Protein 2YRR (pdb70)

CATH classification: 3.90.1150.10 (+1 more: 3.40.640.10)

B-factor: mean 21.33, std 6.87, range [10.0, 51.15]

Radius of gyration: 25.62 Å; Cα contacts (8 Å, |Δi|>4): 1749; chains: 2; bounding box: 66×53×68 Å

Nearest PDB structures (foldseek):
  2yri-assembly1_A  TM=1.002E+00  e=4.736E-72  Thermus thermophilus HB8
  3isl-assembly1_B  TM=9.604E-01  e=6.537E-35  Bacillus subtilis
  3kgw-assembly1_A  TM=9.384E-01  e=1.301E-33  Mus musculus
  3nnk-assembly3_L  TM=9.465E-01  e=1.634E-32  Klebsiella pneumoniae subsp. pneumoniae MGH 78578
  3kgx-assembly1_A  TM=9.150E-01  e=1.029E-31  Mus musculus

Foldseek 3Di:
DQEFAQPQHAADPLLVCLLVPDDDFCLPVVLLVLLVLLQVLLCVLAVQDPPKDKGKAQFFQVLLLLLLQQLFQAWDEEQEDQFDVSVSSVVSNVVNVRNYDYDYDYHLEEGDLVVLLVVLVVDQTQAYEDEQAHLQRQAGYPQLSNLVSCVVSVHAYHYECAQDRLAHRHYCVNSNHQKYKYFLRHQLNADGGIMIMMGHNVSVVRRRRDDDQSSRVVLVCCCSPVVDDRDTHPSSSSSSSSSSSVVSPVCDNVNRNVLLQVQLVVLQVVQVVQQKAFRRPDRGNSFKTKIFHHPPDWQVLLQVQLVVLPYHWDAHDGPRHRGITITGCRHPSSDPVSVVSSVVSSVVSVVD/DQEFAQDQHAADPLLVVLLVPDDDFCLPVVNLVLLVLLQVLLCVLAVQDPPKFKGKAQFFQVLLLLLLQQLFQEWDEEQEDQAPVSVSSVVSNVVSHRNYDYDYDHRLEAGDLVSLLVVLVVDQTQAYEDEQAHLLRQAGYPQQSNLVSCVVSVHAYAYECALPRLAHRHYCVNSVHAKYKYFCRHLLNHDTGIMIMMGHPVSVVRRRRDDDLSSRVVLVCCCSVVVDPSDTHPSSSSSSSSSSSVVSVVCDNVNSNVLLQVLLVVLVVLQVVVQKAFRRPDRGNSQKTKIFHHPPDWQVVLQVQLVVLPYHWDGHDDVRHRGITITGCHHPSSDDVSVVSSSVSSVVSVVD

Solvent-accessible surface area: 23526 Å² total; per-residue (Å²): 86,54,7,0,15,4,14,3,1,32,20,28,154,101,0,19,49,1,0,75,98,103,15,58,6,18,75,10,52,81,0,53,164,30,5,30,22,0,39,121,61,0,35,66,10,0,54,15,16,162,44,18,3,14,0,2,7,8,1,3,9,9,3,0,5,1,0,0,2,1,3,0,39,140,16,45,0,1,4,1,7,1,1,12,23,5,74,25,7,10,83,0,0,60,51,13,62,0,101,37,90,67,44,100,21,74,56,1,77,36,1,59,47,121,21,0,21,152,17,18,175,89,48,91,25,63,4,0,7,3,8,15,1,0,4,0,0,0,0,42,3,44,2,112,47,0,0,53,32,0,73,132,46,64,7,19,1,6,0,6,0,14,0,0,1,1,0,11,84,27,22,2,151,67,15,33,6,23,4,0,2,1,0,0,3,21,0,3,6,1,2,2,6,1,0,0,0,0,0,12,81,96,1,66,127,3,19,85,9,97,61,8,7,8,15,11,8,56,92,7,12,79,7,17,88,189,25,17,68,12,11,7,6,1,0,2,2,0,13,0,1,24,24,1,0,31,50,2,67,114,56,23,29,61,32,8,41,149,34,0,126,101,10,21,56,63,0,26,112,58,0,111,85,63,43,5,126,30,14,13,112,51,44,66,0,9,0,0,0,0,0,83,22,25,174,90,50,72,2,67,173,7,30,63,23,0,56,85,43,29,6,11,9,17,15,9,27,39,38,0,167,28,82,0,0,20,0,1,0,0,0,41,1,1,94,146,72,12,0,99,49,0,15,51,0,0,62,116,6,59,87,153,80,53,7,0,18,8,10,1,1,31,21,22,158,96,0,20,46,3,0,77,94,101,15,57,9,16,70,11,78,88,0,36,42,29,5,140,21,0,32,52,72,0,36,64,7,0,52,17,22,169,46,18,3,12,0,2,8,8,1,2,6,10,3,0,5,1,0,0,0,1,4,0,45,141,16,29,0,1,0,0,4,1,1,16,31,1,85,30,2,13,44,0,0,59,56,13,59,0,94,39,77,65,46,102,19,65,48,0,64,34,1,66,36,128,18,0,28,163,18,22,181,88,96,86,17,61,0,0,0,1,2,16,1,0,10,0,0,0,0,33,3,43,2,112,44,0,0,56,35,0,68,142,46,64,6,14,0,0,0,5,0,10,0,0,0,1,0,6,84,26,22,1,156,71,13,32,6,21,0,0,1,1,0,0,2,24,0,3,3,0,2,2,8,1,0,0,0,0,0,14,91,87,0,71,129,3,19,85,9,106,57,8,8,7,15,9,6,58,76,6,14,91,6,17,91,73,30,15,70,10,11,10,6,2,0,2,3,0,11,0,1,22,26,1,0,30,51,1,70,111,61,24,33,61,30,11,34,154,34,0,105,130,9,19,56,83,0,24,100,52,0,84,89,66,45,7,46,51,13,15,118,50,45,62,0,2,0,0,0,0,0,92,26,17,181,92,48,70,2,68,184,7,30,190,30,0,62,86,33,29,4,10,10,16,16,18,35,41,36,0,58,35,83,0,0,18,0,1,0,0,0,43,1,0,88,62,75,15,0,112,46,0,13,56,1,0,59,119,8,52,84,170

Organism: Thermus thermophilus (strain ATCC 27634 / DSM 579 / HB8) (NCBI:txid300852)

Sequence (704 aa):
MLLLTPGPTPIPERVQKALLRPMRGHLDPEVLRVNRAIQERLAALFDPGEGALVAALAGSGSLGMEAGLANLDRGPVLVLVNGAFSQRVAEMAALHGLDPEVLDFPPGEPVDPEAVARALKRRRYRMVALVHGETSTGVLNPAEAIGALAKEAGALFFLDAVTTLGMLPFSMRAMGVDYAFTGSQKCLSAPPGLAPIAASLEARKAFTGKRGWYLDLARVAEHWERGGYHHTTPVLLHYALLEALDLVLEEGVAARERRAREVYAWVLEELKARGFRPYPKASPLPTVLVVRPPEGVDADRLVRALYAEGVAVAGGIGPTRGQVLRLGLMGEGARREAYQAFLKALDRALALMLLLTPGPTPIPERVQKALLRPMRGHLDPEVLRVNRAIQERLAALFDPGEGALVAALAGSGSLGMEAGLANLDRGPVLVLVNGAFSQRVAEMAALHGLDPEVLDFPPGEPVDPEAVARALKRRRYRMVALVHGETSTGVLNPAEAIGALAKEAGALFFLDAVTTLGMLPFSMRAMGVDYAFTGSQKCLSAPPGLAPIAASLEARKAFTGKRGWYLDLARVAEHWERGGYHHTTPVLLHYALLEALDLVLEEGVAARERRAREVYAWVLEELKARGFRPYPKASPLPTVLVVRPPEGVDADRLVRALYAEGVAVAGGIGPTRGQVLRLGLMGEGARREAYQAFLKALDRALAL

InterPro domains:
  IPR000192 Aminotransferase class V domain [PF00266] (81-316)
  IPR015421 Pyridoxal phosphate-dependent transferase, major domain [G3DSA:3.40.640.10] (12-252)
  IPR015422 Pyridoxal phosphate-dependent transferase, small domain [G3DSA:3.90.1150.10] (3-335)
  IPR015424 Pyridoxal phosphate-dependent transferase [SSF53383] (2-351)
  IPR020578 Aminotransferase class-V, pyridoxal-phosphate binding site [PS00595] (177-197)
  IPR024169 Serine-pyruvate aminotransferase/2-aminoethylphosphonate-pyruvate transaminase [PIRSF000524] (2-350)

Structure (mmCIF, N/CA/C/O backbone):
data_2YRR
#
_entry.id   2YRR
#
_cell.length_a   80.920
_cell.length_b   80.920
_cell.length_c   203.961
_cell.angle_alpha   90.00
_cell.angle_beta   90.00
_cell.angle_gamma   120.00
#
_symmetry.space_group_name_H-M   'P 31 2 1'
#
loop_
_entity.id
_entity.type
_entity.pdbx_description
1 polymer 'Aminotransferase, class V'
2 non-polymer "PYRIDOXAL-5'-PHOSPHATE"
3 water water
#
loop_
_atom_site.group_PDB
_atom_site.id
_atom_site.type_symbol
_atom_site.label_atom_id
_atom_site.label_alt_id
_atom_site.label_comp_id
_atom_site.label_asym_id
_atom_site.label_entity_id
_atom_site.label_seq_id
_atom_site.pdbx_PDB_ins_code
_atom_site.Cartn_x
_atom_site.Cartn_y
_atom_site.Cartn_z
_atom_site.occupancy
_atom_site.B_iso_or_equiv
_atom_site.auth_seq_id
_atom_site.auth_comp_id
_atom_site.auth_asym_id
_atom_site.auth_atom_id
_atom_site.pdbx_PDB_model_num
ATOM 1 N N . MET A 1 1 ? 79.829 64.348 72.001 1.00 23.14 1 MET A N 1
ATOM 2 C CA . MET A 1 1 ? 80.491 63.141 71.432 1.00 21.89 1 MET A CA 1
ATOM 3 C C . MET A 1 1 ? 79.520 62.440 70.483 1.00 22.26 1 MET A C 1
ATOM 4 O O . MET A 1 1 ? 78.547 61.825 70.923 1.00 22.61 1 MET A O 1
ATOM 9 N N . LEU A 1 2 ? 79.775 62.564 69.180 1.00 19.99 2 LEU A N 1
ATOM 10 C CA . LEU A 1 2 ? 78.931 61.939 68.161 1.00 19.09 2 LEU A CA 1
ATOM 11 C C . LEU A 1 2 ? 79.233 60.440 68.169 1.00 17.82 2 LEU A C 1
ATOM 12 O O . LEU A 1 2 ? 80.375 60.038 67.987 1.00 19.23 2 LEU A O 1
ATOM 17 N N . LEU A 1 3 ? 78.207 59.623 68.379 1.00 16.94 3 LEU A N 1
ATOM 18 C CA . LEU A 1 3 ? 78.375 58.173 68.462 1.00 18.41 3 LEU A CA 1
ATOM 19 C C . LEU A 1 3 ? 78.257 57.441 67.131 1.00 17.64 3 LEU A C 1
ATOM 20 O O . LEU A 1 3 ? 77.146 57.147 66.693 1.00 17.20 3 LEU A O 1
ATOM 25 N N . LEU A 1 4 ? 79.392 57.126 66.507 1.00 16.01 4 LEU A N 1
ATOM 26 C CA . LEU A 1 4 ? 79.380 56.408 65.233 1.00 16.66 4 LEU A CA 1
ATOM 27 C C . LEU A 1 4 ? 79.979 55.003 65.321 1.00 16.82 4 LEU A C 1
ATOM 28 O O . LEU A 1 4 ? 80.397 54.417 64.316 1.00 18.29 4 LEU A O 1
ATOM 33 N N . THR A 1 5 ? 80.015 54.458 66.529 1.00 15.59 5 THR A N 1
ATOM 34 C CA . THR A 1 5 ? 80.518 53.110 66.733 1.00 16.16 5 THR A CA 1
ATOM 35 C C . THR A 1 5 ? 79.462 52.152 66.196 1.00 16.86 5 THR A C 1
ATOM 36 O O . THR A 1 5 ? 78.271 52.460 66.223 1.00 16.96 5 THR A O 1
ATOM 40 N N . PRO A 1 6 ? 79.883 50.991 65.673 1.00 17.71 6 PRO A N 1
ATOM 41 C CA . PRO A 1 6 ? 78.906 50.033 65.151 1.00 18.17 6 PRO A CA 1
ATOM 42 C C . PRO A 1 6 ? 78.206 49.320 66.308 1.00 18.42 6 PRO A C 1
ATOM 43 O O . PRO A 1 6 ? 78.166 48.090 66.376 1.00 19.54 6 PRO A O 1
ATOM 47 N N . GLY A 1 7 ? 77.648 50.121 67.208 1.00 18.14 7 GLY A N 1
ATOM 48 C CA . GLY A 1 7 ? 76.984 49.591 68.381 1.00 18.53 7 GLY A CA 1
ATOM 49 C C . GLY A 1 7 ? 77.892 49.870 69.568 1.00 19.17 7 GLY A C 1
ATOM 50 O O . GLY A 1 7 ? 79.050 49.450 69.569 1.00 20.61 7 GLY A O 1
ATOM 51 N N . PRO A 1 8 ? 77.408 50.602 70.583 1.00 19.45 8 PRO A N 1
ATOM 52 C CA . PRO A 1 8 ? 76.052 51.157 70.626 1.00 18.92 8 PRO A CA 1
ATOM 53 C C . PRO A 1 8 ? 75.839 52.248 69.579 1.00 18.69 8 PRO A C 1
ATOM 54 O O . PRO A 1 8 ? 76.780 52.661 68.894 1.00 17.91 8 PRO A O 1
ATOM 58 N N . THR A 1 9 ? 74.598 52.711 69.465 1.00 17.91 9 THR A N 1
ATOM 59 C CA . THR A 1 9 ? 74.242 53.740 68.492 1.00 18.70 9 THR A CA 1
ATOM 60 C C . THR A 1 9 ? 73.524 54.918 69.154 1.00 18.76 9 THR A C 1
ATOM 61 O O . THR A 1 9 ? 73.107 54.827 70.309 1.00 18.22 9 THR A O 1
ATOM 65 N N . PRO A 1 10 ? 73.386 56.046 68.434 1.00 18.90 10 PRO A N 1
ATOM 66 C CA . PRO A 1 10 ? 72.710 57.221 68.996 1.00 18.90 10 PRO A CA 1
ATOM 67 C C . PRO A 1 10 ? 71.268 56.878 69.355 1.00 17.89 10 PRO A C 1
ATOM 68 O O . PRO A 1 10 ? 70.567 56.237 68.578 1.00 16.74 10 PRO A O 1
ATOM 72 N N . ILE A 1 11 ? 70.830 57.305 70.531 1.00 16.43 11 ILE A N 1
ATOM 73 C CA . ILE A 1 11 ? 69.468 57.035 70.969 1.00 16.01 11 ILE A CA 1
ATOM 74 C C . ILE A 1 11 ? 68.586 58.263 70.726 1.00 16.54 11 ILE A C 1
ATOM 75 O O . ILE A 1 11 ? 68.860 59.341 71.253 1.00 15.07 11 ILE A O 1
ATOM 80 N N . PRO A 1 12 ? 67.520 58.122 69.920 1.00 17.23 12 PRO A N 1
ATOM 81 C CA . PRO A 1 12 ? 66.683 59.307 69.703 1.00 18.10 12 PRO A CA 1
ATOM 82 C C . PRO A 1 12 ? 66.041 59.756 71.020 1.00 19.12 12 PRO A C 1
ATOM 83 O O . PRO A 1 12 ? 65.738 58.926 71.880 1.00 17.52 12 PRO A O 1
ATOM 87 N N . GLU A 1 13 ? 65.860 61.067 71.179 1.00 20.23 13 GLU A N 1
ATOM 88 C CA . GLU A 1 13 ? 65.273 61.645 72.398 1.00 22.45 13 GLU A CA 1
ATOM 89 C C . GLU A 1 13 ? 63.996 60.946 72.847 1.00 20.84 13 GLU A C 1
ATOM 90 O O . GLU A 1 13 ? 63.818 60.628 74.029 1.00 21.55 13 GLU A O 1
ATOM 96 N N . ARG A 1 14 ? 63.101 60.725 71.898 1.00 20.53 14 ARG A N 1
ATOM 97 C CA . ARG A 1 14 ? 61.836 60.061 72.175 1.00 19.83 14 ARG A CA 1
ATOM 98 C C . ARG A 1 14 ? 62.050 58.741 72.922 1.00 19.20 14 ARG A C 1
ATOM 99 O O . ARG A 1 14 ? 61.283 58.386 73.826 1.00 18.36 14 ARG A O 1
ATOM 107 N N . VAL A 1 15 ? 63.103 58.026 72.546 1.00 16.85 15 VAL A N 1
ATOM 108 C CA . VAL A 1 15 ? 63.425 56.744 73.162 1.00 16.24 15 VAL A CA 1
ATOM 109 C C . VAL A 1 15 ? 64.079 56.877 74.533 1.00 15.51 15 VAL A C 1
ATOM 110 O O . VAL A 1 15 ? 63.699 56.184 75.485 1.00 15.28 15 VAL A O 1
ATOM 114 N N . GLN A 1 16 ? 65.065 57.760 74.634 1.00 14.76 16 GLN A N 1
ATOM 115 C CA . GLN A 1 16 ? 65.759 57.946 75.897 1.00 15.14 16 GLN A CA 1
ATOM 116 C C . GLN A 1 16 ? 64.823 58.531 76.950 1.00 14.86 16 GLN A C 1
ATOM 117 O O . GLN A 1 16 ? 64.926 58.194 78.127 1.00 14.43 16 GLN A O 1
ATOM 123 N N . LYS A 1 17 ? 63.904 59.391 76.519 1.00 14.32 17 LYS A N 1
ATOM 124 C CA . LYS A 1 17 ? 62.946 60.011 77.427 1.00 15.46 17 LYS A CA 1
ATOM 125 C C . LYS A 1 17 ? 61.997 58.972 78.023 1.00 15.64 17 LYS A C 1
ATOM 126 O O . LYS A 1 17 ? 61.417 59.187 79.088 1.00 17.05 17 LYS A O 1
ATOM 128 N N . ALA A 1 18 ? 61.839 57.844 77.338 1.00 15.30 18 ALA A N 1
ATOM 129 C CA . ALA A 1 18 ? 60.957 56.789 77.821 1.00 15.59 18 ALA A CA 1
ATOM 130 C C . ALA A 1 18 ? 61.486 56.230 79.135 1.00 16.37 18 ALA A C 1
ATOM 131 O O . ALA A 1 18 ? 60.741 55.630 79.907 1.00 15.53 18 ALA A O 1
ATOM 133 N N . LEU A 1 19 ? 62.777 56.431 79.380 1.00 15.53 19 LEU A N 1
ATOM 134 C CA . LEU A 1 19 ? 63.414 55.949 80.600 1.00 16.74 19 LEU A CA 1
ATOM 135 C C . LEU A 1 19 ? 62.999 56.777 81.819 1.00 17.09 19 LEU A C 1
ATOM 136 O O . LEU A 1 19 ? 63.300 56.413 82.960 1.00 17.18 19 LEU A O 1
ATOM 141 N N . LEU A 1 20 ? 62.322 57.895 81.572 1.00 17.49 20 LEU A N 1
ATOM 142 C CA . LEU A 1 20 ? 61.866 58.777 82.643 1.00 20.44 20 LEU A CA 1
ATOM 143 C C . LEU A 1 20 ? 60.458 58.460 83.126 1.00 20.21 20 LEU A C 1
ATOM 144 O O . LEU A 1 20 ? 59.965 59.091 84.060 1.00 20.73 20 LEU A O 1
ATOM 149 N N . ARG A 1 21 ? 59.796 57.502 82.489 1.00 19.62 21 ARG A N 1
ATOM 150 C CA . ARG A 1 21 ? 58.446 57.147 82.905 1.00 19.09 21 ARG A CA 1
ATOM 151 C C . ARG A 1 21 ? 58.442 56.473 84.267 1.00 18.57 21 ARG A C 1
ATOM 152 O O . ARG A 1 21 ? 59.410 55.819 84.651 1.00 16.88 21 ARG A O 1
ATOM 160 N N . PRO A 1 22 ? 57.345 56.633 85.019 1.00 17.98 22 PRO A N 1
ATOM 161 C CA . PRO A 1 22 ? 57.207 56.043 86.350 1.00 18.13 22 PRO A CA 1
ATOM 162 C C . PRO A 1 22 ? 57.665 54.591 86.461 1.00 17.66 22 PRO A C 1
ATOM 163 O O . PRO A 1 22 ? 57.229 53.727 85.705 1.00 16.70 22 PRO A O 1
ATOM 167 N N . MET A 1 23 ? 58.551 54.333 87.415 1.00 17.15 23 MET A N 1
ATOM 168 C CA . MET A 1 23 ? 59.050 52.985 87.645 1.00 17.70 23 MET A CA 1
ATOM 169 C C . MET A 1 23 ? 57.905 52.113 88.176 1.00 18.15 23 MET A C 1
ATOM 170 O O . MET A 1 23 ? 57.077 52.576 88.963 1.00 17.37 23 MET A O 1
ATOM 175 N N . ARG A 1 24 ? 57.862 50.861 87.732 1.00 17.54 24 ARG A N 1
ATOM 176 C CA . ARG A 1 24 ? 56.833 49.912 88.155 1.00 17.32 24 ARG A CA 1
ATOM 177 C C . ARG A 1 24 ? 57.446 48.544 88.445 1.00 17.10 24 ARG A C 1
ATOM 178 O O . ARG A 1 24 ? 58.571 48.264 88.044 1.00 17.05 24 ARG A O 1
ATOM 186 N N . GLY A 1 25 ? 56.699 47.696 89.145 1.00 16.71 25 GLY A N 1
ATOM 187 C CA . GLY A 1 25 ? 57.187 46.365 89.449 1.00 16.03 25 GLY A CA 1
ATOM 188 C C . GLY A 1 25 ? 57.263 45.572 88.158 1.00 17.88 25 GLY A C 1
ATOM 189 O O . GLY A 1 25 ? 56.507 45.845 87.224 1.00 16.82 25 GLY A O 1
ATOM 190 N N . HIS A 1 26 ? 58.166 44.596 88.103 1.00 18.15 26 HIS A N 1
ATOM 191 C CA . HIS A 1 26 ? 58.346 43.777 86.904 1.00 20.01 26 HIS A CA 1
ATOM 192 C C . HIS A 1 26 ? 57.152 42.873 86.602 1.00 19.60 26 HIS A C 1
ATOM 193 O O . HIS A 1 26 ? 57.021 42.355 85.487 1.00 19.70 26 HIS A O 1
ATOM 200 N N . LEU A 1 27 ? 56.280 42.697 87.593 1.00 19.04 27 LEU A N 1
ATOM 201 C CA . LEU A 1 27 ? 55.086 41.872 87.440 1.00 18.97 27 LEU A CA 1
ATOM 202 C C . LEU A 1 27 ? 53.816 42.727 87.379 1.00 19.88 27 LEU A C 1
ATOM 203 O O . LEU A 1 27 ? 52.700 42.204 87.341 1.00 20.18 27 LEU A O 1
ATOM 208 N N . ASP A 1 28 ? 53.995 44.046 87.370 1.00 19.51 28 ASP A N 1
ATOM 209 C CA . ASP A 1 28 ? 52.875 44.984 87.288 1.00 19.86 28 ASP A CA 1
ATOM 210 C C . ASP A 1 28 ? 52.141 44.663 85.989 1.00 20.76 28 ASP A C 1
ATOM 211 O O . ASP A 1 28 ? 52.760 44.589 84.932 1.00 20.76 28 ASP A O 1
ATOM 216 N N . PRO A 1 29 ? 50.815 44.457 86.046 1.00 21.82 29 PRO A N 1
ATOM 217 C CA . PRO A 1 29 ? 50.099 44.148 84.806 1.00 21.70 29 PRO A CA 1
ATOM 218 C C . PRO A 1 29 ? 50.447 45.111 83.668 1.00 21.61 29 PRO A C 1
ATOM 219 O O . PRO A 1 29 ? 50.464 44.715 82.502 1.00 21.48 29 PRO A O 1
ATOM 223 N N . GLU A 1 30 ? 50.740 46.367 84.005 1.00 20.51 30 GLU A N 1
ATOM 224 C CA . GLU A 1 30 ? 51.091 47.353 82.987 1.00 20.31 30 GLU A CA 1
ATOM 225 C C . GLU A 1 30 ? 52.415 47.025 82.298 1.00 19.25 30 GLU A C 1
ATOM 226 O O . GLU A 1 30 ? 52.564 47.249 81.101 1.00 19.84 30 GLU A O 1
ATOM 232 N N . VAL A 1 31 ? 53.379 46.518 83.062 1.00 18.11 31 VAL A N 1
ATOM 233 C CA . VAL A 1 31 ? 54.673 46.157 82.502 1.00 17.83 31 VAL A CA 1
ATOM 234 C C . VAL A 1 31 ? 54.486 44.890 81.679 1.00 19.30 31 VAL A C 1
ATOM 235 O O . VAL A 1 31 ? 55.012 44.775 80.571 1.00 18.87 31 VAL A O 1
ATOM 239 N N . LEU A 1 32 ? 53.719 43.946 82.215 1.00 19.13 32 LEU A N 1
ATOM 240 C CA . LEU A 1 32 ? 53.465 42.703 81.503 1.00 22.87 32 LEU A CA 1
ATOM 241 C C . LEU A 1 32 ? 52.875 43.002 80.126 1.00 22.24 32 LEU A C 1
ATOM 242 O O . LEU A 1 32 ? 53.179 42.310 79.147 1.00 23.19 32 LEU A O 1
ATOM 247 N N . ARG A 1 33 ? 52.052 44.045 80.048 1.00 21.75 33 ARG A N 1
ATOM 248 C CA . ARG A 1 33 ? 51.441 44.435 78.783 1.00 21.99 33 ARG A CA 1
ATOM 249 C C . ARG A 1 33 ? 52.447 45.123 77.860 1.00 21.50 33 ARG A C 1
ATOM 250 O O . ARG A 1 33 ? 52.363 45.002 76.636 1.00 21.97 33 ARG A O 1
ATOM 258 N N . VAL A 1 34 ? 53.409 45.831 78.443 1.00 20.73 34 VAL A N 1
ATOM 259 C CA . VAL A 1 34 ? 54.456 46.479 77.651 1.00 18.79 34 VAL A CA 1
ATOM 260 C C . VAL A 1 34 ? 55.314 45.365 77.033 1.00 17.50 34 VAL A C 1
ATOM 261 O O . VAL A 1 34 ? 55.787 45.478 75.905 1.00 17.31 34 VAL A O 1
ATOM 265 N N . ASN A 1 35 ? 55.489 44.281 77.785 1.00 18.04 35 ASN A N 1
ATOM 266 C CA . ASN A 1 35 ? 56.270 43.138 77.334 1.00 17.39 35 ASN A CA 1
ATOM 267 C C . ASN A 1 35 ? 55.556 42.442 76.190 1.00 18.25 35 ASN A C 1
ATOM 268 O O . ASN A 1 35 ? 56.190 41.955 75.253 1.00 16.21 35 ASN A O 1
ATOM 273 N N . ARG A 1 36 ? 54.231 42.395 76.277 1.00 18.67 36 ARG A N 1
ATOM 274 C CA . ARG A 1 36 ? 53.450 41.781 75.224 1.00 18.68 36 ARG A CA 1
ATOM 275 C C . ARG A 1 36 ? 53.578 42.618 73.969 1.00 19.07 36 ARG A C 1
ATOM 276 O O . ARG A 1 36 ? 53.684 42.085 72.867 1.00 20.98 36 ARG A O 1
ATOM 277 N N . ALA A 1 37 ? 53.568 43.937 74.138 1.00 19.05 37 ALA A N 1
ATOM 278 C CA . ALA A 1 37 ? 53.690 44.857 73.015 1.00 18.78 37 ALA A CA 1
ATOM 279 C C . ALA A 1 37 ? 55.079 44.731 72.383 1.00 19.98 37 ALA A C 1
ATOM 280 O O . ALA A 1 37 ? 55.233 44.872 71.167 1.00 19.05 37 ALA A O 1
ATOM 282 N N . ILE A 1 38 ? 56.084 44.477 73.221 1.00 19.15 38 ILE A N 1
ATOM 283 C CA . ILE A 1 38 ? 57.459 44.316 72.755 1.00 17.78 38 ILE A CA 1
ATOM 284 C C . ILE A 1 38 ? 57.576 43.051 71.906 1.00 18.16 38 ILE A C 1
ATOM 285 O O . ILE A 1 38 ? 58.206 43.057 70.845 1.00 17.76 38 ILE A O 1
ATOM 290 N N . GLN A 1 39 ? 56.973 41.967 72.381 1.00 17.31 39 GLN A N 1
ATOM 291 C CA . GLN A 1 39 ? 57.003 40.696 71.658 1.00 18.25 39 GLN A CA 1
ATOM 292 C C . GLN A 1 39 ? 56.340 40.831 70.296 1.00 19.17 39 GLN A C 1
ATOM 293 O O . GLN A 1 39 ? 56.811 40.272 69.303 1.00 18.95 39 GLN A O 1
ATOM 299 N N . GLU A 1 40 ? 55.237 41.568 70.262 1.00 19.27 40 GLU A N 1
ATOM 300 C CA . GLU A 1 40 ? 54.490 41.780 69.032 1.00 22.24 40 GLU A CA 1
ATOM 301 C C . GLU A 1 40 ? 55.339 42.483 67.970 1.00 22.13 40 GLU A C 1
ATOM 302 O O . GLU A 1 40 ? 55.394 42.050 66.816 1.00 20.86 40 GLU A O 1
ATOM 308 N N . ARG A 1 41 ? 55.997 43.570 68.363 1.00 20.86 41 ARG A N 1
ATOM 309 C CA . ARG A 1 41 ? 56.846 44.319 67.443 1.00 20.20 41 ARG A CA 1
ATOM 310 C C . ARG A 1 41 ? 58.089 43.532 67.057 1.00 19.31 41 ARG A C 1
ATOM 311 O O . ARG A 1 41 ? 58.554 43.627 65.917 1.00 19.31 41 ARG A O 1
ATOM 319 N N . LEU A 1 42 ? 58.644 42.773 68.001 1.00 16.27 42 LEU A N 1
ATOM 320 C CA . LEU A 1 42 ? 59.828 41.976 67.697 1.00 17.97 42 LEU A CA 1
ATOM 321 C C . LEU A 1 42 ? 59.444 40.895 66.692 1.00 18.73 42 LEU A C 1
ATOM 322 O O . LEU A 1 42 ? 60.200 40.593 65.766 1.00 18.03 42 LEU A O 1
ATOM 327 N N . ALA A 1 43 ? 58.258 40.324 66.879 1.00 18.41 43 ALA A N 1
ATOM 328 C CA . ALA A 1 43 ? 57.759 39.282 65.989 1.00 19.88 43 ALA A CA 1
ATOM 329 C C . ALA A 1 43 ? 57.581 39.838 64.580 1.00 19.48 43 ALA A C 1
ATOM 330 O O . ALA A 1 43 ? 57.756 39.120 63.595 1.00 20.30 43 ALA A O 1
ATOM 332 N N . ALA A 1 44 ? 57.232 41.118 64.491 1.00 18.90 44 ALA A N 1
ATOM 333 C CA . ALA A 1 44 ? 57.037 41.769 63.201 1.00 19.02 44 ALA A CA 1
ATOM 334 C C . ALA A 1 44 ? 58.366 41.848 62.453 1.00 19.20 44 ALA A C 1
ATOM 335 O O . ALA A 1 44 ? 58.417 41.681 61.235 1.00 19.43 44 ALA A O 1
ATOM 337 N N . LEU A 1 45 ? 59.444 42.090 63.193 1.00 17.04 45 LEU A N 1
ATOM 338 C CA . LEU A 1 45 ? 60.764 42.188 62.595 1.00 17.38 45 LEU A CA 1
ATOM 339 C C . LEU A 1 45 ? 61.391 40.816 62.371 1.00 16.84 45 LEU A C 1
ATOM 340 O O . LEU A 1 45 ? 61.984 40.569 61.330 1.00 18.32 45 LEU A O 1
ATOM 345 N N . PHE A 1 46 ? 61.257 39.930 63.351 1.00 17.40 46 PHE A N 1
ATOM 346 C CA . PHE A 1 46 ? 61.819 38.583 63.267 1.00 18.87 46 PHE A CA 1
ATOM 347 C C . PHE A 1 46 ? 61.076 37.623 62.331 1.00 19.78 46 PHE A C 1
ATOM 348 O O . PHE A 1 46 ? 61.706 36.853 61.610 1.00 19.37 46 PHE A O 1
ATOM 356 N N . ASP A 1 47 ? 59.744 37.667 62.364 1.00 20.72 47 ASP A N 1
ATOM 357 C CA . ASP A 1 47 ? 58.897 36.759 61.577 1.00 21.62 47 ASP A CA 1
ATOM 358 C C . ASP A 1 47 ? 59.339 35.337 61.932 1.00 21.37 47 ASP A C 1
ATOM 359 O O . ASP A 1 47 ? 59.826 34.591 61.082 1.00 21.66 47 ASP A O 1
ATOM 364 N N . PRO A 1 48 ? 59.162 34.946 63.212 1.00 21.95 48 PRO A N 1
ATOM 365 C CA . PRO A 1 48 ? 59.518 33.646 63.789 1.00 22.17 48 PRO A CA 1
ATOM 366 C C . PRO A 1 48 ? 58.603 32.440 63.553 1.00 24.67 48 PRO A C 1
ATOM 367 O O . PRO A 1 48 ? 59.019 31.298 63.773 1.00 25.40 48 PRO A O 1
ATOM 371 N N . GLY A 1 49 ? 57.371 32.678 63.117 1.00 24.93 49 GLY A N 1
ATOM 372 C CA . GLY A 1 49 ? 56.461 31.566 62.900 1.00 26.54 49 GLY A CA 1
ATOM 373 C C . GLY A 1 49 ? 55.739 31.261 64.196 1.00 27.06 49 GLY A C 1
ATOM 374 O O . GLY A 1 49 ? 56.232 31.609 65.268 1.00 25.58 49 GLY A O 1
ATOM 375 N N . GLU A 1 50 ? 54.582 30.607 64.117 1.00 28.70 50 GLU A N 1
ATOM 376 C CA . GLU A 1 50 ? 53.822 30.313 65.329 1.00 29.19 50 GLU A CA 1
ATOM 377 C C . GLU A 1 50 ? 54.498 29.354 66.297 1.00 27.53 50 GLU A C 1
ATOM 378 O O . GLU A 1 50 ? 55.283 28.489 65.903 1.00 27.22 50 GLU A O 1
ATOM 384 N N . GLY A 1 51 ? 54.198 29.529 67.580 1.00 25.64 51 GLY A N 1
ATOM 385 C CA . GLY A 1 51 ? 54.797 28.684 68.595 1.00 23.66 51 GLY A CA 1
ATOM 386 C C . GLY A 1 51 ? 56.179 29.163 69.006 1.00 22.21 51 GLY A C 1
ATOM 387 O O . GLY A 1 51 ? 56.796 28.595 69.896 1.00 21.45 51 GLY A O 1
ATOM 388 N N . ALA A 1 52 ? 56.672 30.217 68.361 1.00 22.44 52 ALA A N 1
ATOM 389 C CA . ALA A 1 52 ? 57.995 30.734 68.683 1.00 20.49 52 ALA A CA 1
ATOM 390 C C . ALA A 1 52 ? 58.040 31.491 70.008 1.00 20.37 52 ALA A C 1
ATOM 391 O O . ALA A 1 52 ? 57.042 32.056 70.454 1.00 19.10 52 ALA A O 1
ATOM 393 N N . LEU A 1 53 ? 59.211 31.483 70.636 1.00 20.21 53 LEU A N 1
ATOM 394 C CA . LEU A 1 53 ? 59.414 32.213 71.879 1.00 20.12 53 LEU A CA 1
ATOM 395 C C . LEU A 1 53 ? 60.046 33.539 71.476 1.00 19.49 53 LEU A C 1
ATOM 396 O O . LEU A 1 53 ? 61.078 33.568 70.804 1.00 20.69 53 LEU A O 1
ATOM 401 N N . VAL A 1 54 ? 59.405 34.634 71.854 1.00 18.63 54 VAL A N 1
ATOM 402 C CA . VAL A 1 54 ? 59.928 35.956 71.554 1.00 19.69 54 VAL A CA 1
ATOM 403 C C . VAL A 1 54 ? 60.116 36.655 72.894 1.00 19.58 54 VAL A C 1
ATOM 404 O O . VAL A 1 54 ? 59.211 36.663 73.730 1.00 19.83 54 VAL A O 1
ATOM 408 N N . ALA A 1 55 ? 61.301 37.214 73.106 1.00 18.15 55 ALA A N 1
ATOM 409 C CA . ALA A 1 55 ? 61.590 37.891 74.360 1.00 17.80 55 ALA A CA 1
ATOM 410 C C . ALA A 1 55 ? 62.784 38.820 74.234 1.00 16.42 55 ALA A C 1
ATOM 411 O O . ALA A 1 55 ? 63.450 38.863 73.201 1.00 16.82 55 ALA A O 1
ATOM 413 N N . ALA A 1 56 ? 63.038 39.572 75.299 1.00 16.98 56 ALA A N 1
ATOM 414 C CA . ALA A 1 56 ? 64.166 40.493 75.355 1.00 16.72 56 ALA A CA 1
ATOM 415 C C . ALA A 1 56 ? 64.908 40.152 76.646 1.00 16.78 56 ALA A C 1
ATOM 416 O O . ALA A 1 56 ? 64.522 40.600 77.725 1.00 17.69 56 ALA A O 1
ATOM 418 N N . LEU A 1 57 ? 65.960 39.346 76.531 1.00 16.14 57 LEU A N 1
ATOM 419 C CA . LEU A 1 57 ? 66.727 38.923 77.697 1.00 14.70 57 LEU A CA 1
ATOM 420 C C . LEU A 1 57 ? 67.358 40.099 78.434 1.00 15.00 57 LEU A C 1
ATOM 421 O O . LEU A 1 57 ? 67.730 41.102 77.828 1.00 15.43 57 LEU A O 1
ATOM 426 N N . ALA A 1 58 ? 67.463 39.969 79.751 1.00 15.11 58 ALA A N 1
ATOM 427 C CA . ALA A 1 58 ? 68.042 41.015 80.579 1.00 15.41 58 ALA A CA 1
ATOM 428 C C . ALA A 1 58 ? 69.570 40.955 80.540 1.00 15.19 58 ALA A C 1
ATOM 429 O O . ALA A 1 58 ? 70.210 40.499 81.486 1.00 15.33 58 ALA A O 1
ATOM 431 N N . GLY A 1 59 ? 70.143 41.419 79.433 1.00 15.83 59 GLY A N 1
ATOM 432 C CA . GLY A 1 59 ? 71.587 41.421 79.266 1.00 15.96 59 GLY A CA 1
ATOM 433 C C . GLY A 1 59 ? 71.949 41.902 77.868 1.00 16.97 59 GLY A C 1
ATOM 434 O O . GLY A 1 59 ? 71.058 42.212 77.073 1.00 16.53 59 GLY A O 1
ATOM 435 N N . SER A 1 60 ? 73.243 41.961 77.563 1.00 16.70 60 SER A N 1
ATOM 436 C CA . SER A 1 60 ? 73.701 42.408 76.247 1.00 14.33 60 SER A CA 1
ATOM 437 C C . SER A 1 60 ? 73.422 41.357 75.170 1.00 14.70 60 SER A C 1
ATOM 438 O O . SER A 1 60 ? 72.963 40.257 75.466 1.00 13.44 60 SER A O 1
ATOM 441 N N . GLY A 1 61 ? 73.714 41.699 73.918 1.00 13.72 61 GLY A N 1
ATOM 442 C CA . GLY A 1 61 ? 73.478 40.762 72.832 1.00 13.91 61 GLY A CA 1
ATOM 443 C C . GLY A 1 61 ? 74.175 39.426 73.026 1.00 13.54 61 GLY A C 1
ATOM 444 O O . GLY A 1 61 ? 73.669 38.381 72.616 1.00 14.12 61 GLY A O 1
ATOM 445 N N . SER A 1 62 ? 75.342 39.456 73.656 1.00 14.14 62 SER A N 1
ATOM 446 C CA . SER A 1 62 ? 76.101 38.239 73.893 1.00 15.83 62 SER A CA 1
ATOM 447 C C . SER A 1 62 ? 75.314 37.228 74.728 1.00 16.38 62 SER A C 1
ATOM 448 O O . SER A 1 62 ? 75.496 36.014 74.587 1.00 13.77 62 SER A O 1
ATOM 451 N N . LEU A 1 63 ? 74.437 37.734 75.592 1.00 16.30 63 LEU A N 1
ATOM 452 C CA . LEU A 1 63 ? 73.606 36.865 76.414 1.00 15.81 63 LEU A CA 1
ATOM 453 C C . LEU A 1 63 ? 72.638 36.158 75.466 1.00 17.31 63 LEU A C 1
ATOM 454 O O . LEU A 1 63 ? 72.375 34.964 75.597 1.00 16.27 63 LEU A O 1
ATOM 459 N N . GLY A 1 64 ? 72.114 36.911 74.504 1.00 17.58 64 GLY A N 1
ATOM 460 C CA . GLY A 1 64 ? 71.196 36.329 73.545 1.00 17.42 64 GLY A CA 1
ATOM 461 C C . GLY A 1 64 ? 71.909 35.249 72.753 1.00 17.15 64 GLY A C 1
ATOM 462 O O . GLY A 1 64 ? 71.350 34.192 72.456 1.00 17.40 64 GLY A O 1
ATOM 463 N N . MET A 1 65 ? 73.165 35.519 72.424 1.00 17.30 65 MET A N 1
ATOM 464 C CA . MET A 1 65 ? 73.976 34.580 71.660 1.00 16.32 65 MET A CA 1
ATOM 465 C C . MET A 1 65 ? 74.178 33.280 72.426 1.00 17.34 65 MET A C 1
ATOM 466 O O . MET A 1 65 ? 73.972 32.188 71.892 1.00 16.67 65 MET A O 1
ATOM 471 N N . GLU A 1 66 ? 74.588 33.401 73.684 1.00 17.10 66 GLU A N 1
ATOM 472 C CA . GLU A 1 66 ? 74.831 32.223 74.505 1.00 16.55 66 GLU A CA 1
ATOM 473 C C . GLU A 1 66 ? 73.551 31.438 74.814 1.00 16.39 66 GLU A C 1
ATOM 474 O O . GLU A 1 66 ? 73.578 30.208 74.885 1.00 17.18 66 GLU A O 1
ATOM 480 N N . ALA A 1 67 ? 72.430 32.137 74.978 1.00 14.48 67 ALA A N 1
ATOM 481 C CA . ALA A 1 67 ? 71.164 31.469 75.275 1.00 14.84 67 ALA A CA 1
ATOM 482 C C . ALA A 1 67 ? 70.807 30.472 74.178 1.00 16.62 67 ALA A C 1
ATOM 483 O O . ALA A 1 67 ? 70.264 29.397 74.455 1.00 18.33 67 ALA A O 1
ATOM 485 N N . GLY A 1 68 ? 71.115 30.835 72.937 1.00 15.99 68 GLY A N 1
ATOM 486 C CA . GLY A 1 68 ? 70.807 29.971 71.810 1.00 17.16 68 GLY A CA 1
ATOM 487 C C . GLY A 1 68 ? 71.678 28.735 71.724 1.00 17.43 68 GLY A C 1
ATOM 488 O O . GLY A 1 68 ? 71.369 27.801 70.975 1.00 17.95 68 GLY A O 1
ATOM 489 N N . LEU A 1 69 ? 72.766 28.728 72.488 1.00 17.26 69 LEU A N 1
ATOM 490 C CA . LEU A 1 69 ? 73.695 27.606 72.497 1.00 18.50 69 LEU A CA 1
ATOM 491 C C . LEU A 1 69 ? 73.607 26.770 73.771 1.00 19.80 69 LEU A C 1
ATOM 492 O O . LEU A 1 69 ? 73.553 25.544 73.712 1.00 20.91 69 LEU A O 1
ATOM 497 N N . ALA A 1 70 ? 73.594 27.439 74.920 1.00 19.01 70 ALA A N 1
ATOM 498 C CA . ALA A 1 70 ? 73.531 26.761 76.213 1.00 19.54 70 ALA A CA 1
ATOM 499 C C . ALA A 1 70 ? 72.263 25.923 76.446 1.00 19.14 70 ALA A C 1
ATOM 500 O O . ALA A 1 70 ? 72.274 24.995 77.258 1.00 19.86 70 ALA A O 1
ATOM 502 N N . ASN A 1 71 ? 71.175 26.243 75.750 1.00 19.63 71 ASN A N 1
ATOM 503 C CA . ASN A 1 71 ? 69.929 25.496 75.919 1.00 20.92 71 ASN A CA 1
ATOM 504 C C . ASN A 1 71 ? 69.803 24.311 74.952 1.00 21.67 71 ASN A C 1
ATOM 505 O O . ASN A 1 71 ? 68.863 23.529 75.054 1.00 21.50 71 ASN A O 1
ATOM 510 N N . LEU A 1 72 ? 70.746 24.181 74.023 1.00 21.15 72 LEU A N 1
ATOM 511 C CA . LEU A 1 72 ? 70.699 23.100 73.038 1.00 21.80 72 LEU A CA 1
ATOM 512 C C . LEU A 1 72 ? 70.913 21.731 73.677 1.00 21.27 72 LEU A C 1
ATOM 513 O O . LEU A 1 72 ? 71.883 21.529 74.402 1.00 22.48 72 LEU A O 1
ATOM 518 N N . ASP A 1 73 ? 70.020 20.783 73.404 1.00 22.39 73 ASP A N 1
ATOM 519 C CA . ASP A 1 73 ? 70.169 19.462 74.006 1.00 23.33 73 ASP A CA 1
ATOM 520 C C . ASP A 1 73 ? 71.518 18.825 73.721 1.00 23.65 73 ASP A C 1
ATOM 521 O O . ASP A 1 73 ? 72.188 18.357 74.640 1.00 23.56 73 ASP A O 1
ATOM 526 N N . ARG A 1 74 ? 71.933 18.827 72.459 1.00 24.47 74 ARG A N 1
ATOM 527 C CA . ARG A 1 74 ? 73.209 18.227 72.100 1.00 25.69 74 ARG A CA 1
ATOM 528 C C . ARG A 1 74 ? 73.764 18.757 70.787 1.00 25.38 74 ARG A C 1
ATOM 529 O O . ARG A 1 74 ? 73.086 19.482 70.054 1.00 25.24 74 ARG A O 1
ATOM 537 N N . GLY A 1 75 ? 75.009 18.379 70.507 1.00 25.79 75 GLY A N 1
ATOM 538 C CA . GLY A 1 75 ? 75.662 18.775 69.275 1.00 25.21 75 GLY A CA 1
ATOM 539 C C . GLY A 1 75 ? 75.632 17.573 68.346 1.00 25.18 75 GLY A C 1
ATOM 540 O O . GLY A 1 75 ? 74.817 16.672 68.550 1.00 24.93 75 GLY A O 1
ATOM 541 N N . PRO A 1 76 ? 76.504 17.513 67.330 1.00 24.70 76 PRO A N 1
ATOM 542 C CA . PRO A 1 76 ? 77.521 18.514 67.006 1.00 23.88 76 PRO A CA 1
ATOM 543 C C . PRO A 1 76 ? 76.919 19.784 66.422 1.00 22.41 76 PRO A C 1
ATOM 544 O O . PRO A 1 76 ? 75.745 19.826 66.063 1.00 22.18 76 PRO A O 1
ATOM 548 N N . VAL A 1 77 ? 77.741 20.821 66.338 1.00 21.97 77 VAL A N 1
ATOM 549 C CA . VAL A 1 77 ? 77.315 22.104 65.799 1.00 21.19 77 VAL A CA 1
ATOM 550 C C . VAL A 1 77 ? 78.325 22.562 64.754 1.00 20.55 77 VAL A C 1
ATOM 551 O O . VAL A 1 77 ? 79.523 22.589 65.021 1.00 20.86 77 VAL A O 1
ATOM 555 N N . LEU A 1 78 ? 77.840 22.913 63.569 1.00 20.59 78 LEU A N 1
ATOM 556 C CA . LEU A 1 78 ? 78.725 23.407 62.522 1.00 20.00 78 LEU A CA 1
ATOM 557 C C . LEU A 1 78 ? 78.751 24.923 62.674 1.00 19.22 78 LEU A C 1
ATOM 558 O O . LEU A 1 78 ? 77.756 25.595 62.410 1.00 19.56 78 LEU A O 1
ATOM 563 N N . VAL A 1 79 ? 79.883 25.452 63.119 1.00 18.46 79 VAL A N 1
ATOM 564 C CA . VAL A 1 79 ? 80.028 26.888 63.320 1.00 19.02 79 VAL A CA 1
ATOM 565 C C . VAL A 1 79 ? 80.802 27.501 62.169 1.00 18.52 79 VAL A C 1
ATOM 566 O O . VAL A 1 79 ? 81.989 27.232 61.996 1.00 19.52 79 VAL A O 1
ATOM 570 N N . LEU A 1 80 ? 80.111 28.326 61.390 1.00 18.97 80 LEU A N 1
ATOM 571 C CA . LEU A 1 80 ? 80.692 29.001 60.238 1.00 18.79 80 LEU A CA 1
ATOM 572 C C . LEU A 1 80 ? 81.366 30.276 60.730 1.00 20.17 80 LEU A C 1
ATOM 573 O O . LEU A 1 80 ? 80.699 31.245 61.083 1.00 19.96 80 LEU A O 1
ATOM 578 N N . VAL A 1 81 ? 82.695 30.264 60.744 1.00 20.91 81 VAL A N 1
ATOM 579 C CA . VAL A 1 81 ? 83.474 31.392 61.238 1.00 20.26 81 VAL A CA 1
ATOM 580 C C . VAL A 1 81 ? 84.019 32.285 60.132 1.00 20.84 81 VAL A C 1
ATOM 581 O O . VAL A 1 81 ? 84.653 31.812 59.190 1.00 19.37 81 VAL A O 1
ATOM 585 N N . ASN A 1 82 ? 83.782 33.584 60.288 1.00 19.01 82 ASN A N 1
ATOM 586 C CA . ASN A 1 82 ? 84.178 34.586 59.312 1.00 21.04 82 ASN A CA 1
ATOM 587 C C . ASN A 1 82 ? 84.710 35.857 59.989 1.00 19.22 82 ASN A C 1
ATOM 588 O O . ASN A 1 82 ? 85.075 36.828 59.315 1.00 18.13 82 ASN A O 1
ATOM 593 N N . GLY A 1 83 ? 84.730 35.860 61.317 1.00 17.75 83 GLY A N 1
ATOM 594 C CA . GLY A 1 83 ? 85.192 37.034 62.033 1.00 17.22 83 GLY A CA 1
ATOM 595 C C . GLY A 1 83 ? 85.084 36.910 63.542 1.00 16.60 83 GLY A C 1
ATOM 596 O O . GLY A 1 83 ? 84.799 35.838 64.067 1.00 16.66 83 GLY A O 1
ATOM 597 N N . ALA A 1 84 ? 85.301 38.025 64.235 1.00 16.54 84 ALA A N 1
ATOM 598 C CA . ALA A 1 84 ? 85.271 38.069 65.695 1.00 16.09 84 ALA A CA 1
ATOM 599 C C . ALA A 1 84 ? 84.029 37.485 66.356 1.00 15.14 84 ALA A C 1
ATOM 600 O O . ALA A 1 84 ? 84.131 36.637 67.239 1.00 15.11 84 ALA A O 1
ATOM 602 N N . PHE A 1 85 ? 82.856 37.932 65.930 1.00 16.52 85 PHE A N 1
ATOM 603 C CA . PHE A 1 85 ? 81.627 37.458 66.543 1.00 15.82 85 PHE A CA 1
ATOM 604 C C . PHE A 1 85 ? 81.232 36.014 66.247 1.00 16.92 85 PHE A C 1
ATOM 605 O O . PHE A 1 85 ? 80.598 35.368 67.082 1.00 15.74 85 PHE A O 1
ATOM 613 N N . SER A 1 86 ? 81.605 35.494 65.079 1.00 16.20 86 SER A N 1
ATOM 614 C CA . SER A 1 86 ? 81.304 34.097 64.777 1.00 17.41 86 SER A CA 1
ATOM 615 C C . SER A 1 86 ? 82.301 33.238 65.566 1.00 18.71 86 SER A C 1
ATOM 616 O O . SER A 1 86 ? 82.031 32.073 65.880 1.00 17.70 86 SER A O 1
ATOM 619 N N . GLN A 1 87 ? 83.452 33.827 65.891 1.00 18.52 87 GLN A N 1
ATOM 620 C CA . GLN A 1 87 ? 84.467 33.135 66.680 1.00 19.38 87 GLN A CA 1
ATOM 621 C C . GLN A 1 87 ? 83.944 33.045 68.115 1.00 18.92 87 GLN A C 1
ATOM 622 O O . GLN A 1 87 ? 84.197 32.067 68.823 1.00 17.89 87 GLN A O 1
ATOM 628 N N . ARG A 1 88 ? 83.204 34.067 68.536 1.00 16.81 88 ARG A N 1
ATOM 629 C CA . ARG A 1 88 ? 82.636 34.068 69.880 1.00 17.50 88 ARG A CA 1
ATOM 630 C C . ARG A 1 88 ? 81.622 32.932 69.966 1.00 15.88 88 ARG A C 1
ATOM 631 O O . ARG A 1 88 ? 81.510 32.262 70.993 1.00 15.58 88 ARG A O 1
ATOM 639 N N . VAL A 1 89 ? 80.888 32.715 68.878 1.00 14.19 89 VAL A N 1
ATOM 640 C CA . VAL A 1 89 ? 79.914 31.642 68.859 1.00 16.72 89 VAL A CA 1
ATOM 641 C C . VAL A 1 89 ? 80.637 30.323 69.049 1.00 17.29 89 VAL A C 1
ATOM 642 O O . VAL A 1 89 ? 80.219 29.479 69.843 1.00 17.83 89 VAL A O 1
ATOM 643 N N . ALA A 1 90 ? 81.732 30.154 68.314 1.00 17.72 90 ALA A N 1
ATOM 644 C CA . ALA A 1 90 ? 82.522 28.939 68.409 1.00 20.00 90 ALA A CA 1
ATOM 645 C C . ALA A 1 90 ? 83.004 28.731 69.831 1.00 20.64 90 ALA A C 1
ATOM 646 O O . ALA A 1 90 ? 82.970 27.614 70.347 1.00 21.62 90 ALA A O 1
ATOM 647 N N . GLU A 1 91 ? 83.453 29.816 70.462 1.00 21.39 91 GLU A N 1
ATOM 648 C CA . GLU A 1 91 ? 83.936 29.784 71.842 1.00 23.70 91 GLU A CA 1
ATOM 649 C C . GLU A 1 91 ? 82.877 29.223 72.781 1.00 22.88 91 GLU A C 1
ATOM 650 O O . GLU A 1 91 ? 83.116 28.251 73.501 1.00 22.87 91 GLU A O 1
ATOM 656 N N . MET A 1 92 ? 81.714 29.866 72.781 1.00 21.42 92 MET A N 1
ATOM 657 C CA . MET A 1 92 ? 80.603 29.463 73.633 1.00 21.23 92 MET A CA 1
ATOM 658 C C . MET A 1 92 ? 80.159 28.031 73.369 1.00 21.05 92 MET A C 1
ATOM 659 O O . MET A 1 92 ? 79.857 27.291 74.305 1.00 20.40 92 MET A O 1
ATOM 664 N N . ALA A 1 93 ? 80.105 27.648 72.096 1.00 19.62 93 ALA A N 1
ATOM 665 C CA . ALA A 1 93 ? 79.699 26.295 71.732 1.00 20.81 93 ALA A CA 1
ATOM 666 C C . ALA A 1 93 ? 80.655 25.254 72.317 1.00 21.40 93 ALA A C 1
ATOM 667 O O . ALA A 1 93 ? 80.230 24.169 72.715 1.00 23.92 93 ALA A O 1
ATOM 669 N N . ALA A 1 94 ? 81.944 25.581 72.360 1.00 22.27 94 ALA A N 1
ATOM 670 C CA . ALA A 1 94 ? 82.948 24.668 72.904 1.00 21.50 94 ALA A CA 1
ATOM 671 C C . ALA A 1 94 ? 82.814 24.633 74.425 1.00 22.20 94 ALA A C 1
ATOM 672 O O . ALA A 1 94 ? 82.988 23.590 75.057 1.00 20.93 94 ALA A O 1
ATOM 674 N N . LEU A 1 95 ? 82.515 25.793 74.999 1.00 21.79 95 LEU A N 1
ATOM 675 C CA . LEU A 1 95 ? 82.344 25.933 76.443 1.00 22.56 95 LEU A CA 1
ATOM 676 C C . LEU A 1 95 ? 81.234 25.020 76.961 1.00 22.01 95 LEU A C 1
ATOM 677 O O . LEU A 1 95 ? 81.392 24.362 77.988 1.00 22.29 95 LEU A O 1
ATOM 682 N N . HIS A 1 96 ? 80.114 24.981 76.247 1.00 21.33 96 HIS A N 1
ATOM 683 C CA . HIS A 1 96 ? 78.974 24.162 76.650 1.00 22.68 96 HIS A CA 1
ATOM 684 C C . HIS A 1 96 ? 79.007 22.722 76.145 1.00 23.30 96 HIS A C 1
ATOM 685 O O . HIS A 1 96 ? 77.997 22.017 76.187 1.00 23.83 96 HIS A O 1
ATOM 692 N N . GLY A 1 97 ? 80.174 22.296 75.675 1.00 23.75 97 GLY A N 1
ATOM 693 C CA . GLY A 1 97 ? 80.344 20.938 75.188 1.00 24.42 97 GLY A CA 1
ATOM 694 C C . GLY A 1 97 ? 79.415 20.517 74.070 1.00 25.22 97 GLY A C 1
ATOM 695 O O . GLY A 1 97 ? 78.901 19.394 74.078 1.00 25.18 97 GLY A O 1
ATOM 696 N N . LEU A 1 98 ? 79.211 21.404 73.099 1.00 24.18 98 LEU A N 1
ATOM 697 C CA . LEU A 1 98 ? 78.332 21.117 71.970 1.00 25.19 98 LEU A CA 1
ATOM 698 C C . LEU A 1 98 ? 79.093 20.515 70.788 1.00 24.69 98 LEU A C 1
ATOM 699 O O . LEU A 1 98 ? 78.595 20.491 69.664 1.00 24.51 98 LEU A O 1
ATOM 704 N N . ASP A 1 99 ? 80.300 20.032 71.056 1.00 25.57 99 ASP A N 1
ATOM 705 C CA . ASP A 1 99 ? 81.130 19.409 70.031 1.00 27.59 99 ASP A CA 1
ATOM 706 C C . ASP A 1 99 ? 81.130 20.245 68.754 1.00 25.67 99 ASP A C 1
ATOM 707 O O . ASP A 1 99 ? 80.792 19.760 67.675 1.00 24.30 99 ASP A O 1
ATOM 712 N N . PRO A 1 100 ? 81.510 21.524 68.863 1.00 24.13 100 PRO A N 1
ATOM 713 C CA . PRO A 1 100 ? 81.532 22.385 67.684 1.00 22.95 100 PRO A CA 1
ATOM 714 C C . PRO A 1 100 ? 82.564 21.994 66.633 1.00 22.55 100 PRO A C 1
ATOM 715 O O . PRO A 1 100 ? 83.653 21.516 66.952 1.00 20.92 100 PRO A O 1
ATOM 719 N N . GLU A 1 101 ? 82.185 22.197 65.376 1.00 23.02 101 GLU A N 1
ATOM 720 C CA . GLU A 1 101 ? 83.045 21.934 64.234 1.00 24.14 101 GLU A CA 1
ATOM 721 C C . GLU A 1 101 ? 83.123 23.272 63.512 1.00 22.41 101 GLU A C 1
ATOM 722 O O . GLU A 1 101 ? 82.119 23.761 62.997 1.00 23.07 101 GLU A O 1
ATOM 728 N N . VAL A 1 102 ? 84.308 23.869 63.494 1.00 22.41 102 VAL A N 1
ATOM 729 C CA . VAL A 1 102 ? 84.492 25.166 62.861 1.00 22.36 102 VAL A CA 1
ATOM 730 C C . VAL A 1 102 ? 84.859 25.081 61.388 1.00 22.74 102 VAL A C 1
ATOM 731 O O . VAL A 1 102 ? 85.806 24.387 61.008 1.00 23.39 102 VAL A O 1
ATOM 735 N N . LEU A 1 103 ? 84.097 25.794 60.566 1.00 21.78 103 LEU A N 1
ATOM 736 C CA . LEU A 1 103 ? 84.358 25.861 59.136 1.00 21.92 103 LEU A CA 1
ATOM 737 C C . LEU A 1 103 ? 84.774 27.307 58.924 1.00 22.28 103 LEU A C 1
ATOM 738 O O . LEU A 1 103 ? 83.940 28.210 59.005 1.00 21.03 103 LEU A O 1
ATOM 743 N N . ASP A 1 104 ? 86.066 27.518 58.684 1.00 22.53 104 ASP A N 1
ATOM 744 C CA . ASP A 1 104 ? 86.620 28.854 58.491 1.00 25.44 104 ASP A CA 1
ATOM 745 C C . ASP A 1 104 ? 86.576 29.420 57.083 1.00 24.55 104 ASP A C 1
ATOM 746 O O . ASP A 1 104 ? 86.558 28.694 56.082 1.00 23.19 104 ASP A O 1
ATOM 751 N N . PHE A 1 105 ? 86.581 30.746 57.040 1.00 22.68 105 PHE A N 1
ATOM 752 C CA . PHE A 1 105 ? 86.602 31.520 55.811 1.00 21.48 105 PHE A CA 1
ATOM 753 C C . PHE A 1 105 ? 87.414 32.751 56.174 1.00 22.21 105 PHE A C 1
ATOM 754 O O . PHE A 1 105 ? 87.339 33.245 57.300 1.00 21.47 105 PHE A O 1
ATOM 762 N N . PRO A 1 106 ? 88.210 33.258 55.228 1.00 23.53 106 PRO A N 1
ATOM 763 C CA . PRO A 1 106 ? 89.043 34.437 55.472 1.00 23.57 106 PRO A CA 1
ATOM 764 C C . PRO A 1 106 ? 88.276 35.683 55.910 1.00 21.49 106 PRO A C 1
ATOM 765 O O . PRO A 1 106 ? 87.224 36.002 55.359 1.00 20.14 106 PRO A O 1
ATOM 769 N N . PRO A 1 107 ? 88.786 36.391 56.928 1.00 21.32 107 PRO A N 1
ATOM 770 C CA . PRO A 1 107 ? 88.112 37.606 57.391 1.00 21.18 107 PRO A CA 1
ATOM 771 C C . PRO A 1 107 ? 88.155 38.578 56.225 1.00 21.83 107 PRO A C 1
ATOM 772 O O . PRO A 1 107 ? 89.224 38.819 55.666 1.00 22.63 107 PRO A O 1
ATOM 776 N N . GLY A 1 108 ? 87.003 39.123 55.850 1.00 20.01 108 GLY A N 1
ATOM 777 C CA . GLY A 1 108 ? 86.957 40.046 54.732 1.00 21.32 108 GLY A CA 1
ATOM 778 C C . GLY A 1 108 ? 86.247 39.391 53.565 1.00 20.05 108 GLY A C 1
ATOM 779 O O . GLY A 1 108 ? 85.917 40.029 52.564 1.00 20.43 108 GLY A O 1
ATOM 780 N N . GLU A 1 109 ? 86.020 38.092 53.698 1.00 20.42 109 GLU A N 1
ATOM 781 C CA . GLU A 1 109 ? 85.322 37.325 52.676 1.00 21.56 109 GLU A CA 1
ATOM 782 C C . GLU A 1 109 ? 84.079 36.716 53.317 1.00 19.94 109 GLU A C 1
ATOM 783 O O . GLU A 1 109 ? 84.076 36.413 54.509 1.00 21.76 109 GLU A O 1
ATOM 789 N N . PRO A 1 110 ? 82.999 36.545 52.544 1.00 19.69 110 PRO A N 1
ATOM 790 C CA . PRO A 1 110 ? 81.779 35.967 53.108 1.00 19.89 110 PRO A CA 1
ATOM 791 C C . PRO A 1 110 ? 81.840 34.450 53.154 1.00 20.71 110 PRO A C 1
ATOM 792 O O . PRO A 1 110 ? 82.688 33.829 52.512 1.00 20.69 110 PRO A O 1
ATOM 796 N N . VAL A 1 111 ? 80.940 33.857 53.923 1.00 18.94 111 VAL A N 1
ATOM 797 C CA . VAL A 1 111 ? 80.875 32.412 54.015 1.00 19.66 111 VAL A CA 1
ATOM 798 C C . VAL A 1 111 ? 80.411 31.901 52.654 1.00 19.18 111 VAL A C 1
ATOM 799 O O . VAL A 1 111 ? 79.494 32.455 52.061 1.00 20.21 111 VAL A O 1
ATOM 803 N N . ASP A 1 112 ? 81.062 30.846 52.179 1.00 20.24 112 ASP A N 1
ATOM 804 C CA . ASP A 1 112 ? 80.775 30.219 50.885 1.00 21.21 112 ASP A CA 1
ATOM 805 C C . ASP A 1 112 ? 79.699 29.152 51.072 1.00 19.57 112 ASP A C 1
ATOM 806 O O . ASP A 1 112 ? 79.956 28.114 51.676 1.00 20.81 112 ASP A O 1
ATOM 811 N N . PRO A 1 113 ? 78.480 29.389 50.556 1.00 20.48 113 PRO A N 1
ATOM 812 C CA . PRO A 1 113 ? 77.431 28.376 50.725 1.00 21.24 113 PRO A CA 1
ATOM 813 C C . PRO A 1 113 ? 77.747 27.023 50.090 1.00 21.83 113 PRO A C 1
ATOM 814 O O . PRO A 1 113 ? 77.187 26.011 50.489 1.00 21.24 113 PRO A O 1
ATOM 818 N N . GLU A 1 114 ? 78.645 26.997 49.106 1.00 22.28 114 GLU A N 1
ATOM 819 C CA . GLU A 1 114 ? 79.006 25.727 48.477 1.00 22.73 114 GLU A CA 1
ATOM 820 C C . GLU A 1 114 ? 79.839 24.892 49.432 1.00 21.60 114 GLU A C 1
ATOM 821 O O . GLU A 1 114 ? 79.676 23.677 49.500 1.00 21.78 114 GLU A O 1
ATOM 827 N N . ALA A 1 115 ? 80.733 25.543 50.172 1.00 20.43 115 ALA A N 1
ATOM 828 C CA . ALA A 1 115 ? 81.571 24.841 51.139 1.00 20.37 115 ALA A CA 1
ATOM 829 C C . ALA A 1 115 ? 80.697 24.382 52.308 1.00 19.78 115 ALA A C 1
ATOM 830 O O . ALA A 1 115 ? 80.931 23.331 52.903 1.00 18.96 115 ALA A O 1
ATOM 832 N N . VAL A 1 116 ? 79.682 25.177 52.627 1.00 19.82 116 VAL A N 1
ATOM 833 C CA . VAL A 1 116 ? 78.770 24.832 53.712 1.00 20.57 116 VAL A CA 1
ATOM 834 C C . VAL A 1 116 ? 78.027 23.549 53.336 1.00 21.44 116 VAL A C 1
ATOM 835 O O . VAL A 1 116 ? 77.950 22.603 54.124 1.00 21.35 116 VAL A O 1
ATOM 839 N N . ALA A 1 117 ? 77.494 23.516 52.121 1.00 21.96 117 ALA A N 1
ATOM 840 C CA . ALA A 1 117 ? 76.771 22.344 51.636 1.00 23.25 117 ALA A CA 1
ATOM 841 C C . ALA A 1 117 ? 77.633 21.080 51.720 1.00 24.45 117 ALA A C 1
ATOM 842 O O . ALA A 1 117 ? 77.173 20.034 52.191 1.00 24.31 117 ALA A O 1
ATOM 844 N N . ARG A 1 118 ? 78.883 21.167 51.269 1.00 24.46 118 ARG A N 1
ATOM 845 C CA . ARG A 1 118 ? 79.764 20.007 51.312 1.00 25.23 118 ARG A CA 1
ATOM 846 C C . ARG A 1 118 ? 79.993 19.533 52.743 1.00 26.58 118 ARG A C 1
ATOM 847 O O . ARG A 1 118 ? 80.021 18.329 53.010 1.00 26.26 118 ARG A O 1
ATOM 855 N N . ALA A 1 119 ? 80.159 20.481 53.659 1.00 26.09 119 ALA A N 1
ATOM 856 C CA . ALA A 1 119 ? 80.381 20.156 55.066 1.00 27.21 119 ALA A CA 1
ATOM 857 C C . ALA A 1 119 ? 79.179 19.419 55.652 1.00 27.97 119 ALA A C 1
ATOM 858 O O . ALA A 1 119 ? 79.338 18.503 56.463 1.00 27.57 119 ALA A O 1
ATOM 860 N N . LEU A 1 120 ? 77.981 19.821 55.234 1.00 28.57 120 LEU A N 1
ATOM 861 C CA . LEU A 1 120 ? 76.740 19.215 55.716 1.00 31.36 120 LEU A CA 1
ATOM 862 C C . LEU A 1 120 ? 76.515 17.795 55.199 1.00 33.79 120 LEU A C 1
ATOM 863 O O . LEU A 1 120 ? 75.793 17.008 55.825 1.00 34.96 120 LEU A O 1
ATOM 868 N N . LYS A 1 121 ? 77.125 17.474 54.059 1.00 34.69 121 LYS A N 1
ATOM 869 C CA . LYS A 1 121 ? 76.993 16.151 53.453 1.00 36.42 121 LYS A CA 1
ATOM 870 C C . LYS A 1 121 ? 77.931 15.179 54.146 1.00 36.77 121 LYS A C 1
ATOM 871 O O . LYS A 1 121 ? 77.741 13.963 54.079 1.00 37.75 121 LYS A O 1
ATOM 877 N N . ARG A 1 122 ? 78.944 15.725 54.809 1.00 36.74 122 ARG A N 1
ATOM 878 C CA . ARG A 1 122 ? 79.944 14.921 55.494 1.00 36.62 122 ARG A CA 1
ATOM 879 C C . ARG A 1 122 ? 79.492 14.364 56.835 1.00 36.82 122 ARG A C 1
ATOM 880 O O . ARG A 1 122 ? 79.890 13.256 57.209 1.00 37.67 122 ARG A O 1
ATOM 882 N N . ARG A 1 123 ? 78.668 15.118 57.561 1.00 35.96 123 ARG A N 1
ATOM 883 C CA . ARG A 1 123 ? 78.191 14.678 58.867 1.00 34.50 123 ARG A CA 1
ATOM 884 C C . ARG A 1 123 ? 76.862 15.311 59.266 1.00 33.29 123 ARG A C 1
ATOM 885 O O . ARG A 1 123 ? 76.524 16.410 58.830 1.00 33.82 123 ARG A O 1
ATOM 887 N N . ARG A 1 124 ? 76.108 14.608 60.100 1.00 32.10 124 ARG A N 1
ATOM 888 C CA . ARG A 1 124 ? 74.831 15.118 60.566 1.00 29.92 124 ARG A CA 1
ATOM 889 C C . ARG A 1 124 ? 75.118 16.138 61.667 1.00 28.59 124 ARG A C 1
ATOM 890 O O . ARG A 1 124 ? 75.903 15.878 62.584 1.00 28.08 124 ARG A O 1
ATOM 892 N N . TYR A 1 125 ? 74.492 17.302 61.569 1.00 25.37 125 TYR A N 1
ATOM 893 C CA . TYR A 1 125 ? 74.690 18.330 62.571 1.00 23.73 125 TYR A CA 1
ATOM 894 C C . TYR A 1 125 ? 73.371 18.669 63.245 1.00 21.94 125 TYR A C 1
ATOM 895 O O . TYR A 1 125 ? 72.318 18.679 62.615 1.00 22.25 125 TYR A O 1
ATOM 904 N N . ARG A 1 126 ? 73.432 18.927 64.544 1.00 22.70 126 ARG A N 1
ATOM 905 C CA . ARG A 1 126 ? 72.237 19.276 65.291 1.00 21.43 126 ARG A CA 1
ATOM 906 C C . ARG A 1 126 ? 71.862 20.720 64.960 1.00 20.91 126 ARG A C 1
ATOM 907 O O . ARG A 1 126 ? 70.687 21.076 64.897 1.00 20.91 126 ARG A O 1
ATOM 915 N N . MET A 1 127 ? 72.877 21.545 64.736 1.00 20.27 127 MET A N 1
ATOM 916 C CA . MET A 1 127 ? 72.657 22.951 64.454 1.00 19.36 127 MET A CA 1
ATOM 917 C C . MET A 1 127 ? 73.772 23.541 63.602 1.00 19.29 127 MET A C 1
ATOM 918 O O . MET A 1 127 ? 74.915 23.088 63.655 1.00 18.67 127 MET A O 1
ATOM 923 N N . VAL A 1 128 ? 73.416 24.541 62.803 1.00 18.43 128 VAL A N 1
ATOM 924 C CA . VAL A 1 128 ? 74.372 25.251 61.964 1.00 20.03 128 VAL A CA 1
ATOM 925 C C . VAL A 1 128 ? 74.284 26.703 62.427 1.00 18.41 128 VAL A C 1
ATOM 926 O O . VAL A 1 128 ? 73.203 27.283 62.425 1.00 19.95 128 VAL A O 1
ATOM 930 N N . ALA A 1 129 ? 75.411 27.281 62.829 1.00 19.43 129 ALA A N 1
ATOM 931 C CA . ALA A 1 129 ? 75.422 28.660 63.314 1.00 17.41 129 ALA A CA 1
ATOM 932 C C . ALA A 1 129 ? 76.162 29.630 62.402 1.00 18.01 129 ALA A C 1
ATOM 933 O O . ALA A 1 129 ? 77.278 29.363 61.951 1.00 16.62 129 ALA A O 1
ATOM 935 N N . LEU A 1 130 ? 75.534 30.776 62.163 1.00 16.92 130 LEU A N 1
ATOM 936 C CA . LEU A 1 130 ? 76.106 31.809 61.308 1.00 16.92 130 LEU A CA 1
ATOM 937 C C . LEU A 1 130 ? 75.834 33.206 61.861 1.00 16.97 130 LEU A C 1
ATOM 938 O O . LEU A 1 130 ? 74.878 33.412 62.609 1.00 15.57 130 LEU A O 1
ATOM 943 N N . VAL A 1 131 ? 76.689 34.156 61.498 1.00 16.59 131 VAL A N 1
ATOM 944 C CA . VAL A 1 131 ? 76.500 35.544 61.893 1.00 14.65 131 VAL A CA 1
ATOM 945 C C . VAL A 1 131 ? 76.053 36.242 60.609 1.00 15.52 131 VAL A C 1
ATOM 946 O O . VAL A 1 131 ? 76.790 36.255 59.617 1.00 16.57 131 VAL A O 1
ATOM 950 N N . HIS A 1 132 ? 74.849 36.805 60.623 1.00 13.49 132 HIS A N 1
ATOM 951 C CA . HIS A 1 132 ? 74.299 37.480 59.452 1.00 15.51 132 HIS A CA 1
ATOM 952 C C . HIS A 1 132 ? 75.249 38.551 58.922 1.00 17.01 132 HIS A C 1
ATOM 953 O O . HIS A 1 132 ? 75.699 38.492 57.774 1.00 16.21 132 HIS A O 1
ATOM 960 N N . GLY A 1 133 ? 75.534 39.539 59.763 1.00 16.16 133 GLY A N 1
ATOM 961 C CA . GLY A 1 133 ? 76.442 40.604 59.383 1.00 16.70 133 GLY A CA 1
ATOM 962 C C . GLY A 1 133 ? 77.615 40.586 60.340 1.00 15.92 133 GLY A C 1
ATOM 963 O O . GLY A 1 133 ? 77.448 40.853 61.530 1.00 15.75 133 GLY A O 1
ATOM 964 N N . GLU A 1 134 ? 78.799 40.254 59.832 1.00 15.72 134 GLU A N 1
ATOM 965 C CA . GLU A 1 134 ? 79.989 40.186 60.673 1.00 15.73 134 GLU A CA 1
ATOM 966 C C . GLU A 1 134 ? 80.562 41.584 60.878 1.00 15.85 134 GLU A C 1
ATOM 967 O O . GLU A 1 134 ? 81.303 42.107 60.043 1.00 15.55 134 GLU A O 1
ATOM 973 N N . THR A 1 135 ? 80.205 42.170 62.015 1.00 15.53 135 THR A N 1
ATOM 974 C CA . THR A 1 135 ? 80.608 43.519 62.381 1.00 15.65 135 THR A CA 1
ATOM 975 C C . THR A 1 135 ? 82.107 43.789 62.436 1.00 15.32 135 THR A C 1
ATOM 976 O O . THR A 1 135 ? 82.528 44.930 62.266 1.00 15.48 135 THR A O 1
ATOM 980 N N . SER A 1 136 ? 82.911 42.758 62.676 1.00 14.52 136 SER A N 1
ATOM 981 C CA . SER A 1 136 ? 84.356 42.951 62.783 1.00 15.87 136 SER A CA 1
ATOM 982 C C . SER A 1 136 ? 85.039 43.128 61.437 1.00 16.47 136 SER A C 1
ATOM 983 O O . SER A 1 136 ? 86.082 43.775 61.342 1.00 17.24 136 SER A O 1
ATOM 986 N N . THR A 1 137 ? 84.432 42.564 60.400 1.00 17.19 137 THR A N 1
ATOM 987 C CA . THR A 1 137 ? 84.985 42.622 59.055 1.00 16.33 137 THR A CA 1
ATOM 988 C C . THR A 1 137 ? 84.137 43.454 58.098 1.00 16.56 137 THR A C 1
ATOM 989 O O . THR A 1 137 ? 84.593 43.809 57.015 1.00 16.55 137 THR A O 1
ATOM 993 N N . GLY A 1 138 ? 82.905 43.754 58.496 1.00 16.35 138 GLY A N 1
ATOM 994 C CA . GLY A 1 138 ? 82.023 44.535 57.648 1.00 16.71 138 GLY A CA 1
ATOM 995 C C . GLY A 1 138 ? 81.516 43.749 56.449 1.00 16.66 138 GLY A C 1
ATOM 996 O O . GLY A 1 138 ? 81.243 44.318 55.393 1.00 18.48 138 GLY A O 1
ATOM 997 N N . VAL A 1 139 ? 81.377 42.437 56.623 1.00 16.69 139 VAL A N 1
ATOM 998 C CA . VAL A 1 139 ? 80.906 41.554 55.559 1.00 15.90 139 VAL A CA 1
ATOM 999 C C . VAL A 1 139 ? 79.521 40.982 55.857 1.00 15.82 139 VAL A C 1
ATOM 1000 O O . VAL A 1 139 ? 79.208 40.651 56.996 1.00 16.62 139 VAL A O 1
ATOM 1004 N N . LEU A 1 140 ? 78.702 40.866 54.819 1.00 16.24 140 LEU A N 1
ATOM 1005 C CA . LEU A 1 140 ? 77.356 40.319 54.944 1.00 17.51 140 LEU A CA 1
ATOM 1006 C C . LEU A 1 140 ? 77.384 38.871 54.455 1.00 17.98 140 LEU A C 1
ATOM 1007 O O . LEU A 1 140 ? 77.817 38.609 53.335 1.00 18.24 140 LEU A O 1
ATOM 1012 N N . ASN A 1 141 ? 76.939 37.933 55.289 1.00 16.31 141 ASN A N 1
ATOM 1013 C CA . ASN A 1 141 ? 76.918 36.524 54.888 1.00 18.17 141 ASN A CA 1
ATOM 1014 C C . ASN A 1 141 ? 75.574 36.167 54.261 1.00 18.42 141 ASN A C 1
ATOM 1015 O O . ASN A 1 141 ? 74.552 36.772 54.579 1.00 18.79 141 ASN A O 1
ATOM 1020 N N . PRO A 1 142 ? 75.564 35.184 53.345 1.00 19.19 142 PRO A N 1
ATOM 1021 C CA . PRO A 1 142 ? 74.348 34.740 52.654 1.00 19.35 142 PRO A CA 1
ATOM 1022 C C . PRO A 1 142 ? 73.453 33.863 53.528 1.00 20.15 142 PRO A C 1
ATOM 1023 O O . PRO A 1 142 ? 73.306 32.665 53.284 1.00 18.81 142 PRO A O 1
ATOM 1027 N N . ALA A 1 143 ? 72.844 34.481 54.535 1.00 19.83 143 ALA A N 1
ATOM 1028 C CA . ALA A 1 143 ? 71.984 33.775 55.477 1.00 19.63 143 ALA A CA 1
ATOM 1029 C C . ALA A 1 143 ? 70.834 32.990 54.855 1.00 19.50 143 ALA A C 1
ATOM 1030 O O . ALA A 1 143 ? 70.633 31.821 55.184 1.00 18.49 143 ALA A O 1
ATOM 1032 N N . GLU A 1 144 ? 70.074 33.630 53.973 1.00 19.71 144 GLU A N 1
ATOM 1033 C CA . GLU A 1 144 ? 68.943 32.973 53.324 1.00 22.05 144 GLU A CA 1
ATOM 1034 C C . GLU A 1 144 ? 69.360 31.658 52.650 1.00 22.89 144 GLU A C 1
ATOM 1035 O O . GLU A 1 144 ? 68.718 30.610 52.833 1.00 21.09 144 GLU A O 1
ATOM 1041 N N . ALA A 1 145 ? 70.446 31.707 51.887 1.00 21.78 145 ALA A N 1
ATOM 1042 C CA . ALA A 1 145 ? 70.935 30.520 51.193 1.00 21.38 145 ALA A CA 1
ATOM 1043 C C . ALA A 1 145 ? 71.437 29.463 52.173 1.00 20.92 145 ALA A C 1
ATOM 1044 O O . ALA A 1 145 ? 71.221 28.264 51.973 1.00 20.36 145 ALA A O 1
ATOM 1046 N N . ILE A 1 146 ? 72.108 29.904 53.233 1.00 20.38 146 ILE A N 1
ATOM 1047 C CA . ILE A 1 146 ? 72.625 28.972 54.231 1.00 20.53 146 ILE A CA 1
ATOM 1048 C C . ILE A 1 146 ? 71.459 28.310 54.957 1.00 20.79 146 ILE A C 1
ATOM 1049 O O . ILE A 1 146 ? 71.510 27.126 55.283 1.00 20.66 146 ILE A O 1
ATOM 1054 N N . GLY A 1 147 ? 70.410 29.084 55.208 1.00 20.83 147 GLY A N 1
ATOM 1055 C CA . GLY A 1 147 ? 69.246 28.543 55.883 1.00 20.76 147 GLY A CA 1
ATOM 1056 C C . GLY A 1 147 ? 68.615 27.398 55.109 1.00 21.69 147 GLY A C 1
ATOM 1057 O O . GLY A 1 147 ? 68.202 26.394 55.688 1.00 20.52 147 GLY A O 1
ATOM 1058 N N . ALA A 1 148 ? 68.541 27.543 53.792 1.00 21.69 148 ALA A N 1
ATOM 1059 C CA . ALA A 1 148 ? 67.947 26.507 52.958 1.00 23.35 148 ALA A CA 1
ATOM 1060 C C . ALA A 1 148 ? 68.753 25.212 53.053 1.00 23.40 148 ALA A C 1
ATOM 1061 O O . ALA A 1 148 ? 68.184 24.120 53.038 1.00 25.09 148 ALA A O 1
ATOM 1063 N N . LEU A 1 149 ? 70.075 25.339 53.158 1.00 22.97 149 LEU A N 1
ATOM 1064 C CA . LEU A 1 149 ? 70.961 24.181 53.266 1.00 22.40 149 LEU A CA 1
ATOM 1065 C C . LEU A 1 149 ? 70.767 23.494 54.613 1.00 22.95 149 LEU A C 1
ATOM 1066 O O . LEU A 1 149 ? 70.793 22.264 54.708 1.00 22.13 149 LEU A O 1
ATOM 1071 N N . ALA A 1 150 ? 70.580 24.290 55.660 1.00 20.79 150 ALA A N 1
ATOM 1072 C CA . ALA A 1 150 ? 70.379 23.722 56.984 1.00 21.67 150 ALA A CA 1
ATOM 1073 C C . ALA A 1 150 ? 69.073 22.929 57.002 1.00 21.56 150 ALA A C 1
ATOM 1074 O O . ALA A 1 150 ? 69.034 21.802 57.490 1.00 22.74 150 ALA A O 1
ATOM 1076 N N . LYS A 1 151 ? 68.009 23.516 56.460 1.00 23.25 151 LYS A N 1
ATOM 1077 C CA . LYS A 1 151 ? 66.707 22.851 56.419 1.00 25.66 151 LYS A CA 1
ATOM 1078 C C . LYS A 1 151 ? 66.788 21.536 55.652 1.00 28.08 151 LYS A C 1
ATOM 1079 O O . LYS A 1 151 ? 66.113 20.563 55.999 1.00 27.95 151 LYS A O 1
ATOM 1081 N N . GLU A 1 152 ? 67.616 21.509 54.611 1.00 29.28 152 GLU A N 1
ATOM 1082 C CA . GLU A 1 152 ? 67.793 20.306 53.802 1.00 31.26 152 GLU A CA 1
ATOM 1083 C C . GLU A 1 152 ? 68.476 19.228 54.628 1.00 30.40 152 GLU A C 1
ATOM 1084 O O . GLU A 1 152 ? 68.052 18.072 54.634 1.00 30.72 152 GLU A O 1
ATOM 1090 N N . ALA A 1 153 ? 69.535 19.618 55.332 1.00 28.33 153 ALA A N 1
ATOM 1091 C CA . ALA A 1 153 ? 70.293 18.686 56.156 1.00 27.45 153 ALA A CA 1
ATOM 1092 C C . ALA A 1 153 ? 69.599 18.361 57.475 1.00 26.63 153 ALA A C 1
ATOM 1093 O O . ALA A 1 153 ? 70.095 17.545 58.249 1.00 27.51 153 ALA A O 1
ATOM 1095 N N . GLY A 1 154 ? 68.468 19.006 57.736 1.00 26.27 154 GLY A N 1
ATOM 1096 C CA . GLY A 1 154 ? 67.741 18.757 58.972 1.00 25.96 154 GLY A CA 1
ATOM 1097 C C . GLY A 1 154 ? 68.378 19.341 60.225 1.00 26.59 154 GLY A C 1
ATOM 1098 O O . GLY A 1 154 ? 68.100 18.895 61.340 1.00 26.83 154 GLY A O 1
ATOM 1099 N N . ALA A 1 155 ? 69.232 20.344 60.048 1.00 23.64 155 ALA A N 1
ATOM 1100 C CA . ALA A 1 155 ? 69.903 20.979 61.174 1.00 22.98 155 ALA A CA 1
ATOM 1101 C C . ALA A 1 155 ? 69.193 22.269 61.544 1.00 20.67 155 ALA A C 1
ATOM 1102 O O . ALA A 1 155 ? 68.617 22.927 60.688 1.00 20.17 155 ALA A O 1
ATOM 1104 N N . LEU A 1 156 ? 69.209 22.614 62.829 1.00 20.76 156 LEU A N 1
ATOM 1105 C CA . LEU A 1 156 ? 68.587 23.853 63.279 1.00 19.18 156 LEU A CA 1
ATOM 1106 C C . LEU A 1 156 ? 69.497 24.988 62.820 1.00 18.04 156 LEU A C 1
ATOM 1107 O O . LEU A 1 156 ? 70.716 24.834 62.796 1.00 17.94 156 LEU A O 1
ATOM 1112 N N . PHE A 1 157 ? 68.912 26.123 62.455 1.00 17.24 157 PHE A N 1
ATOM 1113 C CA . PHE A 1 157 ? 69.701 27.260 61.990 1.00 16.81 157 PHE A CA 1
ATOM 1114 C C . PHE A 1 157 ? 69.759 28.397 63.017 1.00 16.49 157 PHE A C 1
ATOM 1115 O O . PHE A 1 157 ? 68.745 29.022 63.327 1.00 17.04 157 PHE A O 1
ATOM 1123 N N . PHE A 1 158 ? 70.966 28.642 63.526 1.00 15.37 158 PHE A N 1
ATOM 1124 C CA . PHE A 1 158 ? 71.264 29.675 64.521 1.00 16.25 158 PHE A CA 1
ATOM 1125 C C . PHE A 1 158 ? 71.834 30.882 63.766 1.00 16.18 158 PHE A C 1
ATOM 1126 O O . PHE A 1 158 ? 72.815 30.752 63.036 1.00 16.53 158 PHE A O 1
ATOM 1134 N N . LEU A 1 159 ? 71.233 32.053 63.944 1.00 15.50 159 LEU A N 1
ATOM 1135 C CA . LEU A 1 159 ? 71.701 33.236 63.233 1.00 15.48 159 LEU A CA 1
ATOM 1136 C C . LEU A 1 159 ? 71.793 34.506 64.071 1.00 15.74 159 LEU A C 1
ATOM 1137 O O . LEU A 1 159 ? 70.814 34.946 64.670 1.00 14.50 159 LEU A O 1
ATOM 1142 N N . ASP A 1 160 ? 72.987 35.086 64.086 1.00 15.80 160 ASP A N 1
ATOM 1143 C CA . ASP A 1 160 ? 73.263 36.328 64.799 1.00 16.66 160 ASP A CA 1
ATOM 1144 C C . ASP A 1 160 ? 72.770 37.437 63.873 1.00 17.72 160 ASP A C 1
ATOM 1145 O O . ASP A 1 160 ? 73.371 37.683 62.829 1.00 18.27 160 ASP A O 1
ATOM 1150 N N . ALA A 1 161 ? 71.682 38.102 64.250 1.00 14.95 161 ALA A N 1
ATOM 1151 C CA . ALA A 1 161 ? 71.107 39.158 63.420 1.00 15.86 161 ALA A CA 1
ATOM 1152 C C . ALA A 1 161 ? 71.360 40.572 63.937 1.00 17.25 161 ALA A C 1
ATOM 1153 O O . ALA A 1 161 ? 70.630 41.508 63.593 1.00 16.90 161 ALA A O 1
ATOM 1155 N N . VAL A 1 162 ? 72.404 40.730 64.742 1.00 16.39 162 VAL A N 1
ATOM 1156 C CA . VAL A 1 162 ? 72.734 42.032 65.319 1.00 16.37 162 VAL A CA 1
ATOM 1157 C C . VAL A 1 162 ? 72.863 43.202 64.342 1.00 17.61 162 VAL A C 1
ATOM 1158 O O . VAL A 1 162 ? 72.345 44.288 64.597 1.00 16.66 162 VAL A O 1
ATOM 1162 N N . THR A 1 163 ? 73.557 42.988 63.232 1.00 17.08 163 THR A N 1
ATOM 1163 C CA . THR A 1 163 ? 73.764 44.064 62.268 1.00 19.13 163 THR A CA 1
ATOM 1164 C C . THR A 1 163 ? 72.743 44.129 61.143 1.00 17.92 163 THR A C 1
ATOM 1165 O O . THR A 1 163 ? 72.914 44.898 60.198 1.00 18.75 163 THR A O 1
ATOM 1169 N N . THR A 1 164 ? 71.678 43.344 61.241 1.00 16.43 164 THR A N 1
ATOM 1170 C CA . THR A 1 164 ? 70.679 43.337 60.186 1.00 16.34 164 THR A CA 1
ATOM 1171 C C . THR A 1 164 ? 69.250 43.560 60.666 1.00 16.02 164 THR A C 1
ATOM 1172 O O . THR A 1 164 ? 68.496 44.310 60.051 1.00 15.99 164 THR A O 1
ATOM 1176 N N . LEU A 1 165 ? 68.879 42.913 61.764 1.00 16.59 165 LEU A N 1
ATOM 1177 C CA . LEU A 1 165 ? 67.528 43.054 62.297 1.00 16.80 165 LEU A CA 1
ATOM 1178 C C . LEU A 1 165 ? 67.248 44.509 62.653 1.00 16.44 165 LEU A C 1
ATOM 1179 O O . LEU A 1 165 ? 67.947 45.097 63.475 1.00 16.93 165 LEU A O 1
ATOM 1184 N N . GLY A 1 166 ? 66.225 45.085 62.031 1.00 17.51 166 GLY A N 1
ATOM 1185 C CA . GLY A 1 166 ? 65.879 46.466 62.308 1.00 17.20 166 GLY A CA 1
ATOM 1186 C C . GLY A 1 166 ? 66.450 47.458 61.312 1.00 17.17 166 GLY A C 1
ATOM 1187 O O . GLY A 1 166 ? 66.216 48.660 61.429 1.00 16.68 166 GLY A O 1
ATOM 1188 N N . MET A 1 167 ? 67.191 46.960 60.326 1.00 16.19 167 MET A N 1
ATOM 1189 C CA . MET A 1 167 ? 67.792 47.828 59.320 1.00 15.78 167 MET A CA 1
ATOM 1190 C C . MET A 1 167 ? 67.733 47.227 57.915 1.00 16.28 167 MET A C 1
ATOM 1191 O O . MET A 1 167 ? 67.653 47.962 56.930 1.00 16.69 167 MET A O 1
ATOM 1196 N N . LEU A 1 168 ? 67.785 45.900 57.826 1.00 15.85 168 LEU A N 1
ATOM 1197 C CA . LEU A 1 168 ? 67.741 45.213 56.533 1.00 18.06 168 LEU A CA 1
ATOM 1198 C C . LEU A 1 168 ? 66.647 44.148 56.515 1.00 21.09 168 LEU A C 1
ATOM 1199 O O . LEU A 1 168 ? 66.362 43.521 57.538 1.00 21.03 168 LEU A O 1
ATOM 1204 N N . PRO A 1 169 ? 66.018 43.930 55.342 1.00 24.25 169 PRO A N 1
ATOM 1205 C CA . PRO A 1 169 ? 64.953 42.933 55.194 1.00 24.44 169 PRO A CA 1
ATOM 1206 C C . PRO A 1 169 ? 65.337 41.671 55.952 1.00 23.15 169 PRO A C 1
ATOM 1207 O O . PRO A 1 169 ? 66.447 41.170 55.796 1.00 23.76 169 PRO A O 1
ATOM 1211 N N . PHE A 1 170 ? 64.428 41.166 56.784 1.00 22.45 170 PHE A N 1
ATOM 1212 C CA . PHE A 1 170 ? 64.726 39.988 57.591 1.00 20.76 170 PHE A CA 1
ATOM 1213 C C . PHE A 1 170 ? 63.479 39.170 57.914 1.00 19.99 170 PHE A C 1
ATOM 1214 O O . PHE A 1 170 ? 62.425 39.726 58.216 1.00 21.32 170 PHE A O 1
ATOM 1222 N N . SER A 1 171 ? 63.613 37.850 57.863 1.00 18.85 171 SER A N 1
ATOM 1223 C CA . SER A 1 171 ? 62.510 36.941 58.166 1.00 18.15 171 SER A CA 1
ATOM 1224 C C . SER A 1 171 ? 62.998 35.521 58.453 1.00 18.09 171 SER A C 1
ATOM 1225 O O . SER A 1 171 ? 63.539 34.848 57.578 1.00 18.87 171 SER A O 1
ATOM 1228 N N . MET A 1 172 ? 62.811 35.068 59.687 1.00 17.93 172 MET A N 1
ATOM 1229 C CA . MET A 1 172 ? 63.234 33.729 60.063 1.00 18.18 172 MET A CA 1
ATOM 1230 C C . MET A 1 172 ? 62.536 32.713 59.174 1.00 19.46 172 MET A C 1
ATOM 1231 O O . MET A 1 172 ? 63.126 31.716 58.755 1.00 18.58 172 MET A O 1
ATOM 1236 N N . ARG A 1 173 ? 61.270 32.990 58.890 1.00 22.75 173 ARG A N 1
ATOM 1237 C CA . ARG A 1 173 ? 60.449 32.124 58.061 1.00 24.98 173 ARG A CA 1
ATOM 1238 C C . ARG A 1 173 ? 61.082 31.924 56.686 1.00 24.10 173 ARG A C 1
ATOM 1239 O O . ARG A 1 173 ? 61.290 30.791 56.247 1.00 24.67 173 ARG A O 1
ATOM 1247 N N . ALA A 1 174 ? 61.383 33.032 56.016 1.00 22.96 174 ALA A N 1
ATOM 1248 C CA . ALA A 1 174 ? 61.969 33.002 54.679 1.00 23.25 174 ALA A CA 1
ATOM 1249 C C . ALA A 1 174 ? 63.417 32.541 54.657 1.00 22.96 174 ALA A C 1
ATOM 1250 O O . ALA A 1 174 ? 63.888 32.022 53.647 1.00 23.19 174 ALA A O 1
ATOM 1252 N N . MET A 1 175 ? 64.127 32.724 55.765 1.00 21.65 175 MET A N 1
ATOM 1253 C CA . MET A 1 175 ? 65.532 32.334 55.818 1.00 21.79 175 MET A CA 1
ATOM 1254 C C . MET A 1 175 ? 65.748 30.995 56.520 1.00 21.61 175 MET A C 1
ATOM 1255 O O . MET A 1 175 ? 66.886 30.536 56.674 1.00 21.20 175 MET A O 1
ATOM 1260 N N . GLY A 1 176 ? 64.648 30.366 56.924 1.00 19.73 176 GLY A N 1
ATOM 1261 C CA . GLY A 1 176 ? 64.718 29.086 57.604 1.00 20.26 176 GLY A CA 1
ATOM 1262 C C . GLY A 1 176 ? 65.477 29.147 58.917 1.00 19.65 176 GLY A C 1
ATOM 1263 O O . GLY A 1 176 ? 66.139 28.189 59.300 1.00 19.22 176 GLY A O 1
ATOM 1264 N N . VAL A 1 177 ? 65.375 30.275 59.611 1.00 18.75 177 VAL A N 1
ATOM 1265 C CA . VAL A 1 177 ? 66.076 30.463 60.876 1.00 18.07 177 VAL A CA 1
ATOM 1266 C C . VAL A 1 177 ? 65.293 29.923 62.074 1.00 17.54 177 VAL A C 1
ATOM 1267 O O . VAL A 1 177 ? 64.090 30.156 62.193 1.00 18.08 177 VAL A O 1
ATOM 1271 N N . ASP A 1 178 ? 65.989 29.210 62.957 1.00 16.61 178 ASP A N 1
ATOM 1272 C CA . ASP A 1 178 ? 65.368 28.642 64.148 1.00 18.13 178 ASP A CA 1
ATOM 1273 C C . ASP A 1 178 ? 65.667 29.442 65.403 1.00 18.32 178 ASP A C 1
ATOM 1274 O O . ASP A 1 178 ? 64.910 29.386 66.367 1.00 19.30 178 ASP A O 1
ATOM 1279 N N . TYR A 1 179 ? 66.783 30.160 65.399 1.00 17.53 179 TYR A N 1
ATOM 1280 C CA . TYR A 1 179 ? 67.144 30.999 66.536 1.00 17.92 179 TYR A CA 1
ATOM 1281 C C . TYR A 1 179 ? 67.823 32.254 66.015 1.00 18.24 179 TYR A C 1
ATOM 1282 O O . TYR A 1 179 ? 68.853 32.181 65.341 1.00 17.28 179 TYR A O 1
ATOM 1291 N N . ALA A 1 180 ? 67.227 33.402 66.317 1.00 19.20 180 ALA A N 1
ATOM 1292 C CA . ALA A 1 180 ? 67.773 34.689 65.899 1.00 19.04 180 ALA A CA 1
ATOM 1293 C C . ALA A 1 180 ? 67.823 35.600 67.113 1.00 18.31 180 ALA A C 1
ATOM 1294 O O . ALA A 1 180 ? 66.983 35.496 68.004 1.00 17.57 180 ALA A O 1
ATOM 1296 N N . PHE A 1 181 ? 68.807 36.492 67.146 1.00 17.93 181 PHE A N 1
ATOM 1297 C CA . PHE A 1 181 ? 68.950 37.404 68.269 1.00 17.20 181 PHE A CA 1
ATOM 1298 C C . PHE A 1 181 ? 69.695 38.674 67.883 1.00 18.49 181 PHE A C 1
ATOM 1299 O O . PHE A 1 181 ? 70.330 38.746 66.826 1.00 17.65 181 PHE A O 1
ATOM 1307 N N . THR A 1 182 ? 69.596 39.675 68.750 1.00 17.28 182 THR A N 1
ATOM 1308 C CA . THR A 1 182 ? 70.303 40.931 68.566 1.00 17.57 182 THR A CA 1
ATOM 1309 C C . THR A 1 182 ? 70.445 41.576 69.936 1.00 15.98 182 THR A C 1
ATOM 1310 O O . THR A 1 182 ? 70.187 40.938 70.958 1.00 16.22 182 THR A O 1
ATOM 1314 N N . GLY A 1 183 ? 70.883 42.827 69.943 1.00 16.85 183 GLY A N 1
ATOM 1315 C CA . GLY A 1 183 ? 71.049 43.575 71.173 1.00 16.37 183 GLY A CA 1
ATOM 1316 C C . GLY A 1 183 ? 70.229 44.837 71.014 1.00 17.58 183 GLY A C 1
ATOM 1317 O O . GLY A 1 183 ? 70.016 45.301 69.893 1.00 16.69 183 GLY A O 1
ATOM 1318 N N . SER A 1 184 ? 69.763 45.405 72.121 1.00 16.82 184 SER A N 1
ATOM 1319 C CA . SER A 1 184 ? 68.951 46.607 72.048 1.00 16.28 184 SER A CA 1
ATOM 1320 C C . SER A 1 184 ? 69.685 47.826 71.483 1.00 16.47 184 SER A C 1
ATOM 1321 O O . SER A 1 184 ? 69.066 48.689 70.857 1.00 17.75 184 SER A O 1
ATOM 1324 N N . GLN A 1 185 ? 70.998 47.887 71.687 1.00 16.33 185 GLN A N 1
ATOM 1325 C CA . GLN A 1 185 ? 71.801 49.029 71.245 1.00 16.75 185 GLN A CA 1
ATOM 1326 C C . GLN A 1 185 ? 72.331 49.010 69.813 1.00 17.03 185 GLN A C 1
ATOM 1327 O O . GLN A 1 185 ? 73.081 49.902 69.424 1.00 15.21 185 GLN A O 1
ATOM 1333 N N . LYS A 1 186 ? 71.952 48.011 69.027 1.00 17.05 186 LYS A N 1
ATOM 1334 C CA . LYS A 1 186 ? 72.447 47.938 67.660 1.00 18.43 186 LYS A CA 1
ATOM 1335 C C . LYS A 1 186 ? 71.555 48.709 66.679 1.00 17.41 186 LYS A C 1
ATOM 1336 O O . LYS A 1 186 ? 71.381 49.922 66.825 1.00 15.25 186 LYS A O 1
ATOM 1342 N N . CYS A 1 187 ? 70.984 48.017 65.695 1.00 16.27 187 CYS A N 1
ATOM 1343 C CA . CYS A 1 187 ? 70.126 48.671 64.703 1.00 15.69 187 CYS A CA 1
ATOM 1344 C C . CYS A 1 187 ? 68.851 49.292 65.265 1.00 15.81 187 CYS A C 1
ATOM 1345 O O . CYS A 1 187 ? 68.274 50.187 64.649 1.00 14.66 187 CYS A O 1
ATOM 1348 N N . LEU A 1 188 ? 68.410 48.826 66.431 1.00 14.18 188 LEU A N 1
ATOM 1349 C CA . LEU A 1 188 ? 67.189 49.354 67.038 1.00 15.42 188 LEU A CA 1
ATOM 1350 C C . LEU A 1 188 ? 67.398 50.715 67.691 1.00 16.36 188 LEU A C 1
ATOM 1351 O O . LEU A 1 188 ? 66.435 51.417 68.004 1.00 17.34 188 LEU A O 1
ATOM 1356 N N . SER A 1 189 ? 68.660 51.080 67.893 1.00 16.79 189 SER A N 1
ATOM 1357 C CA . SER A 1 189 ? 69.012 52.363 68.495 1.00 17.30 189 SER A CA 1
ATOM 1358 C C . SER A 1 189 ? 68.365 52.610 69.853 1.00 16.82 189 SER A C 1
ATOM 1359 O O . SER A 1 189 ? 67.907 53.715 70.137 1.00 17.10 189 SER A O 1
ATOM 1362 N N . ALA A 1 190 ? 68.327 51.574 70.681 1.00 15.14 190 ALA A N 1
ATOM 1363 C CA . ALA A 1 190 ? 67.761 51.687 72.017 1.00 15.47 190 ALA A CA 1
ATOM 1364 C C . ALA A 1 190 ? 68.913 51.579 73.017 1.00 15.61 190 ALA A C 1
ATOM 1365 O O . ALA A 1 190 ? 70.030 51.209 72.650 1.00 15.86 190 ALA A O 1
ATOM 1367 N N . PRO A 1 191 ? 68.668 51.925 74.292 1.00 14.91 191 PRO A N 1
ATOM 1368 C CA . PRO A 1 191 ? 69.755 51.827 75.270 1.00 16.64 191 PRO A CA 1
ATOM 1369 C C . PRO A 1 191 ? 70.215 50.377 75.408 1.00 16.19 191 PRO A C 1
ATOM 1370 O O . PRO A 1 191 ? 69.399 49.458 75.346 1.00 16.61 191 PRO A O 1
ATOM 1374 N N . PRO A 1 192 ? 71.528 50.152 75.576 1.00 15.26 192 PRO A N 1
ATOM 1375 C CA . PRO A 1 192 ? 72.026 48.780 75.726 1.00 15.98 192 PRO A CA 1
ATOM 1376 C C . PRO A 1 192 ? 71.537 48.188 77.050 1.00 16.46 192 PRO A C 1
ATOM 1377 O O . PRO A 1 192 ? 71.277 48.927 78.001 1.00 15.59 192 PRO A O 1
ATOM 1381 N N . GLY A 1 193 ? 71.411 46.866 77.110 1.00 14.83 193 GLY A N 1
ATOM 1382 C CA . GLY A 1 193 ? 70.964 46.230 78.335 1.00 14.72 193 GLY A CA 1
ATOM 1383 C C . GLY A 1 193 ? 69.946 45.126 78.112 1.00 15.68 193 GLY A C 1
ATOM 1384 O O . GLY A 1 193 ? 69.624 44.377 79.036 1.00 15.78 193 GLY A O 1
ATOM 1385 N N . LEU A 1 194 ? 69.432 45.031 76.889 1.00 14.16 194 LEU A N 1
ATOM 1386 C CA . LEU A 1 194 ? 68.457 44.000 76.547 1.00 14.53 194 LEU A CA 1
ATOM 1387 C C . LEU A 1 194 ? 68.913 43.258 75.297 1.00 14.55 194 LEU A C 1
ATOM 1388 O O . LEU A 1 194 ? 69.627 43.815 74.462 1.00 14.85 194 LEU A O 1
ATOM 1393 N N . ALA A 1 195 ? 68.502 42.001 75.177 1.00 13.22 195 ALA A N 1
ATOM 1394 C CA . ALA A 1 195 ? 68.871 41.186 74.028 1.00 13.87 195 ALA A CA 1
ATOM 1395 C C . ALA A 1 195 ? 67.635 40.515 73.445 1.00 14.99 195 ALA A C 1
ATOM 1396 O O . ALA A 1 195 ? 67.193 39.481 73.940 1.00 15.14 195 ALA A O 1
ATOM 1398 N N . PRO A 1 196 ? 67.046 41.112 72.394 1.00 16.48 196 PRO A N 1
ATOM 1399 C CA . PRO A 1 196 ? 65.856 40.530 71.769 1.00 16.48 196 PRO A CA 1
ATOM 1400 C C . PRO A 1 196 ? 66.194 39.176 71.165 1.00 17.17 196 PRO A C 1
ATOM 1401 O O . PRO A 1 196 ? 67.193 39.040 70.461 1.00 16.16 196 PRO A O 1
ATOM 1405 N N . ILE A 1 197 ? 65.373 38.171 71.448 1.00 16.79 197 ILE A N 1
ATOM 1406 C CA . ILE A 1 197 ? 65.613 36.851 70.890 1.00 16.67 197 ILE A CA 1
ATOM 1407 C C . ILE A 1 197 ? 64.334 36.250 70.329 1.00 18.77 197 ILE A C 1
ATOM 1408 O O . ILE A 1 197 ? 63.227 36.717 70.614 1.00 18.92 197 ILE A O 1
ATOM 1413 N N . ALA A 1 198 ? 64.499 35.218 69.511 1.00 19.56 198 ALA A N 1
ATOM 1414 C CA . ALA A 1 198 ? 63.370 34.539 68.908 1.00 18.29 198 ALA A CA 1
ATOM 1415 C C . ALA A 1 198 ? 63.805 33.114 68.633 1.00 19.22 198 ALA A C 1
ATOM 1416 O O . ALA A 1 198 ? 64.795 32.886 67.941 1.00 18.42 198 ALA A O 1
ATOM 1418 N N . ALA A 1 199 ? 63.084 32.162 6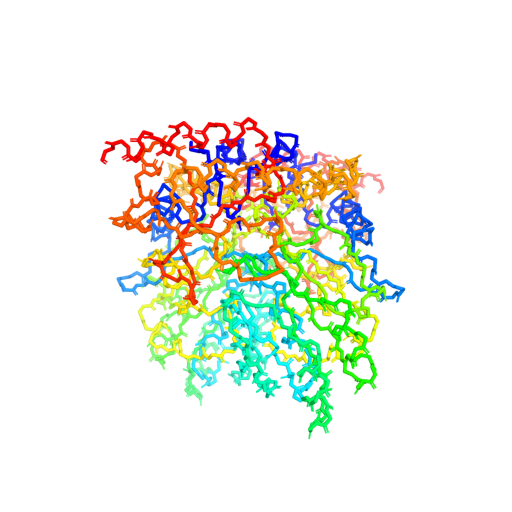9.220 1.00 17.31 199 ALA A N 1
ATOM 1419 C CA . ALA A 1 199 ? 63.376 30.750 69.037 1.00 19.22 199 ALA A CA 1
ATOM 1420 C C . ALA A 1 199 ? 62.138 30.121 68.422 1.00 20.33 199 ALA A C 1
ATOM 1421 O O . ALA A 1 199 ? 61.042 30.210 68.978 1.00 19.84 199 ALA A O 1
ATOM 1423 N N . SER A 1 200 ? 62.314 29.500 67.262 1.00 19.88 200 SER A N 1
ATOM 1424 C CA . SER A 1 200 ? 61.206 28.864 66.573 1.00 18.96 200 SER A CA 1
ATOM 1425 C C . SER A 1 200 ? 60.751 27.657 67.370 1.00 18.20 200 SER A C 1
ATOM 1426 O O . SER A 1 200 ? 61.426 27.225 68.301 1.00 18.48 200 SER A O 1
ATOM 1429 N N . LEU A 1 201 ? 59.611 27.106 66.972 1.00 19.15 201 LEU A N 1
ATOM 1430 C CA . LEU A 1 201 ? 59.049 25.935 67.621 1.00 19.60 201 LEU A CA 1
ATOM 1431 C C . LEU A 1 201 ? 60.055 24.792 67.643 1.00 20.92 201 LEU A C 1
ATOM 1432 O O . LEU A 1 201 ? 60.253 24.155 68.679 1.00 20.50 201 LEU A O 1
ATOM 1437 N N . GLU A 1 202 ? 60.688 24.526 66.499 1.00 20.78 202 GLU A N 1
ATOM 1438 C CA . GLU A 1 202 ? 61.659 23.442 66.423 1.00 22.21 202 GLU A CA 1
ATOM 1439 C C . GLU A 1 202 ? 62.849 23.673 67.349 1.00 21.07 202 GLU A C 1
ATOM 1440 O O . GLU A 1 202 ? 63.380 22.727 67.935 1.00 21.01 202 GLU A O 1
ATOM 1446 N N . ALA A 1 203 ? 63.268 24.929 67.491 1.00 21.28 203 ALA A N 1
ATOM 1447 C CA . ALA A 1 203 ? 64.387 25.238 68.376 1.00 20.98 203 ALA A CA 1
ATOM 1448 C C . ALA A 1 203 ? 63.996 24.905 69.818 1.00 20.59 203 ALA A C 1
ATOM 1449 O O . ALA A 1 203 ? 64.750 24.253 70.536 1.00 19.54 203 ALA A O 1
ATOM 1451 N N . ARG A 1 204 ? 62.809 25.346 70.226 1.00 21.37 204 ARG A N 1
ATOM 1452 C CA . ARG A 1 204 ? 62.320 25.102 71.582 1.00 21.84 204 ARG A CA 1
ATOM 1453 C C . ARG A 1 204 ? 62.261 23.614 71.888 1.00 22.62 204 ARG A C 1
ATOM 1454 O O . ARG A 1 204 ? 62.581 23.190 72.993 1.00 23.53 204 ARG A O 1
ATOM 1462 N N . LYS A 1 205 ? 61.859 22.819 70.904 1.00 24.16 205 LYS A N 1
ATOM 1463 C CA . LYS A 1 205 ? 61.783 21.379 71.093 1.00 23.64 205 LYS A CA 1
ATOM 1464 C C . LYS A 1 205 ? 63.172 20.797 71.374 1.00 23.71 205 LYS A C 1
ATOM 1465 O O . LYS A 1 205 ? 63.316 19.847 72.144 1.00 22.40 205 LYS A O 1
ATOM 1471 N N . ALA A 1 206 ? 64.198 21.379 70.762 1.00 23.67 206 ALA A N 1
ATOM 1472 C CA . ALA A 1 206 ? 65.564 20.901 70.959 1.00 23.32 206 ALA A CA 1
ATOM 1473 C C . ALA A 1 206 ? 66.234 21.584 72.146 1.00 22.78 206 ALA A C 1
ATOM 1474 O O . ALA A 1 206 ? 67.286 21.146 72.610 1.00 23.19 206 ALA A O 1
ATOM 1476 N N . PHE A 1 207 ? 65.618 22.653 72.640 1.00 23.15 207 PHE A N 1
ATOM 1477 C CA . PHE A 1 207 ? 66.177 23.399 73.760 1.00 24.32 207 PHE A CA 1
ATOM 1478 C C . PHE A 1 207 ? 65.822 22.810 75.122 1.00 25.11 207 PHE A C 1
ATOM 1479 O O . PHE A 1 207 ? 65.057 23.402 75.886 1.00 25.40 207 PHE A O 1
ATOM 1487 N N . THR A 1 208 ? 66.391 21.647 75.425 1.00 25.57 208 THR A N 1
ATOM 1488 C CA . THR A 1 208 ? 66.142 20.982 76.697 1.00 25.54 208 THR A CA 1
ATOM 1489 C C . THR A 1 208 ? 67.419 20.859 77.513 1.00 24.83 208 THR A C 1
ATOM 1490 O O . THR A 1 208 ? 67.446 20.188 78.548 1.00 25.46 208 THR A O 1
ATOM 1494 N N . GLY A 1 209 ? 68.478 21.507 77.039 1.00 24.40 209 GLY A N 1
ATOM 1495 C CA . GLY A 1 209 ? 69.742 21.475 77.747 1.00 23.80 209 GLY A CA 1
ATOM 1496 C C . GLY A 1 209 ? 69.624 22.355 78.975 1.00 24.83 209 GLY A C 1
ATOM 1497 O O . GLY A 1 209 ? 68.946 23.385 78.945 1.00 26.36 209 GLY A O 1
ATOM 1498 N N . LYS A 1 210 ? 70.261 21.948 80.064 1.00 23.30 210 LYS A N 1
ATOM 1499 C CA . LYS A 1 210 ? 70.202 22.723 81.295 1.00 24.30 210 LYS A CA 1
ATOM 1500 C C . LYS A 1 210 ? 71.615 22.971 81.788 1.00 23.20 210 LYS A C 1
ATOM 1501 O O . LYS A 1 210 ? 72.166 22.169 82.535 1.00 25.90 210 LYS A O 1
ATOM 1507 N N . ARG A 1 211 ? 72.202 24.083 81.361 1.00 21.09 211 ARG A N 1
ATOM 1508 C CA . ARG A 1 211 ? 73.568 24.414 81.745 1.00 20.27 211 ARG A CA 1
ATOM 1509 C C . ARG A 1 211 ? 73.686 25.760 82.451 1.00 19.83 211 ARG A C 1
ATOM 1510 O O . ARG A 1 211 ? 74.726 26.076 83.020 1.00 19.62 211 ARG A O 1
ATOM 1518 N N . GLY A 1 212 ? 72.620 26.550 82.406 1.00 20.03 212 GLY A N 1
ATOM 1519 C CA . GLY A 1 212 ? 72.635 27.852 83.052 1.00 19.44 212 GLY A CA 1
ATOM 1520 C C . GLY A 1 212 ? 71.267 28.222 83.582 1.00 19.12 212 GLY A C 1
ATOM 1521 O O . GLY A 1 212 ? 70.249 27.863 82.993 1.00 20.02 212 GLY A O 1
ATOM 1522 N N . TRP A 1 213 ? 71.236 28.946 84.695 1.00 17.51 213 TRP A N 1
ATOM 1523 C CA . TRP A 1 213 ? 69.974 29.349 85.300 1.00 17.58 213 TRP A CA 1
ATOM 1524 C C . TRP A 1 213 ? 69.466 30.649 84.677 1.00 16.58 213 TRP A C 1
ATOM 1525 O O . TRP A 1 213 ? 68.346 30.716 84.178 1.00 16.55 213 TRP A O 1
ATOM 1536 N N . TYR A 1 214 ? 70.303 31.677 84.701 1.00 15.47 214 TYR A N 1
ATOM 1537 C CA . TYR A 1 214 ? 69.917 32.971 84.160 1.00 15.72 214 TYR A CA 1
ATOM 1538 C C . TYR A 1 214 ? 69.472 32.897 82.700 1.00 16.85 214 TYR A C 1
ATOM 1539 O O . TYR A 1 214 ? 68.466 33.504 82.325 1.00 16.77 214 TYR A O 1
ATOM 1548 N N . LEU A 1 215 ? 70.205 32.147 81.880 1.00 16.70 215 LEU A N 1
ATOM 1549 C CA . LEU A 1 215 ? 69.864 32.035 80.462 1.00 17.66 215 LEU A CA 1
ATOM 1550 C C . LEU A 1 215 ? 68.970 30.858 80.079 1.00 17.77 215 LEU A C 1
ATOM 1551 O O . LEU A 1 215 ? 68.894 30.488 78.907 1.00 19.05 215 LEU A O 1
ATOM 1556 N N . ASP A 1 216 ? 68.282 30.281 81.061 1.00 18.17 216 ASP A N 1
ATOM 1557 C CA . ASP A 1 216 ? 67.381 29.158 80.814 1.00 18.33 216 ASP A CA 1
ATOM 1558 C C . ASP A 1 216 ? 66.149 29.679 80.075 1.00 18.59 216 ASP A C 1
ATOM 1559 O O . ASP A 1 216 ? 65.295 30.342 80.672 1.00 17.00 216 ASP A O 1
ATOM 1564 N N . LEU A 1 217 ? 66.054 29.384 78.780 1.00 18.11 217 LEU A N 1
ATOM 1565 C CA . LEU A 1 217 ? 64.923 29.861 77.989 1.00 19.03 217 LEU A CA 1
ATOM 1566 C C . LEU A 1 217 ? 63.573 29.331 78.463 1.00 19.31 217 LEU A C 1
ATOM 1567 O O . LEU A 1 217 ? 62.532 29.894 78.128 1.00 19.55 217 LEU A O 1
ATOM 1572 N N . ALA A 1 218 ? 63.590 28.254 79.240 1.00 18.46 218 ALA A N 1
ATOM 1573 C CA . ALA A 1 218 ? 62.355 27.709 79.789 1.00 19.74 218 ALA A CA 1
ATOM 1574 C C . ALA A 1 218 ? 61.904 28.679 80.886 1.00 18.88 218 ALA A C 1
ATOM 1575 O O . ALA A 1 218 ? 60.732 29.058 80.954 1.00 19.13 218 ALA A O 1
ATOM 1577 N N . ARG A 1 219 ? 62.842 29.073 81.745 1.00 19.09 219 ARG A N 1
ATOM 1578 C CA . ARG A 1 219 ? 62.542 30.011 82.830 1.00 19.27 219 ARG A CA 1
ATOM 1579 C C . ARG A 1 219 ? 62.134 31.360 82.245 1.00 19.07 219 ARG A C 1
ATOM 1580 O O . ARG A 1 219 ? 61.245 32.040 82.766 1.00 18.06 219 ARG A O 1
ATOM 1588 N N . VAL A 1 220 ? 62.792 31.738 81.151 1.00 17.88 220 VAL A N 1
ATOM 1589 C CA . VAL A 1 220 ? 62.486 32.990 80.477 1.00 17.91 220 VAL A CA 1
ATOM 1590 C C . VAL A 1 220 ? 61.062 32.918 79.941 1.00 18.68 220 VAL A C 1
ATOM 1591 O O . VAL A 1 220 ? 60.313 33.893 80.006 1.00 16.99 220 VAL A O 1
ATOM 1595 N N . ALA A 1 221 ? 60.692 31.752 79.416 1.00 18.24 221 ALA A N 1
ATOM 1596 C CA . ALA A 1 221 ? 59.359 31.550 78.855 1.00 20.18 221 ALA A CA 1
ATOM 1597 C C . ALA A 1 221 ? 58.262 31.786 79.882 1.00 20.43 221 ALA A C 1
ATOM 1598 O O . ALA A 1 221 ? 57.246 32.408 79.575 1.00 21.57 221 ALA A O 1
ATOM 1600 N N . GLU A 1 222 ? 58.463 31.285 81.097 1.00 20.89 222 GLU A N 1
ATOM 1601 C CA . GLU A 1 222 ? 57.468 31.448 82.154 1.00 22.45 222 GLU A CA 1
ATOM 1602 C C . GLU A 1 222 ? 57.130 32.919 82.355 1.00 22.05 222 GLU A C 1
ATOM 1603 O O . GLU A 1 222 ? 55.974 33.267 82.589 1.00 20.70 222 GLU A O 1
ATOM 1609 N N . HIS A 1 223 ? 58.134 33.786 82.252 1.00 19.95 223 HIS A N 1
ATOM 1610 C CA . HIS A 1 223 ? 57.890 35.212 82.434 1.00 19.30 223 HIS A CA 1
ATOM 1611 C C . HIS A 1 223 ? 57.333 35.904 81.197 1.00 18.75 223 HIS A C 1
ATOM 1612 O O . HIS A 1 223 ? 56.322 36.594 81.282 1.00 17.59 223 HIS A O 1
ATOM 1619 N N . TRP A 1 224 ? 57.987 35.721 80.051 1.00 18.70 224 TRP A N 1
ATOM 1620 C CA . TRP A 1 224 ? 57.537 36.371 78.824 1.00 18.85 224 TRP A CA 1
ATOM 1621 C C . TRP A 1 224 ? 56.256 35.822 78.220 1.00 21.33 224 TRP A C 1
ATOM 1622 O O . TRP A 1 224 ? 55.468 36.579 77.657 1.00 21.36 224 TRP A O 1
ATOM 1633 N N . GLU A 1 225 ? 56.032 34.517 78.345 1.00 23.29 225 GLU A N 1
ATOM 1634 C CA . GLU A 1 225 ? 54.819 33.916 77.793 1.00 25.49 225 GLU A CA 1
ATOM 1635 C C . GLU A 1 225 ? 53.682 33.845 78.792 1.00 24.95 225 GLU A C 1
ATOM 1636 O O . GLU A 1 225 ? 52.537 34.156 78.467 1.00 25.76 225 GLU A O 1
ATOM 1642 N N . ARG A 1 226 ? 54.007 33.431 80.009 1.00 25.07 226 ARG A N 1
ATOM 1643 C CA . ARG A 1 226 ? 53.000 33.246 81.040 1.00 25.98 226 ARG A CA 1
ATOM 1644 C C . ARG A 1 226 ? 52.964 34.267 82.176 1.00 25.48 226 ARG A C 1
ATOM 1645 O O . ARG A 1 226 ? 52.191 34.118 83.126 1.00 25.06 226 ARG A O 1
ATOM 1653 N N . GLY A 1 227 ? 53.798 35.297 82.086 1.00 24.06 227 GLY A N 1
ATOM 1654 C CA . GLY A 1 227 ? 53.814 36.331 83.107 1.00 24.28 227 GLY A CA 1
ATOM 1655 C C . GLY A 1 227 ? 54.222 35.913 84.509 1.00 25.60 227 GLY A C 1
ATOM 1656 O O . GLY A 1 227 ? 53.930 36.629 85.467 1.00 26.35 227 GLY A O 1
ATOM 1657 N N . GLY A 1 228 ? 54.895 34.772 84.639 1.00 23.95 228 GLY A N 1
ATOM 1658 C CA . GLY A 1 228 ? 55.330 34.306 85.947 1.00 25.51 228 GLY A CA 1
ATOM 1659 C C . GLY A 1 228 ? 56.655 34.923 86.366 1.00 25.81 228 GLY A C 1
ATOM 1660 O O . GLY A 1 228 ? 57.238 35.722 85.631 1.00 25.78 228 GLY A O 1
ATOM 1661 N N . TYR A 1 229 ? 57.150 34.556 87.543 1.00 26.63 229 TYR A N 1
ATOM 1662 C CA . TYR A 1 229 ? 58.406 35.122 88.015 1.00 26.20 229 TYR A CA 1
ATOM 1663 C C . TYR A 1 229 ? 59.635 34.300 87.650 1.00 26.04 229 TYR A C 1
ATOM 1664 O O . TYR A 1 229 ? 59.685 33.093 87.871 1.00 28.35 229 TYR A O 1
ATOM 1673 N N . HIS A 1 230 ? 60.617 34.970 87.063 1.00 22.98 230 HIS A N 1
ATOM 1674 C CA . HIS A 1 230 ? 61.885 34.345 86.730 1.00 20.25 230 HIS A CA 1
ATOM 1675 C C . HIS A 1 230 ? 62.845 35.188 87.568 1.00 19.81 230 HIS A C 1
ATOM 1676 O O . HIS A 1 230 ? 63.396 34.727 88.576 1.00 19.10 230 HIS A O 1
ATOM 1683 N N . HIS A 1 231 ? 63.018 36.441 87.158 1.00 18.45 231 HIS A N 1
ATOM 1684 C CA . HIS A 1 231 ? 63.858 37.382 87.891 1.00 17.79 231 HIS A CA 1
ATOM 1685 C C . HIS A 1 231 ? 63.426 38.798 87.519 1.00 17.46 231 HIS A C 1
ATOM 1686 O O . HIS A 1 231 ? 62.731 39.005 86.520 1.00 16.52 231 HIS A O 1
ATOM 1693 N N . THR A 1 232 ? 63.822 39.770 88.333 1.00 15.04 232 THR A N 1
ATOM 1694 C CA . THR A 1 232 ? 63.452 41.148 88.068 1.00 15.68 232 THR A CA 1
ATOM 1695 C C . THR A 1 232 ? 64.040 41.583 86.738 1.00 15.31 232 THR A C 1
ATOM 1696 O O . THR A 1 232 ? 65.199 41.301 86.445 1.00 15.76 232 THR A O 1
ATOM 1700 N N . THR A 1 233 ? 63.230 42.270 85.941 1.00 15.72 233 THR A N 1
ATOM 1701 C CA . THR A 1 233 ? 63.659 42.747 84.632 1.00 14.60 233 THR A CA 1
ATOM 1702 C C . THR A 1 233 ? 63.982 44.242 84.681 1.00 14.75 233 THR A C 1
ATOM 1703 O O . THR A 1 233 ? 63.525 44.956 85.574 1.00 15.24 233 THR A O 1
ATOM 1707 N N . PRO A 1 234 ? 64.801 44.728 83.732 1.00 14.70 234 PRO A N 1
ATOM 1708 C CA . PRO A 1 234 ? 65.151 46.151 83.699 1.00 14.76 234 PRO A CA 1
ATOM 1709 C C . PRO A 1 234 ? 63.981 46.907 83.071 1.00 13.92 234 PRO A C 1
ATOM 1710 O O . PRO A 1 234 ? 64.047 47.367 81.930 1.00 13.75 234 PRO A O 1
ATOM 1714 N N . VAL A 1 235 ? 62.900 47.010 83.841 1.00 16.12 235 VAL A N 1
ATOM 1715 C CA . VAL A 1 235 ? 61.670 47.664 83.413 1.00 13.79 235 VAL A CA 1
ATOM 1716 C C . VAL A 1 235 ? 61.827 48.966 82.630 1.00 13.63 235 VAL A C 1
ATOM 1717 O O . VAL A 1 235 ? 61.133 49.176 81.632 1.00 13.12 235 VAL A O 1
ATOM 1721 N N . LEU A 1 236 ? 62.722 49.845 83.069 1.00 12.67 236 LEU A N 1
ATOM 1722 C CA . LEU A 1 236 ? 62.893 51.108 82.359 1.00 13.84 236 LEU A CA 1
ATOM 1723 C C . LEU A 1 236 ? 63.416 50.877 80.936 1.00 12.62 236 LEU A C 1
ATOM 1724 O O . LEU A 1 236 ? 63.003 51.563 80.002 1.00 11.73 236 LEU A O 1
ATOM 1729 N N . LEU A 1 237 ? 64.315 49.909 80.774 1.00 12.94 237 LEU A N 1
ATOM 1730 C CA . LEU A 1 237 ? 64.850 49.590 79.448 1.00 12.27 237 LEU A CA 1
ATOM 1731 C C . LEU A 1 237 ? 63.729 49.000 78.590 1.00 12.79 237 LEU A C 1
ATOM 1732 O O . LEU A 1 237 ? 63.725 49.156 77.367 1.00 13.19 237 LEU A O 1
ATOM 1737 N N . HIS A 1 238 ? 62.783 48.318 79.234 1.00 14.34 238 HIS A N 1
ATOM 1738 C CA . HIS A 1 238 ? 61.644 47.743 78.524 1.00 15.21 238 HIS A CA 1
ATOM 1739 C C . HIS A 1 238 ? 60.841 48.890 77.902 1.00 15.99 238 HIS A C 1
ATOM 1740 O O . HIS A 1 238 ? 60.448 48.819 76.735 1.00 13.93 238 HIS A O 1
ATOM 1747 N N . TYR A 1 239 ? 60.599 49.944 78.683 1.00 15.23 239 TYR A N 1
ATOM 1748 C CA . TYR A 1 239 ? 59.871 51.107 78.172 1.00 15.26 239 TYR A CA 1
ATOM 1749 C C . TYR A 1 239 ? 60.593 51.660 76.946 1.00 15.40 239 TYR A C 1
ATOM 1750 O O . TYR A 1 239 ? 59.978 51.928 75.913 1.00 14.49 239 TYR A O 1
ATOM 1759 N N . ALA A 1 240 ? 61.904 51.852 77.084 1.00 15.50 240 ALA A N 1
ATOM 1760 C CA . ALA A 1 240 ? 62.715 52.406 76.004 1.00 16.08 240 ALA A CA 1
ATOM 1761 C C . ALA A 1 240 ? 62.757 51.512 74.765 1.00 15.98 240 ALA A C 1
ATOM 1762 O O . ALA A 1 240 ? 62.704 52.013 73.636 1.00 15.61 240 ALA A O 1
ATOM 1764 N N . LEU A 1 241 ? 62.858 50.200 74.961 1.00 14.57 241 LEU A N 1
ATOM 1765 C CA . LEU A 1 241 ? 62.896 49.291 73.818 1.00 14.51 241 LEU A CA 1
ATOM 1766 C C . LEU A 1 241 ? 61.579 49.352 73.042 1.00 14.41 241 LEU A C 1
ATOM 1767 O O . LEU A 1 241 ? 61.578 49.325 71.813 1.00 13.50 241 LEU A O 1
ATOM 1772 N N . LEU A 1 242 ? 60.460 49.428 73.759 1.00 15.07 242 LEU A N 1
ATOM 1773 C CA . LEU A 1 242 ? 59.154 49.503 73.105 1.00 15.84 242 LEU A CA 1
ATOM 1774 C C . LEU A 1 242 ? 59.068 50.760 72.243 1.00 15.45 242 LEU A C 1
ATOM 1775 O O . LEU A 1 242 ? 58.588 50.707 71.111 1.00 15.07 242 LEU A O 1
ATOM 1780 N N . GLU A 1 243 ? 59.523 51.891 72.783 1.00 14.98 243 GLU A N 1
ATOM 1781 C CA . GLU A 1 243 ? 59.511 53.152 72.039 1.00 15.51 243 GLU A CA 1
ATOM 1782 C C . GLU A 1 243 ? 60.367 53.009 70.793 1.00 15.54 243 GLU A C 1
ATOM 1783 O O . GLU A 1 243 ? 59.981 53.439 69.705 1.00 16.55 243 GLU A O 1
ATOM 1789 N N . ALA A 1 244 ? 61.533 52.402 70.969 1.00 15.30 244 ALA A N 1
ATOM 1790 C CA . ALA A 1 244 ? 62.471 52.197 69.871 1.00 15.78 244 ALA A CA 1
ATOM 1791 C C . ALA A 1 244 ? 61.855 51.352 68.760 1.00 16.22 244 ALA A C 1
ATOM 1792 O O . ALA A 1 244 ? 61.988 51.673 67.574 1.00 15.60 244 ALA A O 1
ATOM 1794 N N . LEU A 1 245 ? 61.193 50.267 69.148 1.00 15.27 245 LEU A N 1
ATOM 1795 C CA . LEU A 1 245 ? 60.561 49.377 68.183 1.00 17.06 245 LEU A CA 1
ATOM 1796 C C . LEU A 1 245 ? 59.464 50.106 67.423 1.00 18.10 245 LEU A C 1
ATOM 1797 O O . LEU A 1 245 ? 59.321 49.930 66.213 1.00 18.32 245 LEU A O 1
ATOM 1802 N N . ASP A 1 246 ? 58.690 50.926 68.127 1.00 18.91 246 ASP A N 1
ATOM 1803 C CA . ASP A 1 246 ? 57.633 51.688 67.477 1.00 19.59 246 ASP A CA 1
ATOM 1804 C C . ASP A 1 246 ? 58.225 52.612 66.415 1.00 19.86 246 ASP A C 1
ATOM 1805 O O . ASP A 1 246 ? 57.705 52.715 65.304 1.00 18.05 246 ASP A O 1
ATOM 1810 N N . LEU A 1 247 ? 59.315 53.285 66.769 1.00 19.05 247 LEU A N 1
ATOM 1811 C CA . LEU A 1 247 ? 59.978 54.213 65.859 1.00 20.37 247 LEU A CA 1
ATOM 1812 C C . LEU A 1 247 ? 60.504 53.485 64.624 1.00 20.03 247 LEU A C 1
ATOM 1813 O O . LEU A 1 247 ? 60.399 53.983 63.495 1.00 18.08 247 LEU A O 1
ATOM 1818 N N . VAL A 1 248 ? 61.060 52.298 64.846 1.00 19.58 248 VAL A N 1
ATOM 1819 C CA . VAL A 1 248 ? 61.596 51.480 63.765 1.00 20.09 248 VAL A CA 1
ATOM 1820 C C . VAL A 1 248 ? 60.503 51.103 62.765 1.00 19.88 248 VAL A C 1
ATOM 1821 O O . VAL A 1 248 ? 60.657 51.285 61.561 1.00 20.04 248 VAL A O 1
ATOM 1825 N N . LEU A 1 249 ? 59.397 50.578 63.273 1.00 20.96 249 LEU A N 1
ATOM 1826 C CA . LEU A 1 249 ? 58.301 50.153 62.414 1.00 22.05 249 LEU A CA 1
ATOM 1827 C C . LEU A 1 249 ? 57.553 51.316 61.760 1.00 22.18 249 LEU A C 1
ATOM 1828 O O . LEU A 1 249 ? 56.993 51.158 60.673 1.00 23.90 249 LEU A O 1
ATOM 1833 N N . GLU A 1 250 ? 57.547 52.484 62.399 1.00 20.83 250 GLU A N 1
ATOM 1834 C CA . GLU A 1 250 ? 56.879 53.636 61.803 1.00 20.05 250 GLU A CA 1
ATOM 1835 C C . GLU A 1 250 ? 57.630 53.990 60.529 1.00 20.58 250 GLU A C 1
ATOM 1836 O O . GLU A 1 250 ? 57.031 54.303 59.499 1.00 18.99 250 GLU A O 1
ATOM 1842 N N . GLU A 1 251 ? 58.952 53.933 60.607 1.00 18.56 251 GLU A N 1
ATOM 1843 C CA . GLU A 1 251 ? 59.790 54.241 59.459 1.00 20.04 251 GLU A CA 1
ATOM 1844 C C . GLU A 1 251 ? 59.827 53.094 58.451 1.00 19.71 251 GLU A C 1
ATOM 1845 O O . GLU A 1 251 ? 59.833 53.325 57.238 1.00 20.20 251 GLU A O 1
ATOM 1851 N N . GLY A 1 252 ? 59.846 51.862 58.951 1.00 18.61 252 GLY A N 1
ATOM 1852 C CA . GLY A 1 252 ? 59.897 50.711 58.070 1.00 18.68 252 GLY A CA 1
ATOM 1853 C C . GLY A 1 252 ? 61.322 50.357 57.683 1.00 18.40 252 GLY A C 1
ATOM 1854 O O . GLY A 1 252 ? 62.145 51.235 57.454 1.00 16.68 252 GLY A O 1
ATOM 1855 N N . VAL A 1 253 ? 61.608 49.062 57.604 1.00 19.91 253 VAL A N 1
ATOM 1856 C CA . VAL A 1 253 ? 62.942 48.583 57.264 1.00 21.02 253 VAL A CA 1
ATOM 1857 C C . VAL A 1 253 ? 63.414 48.998 55.864 1.00 20.37 253 VAL A C 1
ATOM 1858 O O . VAL A 1 253 ? 64.602 49.250 55.658 1.00 20.02 253 VAL A O 1
ATOM 1862 N N . ALA A 1 254 ? 62.493 49.080 54.908 1.00 20.36 254 ALA A N 1
ATOM 1863 C CA . ALA A 1 254 ? 62.867 49.472 53.550 1.00 20.38 254 ALA A CA 1
ATOM 1864 C C . ALA A 1 254 ? 63.520 50.860 53.536 1.00 21.04 254 ALA A C 1
ATOM 1865 O O . ALA A 1 254 ? 64.569 51.053 52.918 1.00 21.90 254 ALA A O 1
ATOM 1867 N N . ALA A 1 255 ? 62.904 51.819 54.223 1.00 19.62 255 ALA A N 1
ATOM 1868 C CA . ALA A 1 255 ? 63.439 53.178 54.285 1.00 17.90 255 ALA A CA 1
ATOM 1869 C C . ALA A 1 255 ? 64.766 53.238 55.045 1.00 16.83 255 ALA A C 1
ATOM 1870 O O . ALA A 1 255 ? 65.637 54.045 54.724 1.00 16.54 255 ALA A O 1
ATOM 1872 N N . ARG A 1 256 ? 64.920 52.379 56.048 1.00 16.40 256 ARG A N 1
ATOM 1873 C CA . ARG A 1 256 ? 66.148 52.346 56.840 1.00 17.08 256 ARG A CA 1
ATOM 1874 C C . ARG A 1 256 ? 67.284 51.725 56.026 1.00 17.78 256 ARG A C 1
ATOM 1875 O O . ARG A 1 256 ? 68.421 52.193 56.074 1.00 17.12 256 ARG A O 1
ATOM 1883 N N . GLU A 1 257 ? 66.972 50.675 55.275 1.00 18.61 257 GLU A N 1
ATOM 1884 C CA . GLU A 1 257 ? 67.975 50.032 54.434 1.00 20.13 257 GLU A CA 1
ATOM 1885 C C . GLU A 1 257 ? 68.473 51.041 53.397 1.00 19.88 257 GLU A C 1
ATOM 1886 O O . GLU A 1 257 ? 69.667 51.126 53.112 1.00 19.94 257 GLU A O 1
ATOM 1892 N N . ARG A 1 258 ? 67.540 51.804 52.837 1.00 20.90 258 ARG A N 1
ATOM 1893 C CA . ARG A 1 258 ? 67.867 52.818 51.842 1.00 21.43 258 ARG A CA 1
ATOM 1894 C C . ARG A 1 258 ? 68.824 53.849 52.458 1.00 21.66 258 ARG A C 1
ATOM 1895 O O . ARG A 1 258 ? 69.858 54.172 51.878 1.00 21.93 258 ARG A O 1
ATOM 1903 N N . ARG A 1 259 ? 68.478 54.358 53.636 1.00 21.34 259 ARG A N 1
ATOM 1904 C CA . ARG A 1 259 ? 69.316 55.342 54.326 1.00 22.64 259 ARG A CA 1
ATOM 1905 C C . ARG A 1 259 ? 70.752 54.823 54.466 1.00 22.07 259 ARG A C 1
ATOM 1906 O O . ARG A 1 259 ? 71.708 55.510 54.111 1.00 21.74 259 ARG A O 1
ATOM 1914 N N . ALA A 1 260 ? 70.889 53.605 54.986 1.00 20.24 260 ALA A N 1
ATOM 1915 C CA . ALA A 1 260 ? 72.196 52.980 55.197 1.00 18.27 260 ALA A CA 1
ATOM 1916 C C . ALA A 1 260 ? 73.009 52.821 53.919 1.00 17.69 260 ALA A C 1
ATOM 1917 O O . ALA A 1 260 ? 74.189 53.163 53.877 1.00 17.67 260 ALA A O 1
ATOM 1919 N N . ARG A 1 261 ? 72.378 52.274 52.887 1.00 16.61 261 ARG A N 1
ATOM 1920 C CA . ARG A 1 261 ? 73.053 52.065 51.611 1.00 17.63 261 ARG A CA 1
ATOM 1921 C C . ARG A 1 261 ? 73.558 53.351 50.977 1.00 18.04 261 ARG A C 1
ATOM 1922 O O . ARG A 1 261 ? 74.698 53.416 50.514 1.00 17.29 261 ARG A O 1
ATOM 1930 N N . GLU A 1 262 ? 72.710 54.372 50.941 1.00 18.45 262 GLU A N 1
ATOM 1931 C CA . GLU A 1 262 ? 73.104 55.633 50.339 1.00 18.23 262 GLU A CA 1
ATOM 1932 C C . GLU A 1 262 ? 74.333 56.202 51.035 1.00 18.79 262 GLU A C 1
ATOM 1933 O O . GLU A 1 262 ? 75.327 56.522 50.385 1.00 17.57 262 GLU A O 1
ATOM 1939 N N . VAL A 1 263 ? 74.265 56.318 52.360 1.00 17.31 263 VAL A N 1
ATOM 1940 C CA . VAL A 1 263 ? 75.383 56.860 53.125 1.00 16.24 263 VAL A CA 1
ATOM 1941 C C . VAL A 1 263 ? 76.623 55.982 53.014 1.00 15.54 263 VAL A C 1
ATOM 1942 O O . VAL A 1 263 ? 77.733 56.496 52.902 1.00 15.89 263 VAL A O 1
ATOM 1946 N N . TYR A 1 264 ? 76.447 54.664 53.035 1.00 15.32 264 TYR A N 1
ATOM 1947 C CA . TYR A 1 264 ? 77.593 53.765 52.913 1.00 14.96 264 TYR A CA 1
ATOM 1948 C C . TYR A 1 264 ? 78.376 54.121 51.644 1.00 15.65 264 TYR A C 1
ATOM 1949 O O . TYR A 1 264 ? 79.579 54.367 51.688 1.00 15.46 264 TYR A O 1
ATOM 1958 N N . ALA A 1 265 ? 77.671 54.153 50.517 1.00 17.24 265 ALA A N 1
ATOM 1959 C CA . ALA A 1 265 ? 78.287 54.453 49.227 1.00 17.46 265 ALA A CA 1
ATOM 1960 C C . ALA A 1 265 ? 79.074 55.759 49.217 1.00 17.96 265 ALA A C 1
ATOM 1961 O O . ALA A 1 265 ? 80.280 55.766 48.956 1.00 17.06 265 ALA A O 1
ATOM 1963 N N . TRP A 1 266 ? 78.396 56.866 49.503 1.00 17.33 266 TRP A N 1
ATOM 1964 C CA . TRP A 1 266 ? 79.051 58.167 49.495 1.00 19.63 266 TRP A CA 1
ATOM 1965 C C . TRP A 1 266 ? 80.234 58.256 50.469 1.00 18.13 266 TRP A C 1
ATOM 1966 O O . TRP A 1 266 ? 81.287 58.792 50.119 1.00 15.24 266 TRP A O 1
ATOM 1977 N N . VAL A 1 267 ? 80.074 57.728 51.679 1.00 20.00 267 VAL A N 1
ATOM 1978 C CA . VAL A 1 267 ? 81.144 57.763 52.669 1.00 20.00 267 VAL A CA 1
ATOM 1979 C C . VAL A 1 267 ? 82.381 57.024 52.169 1.00 20.00 267 VAL A C 1
ATOM 1980 O O . VAL A 1 267 ? 83.493 57.518 52.339 1.00 15.28 267 VAL A O 1
ATOM 1984 N N . LEU A 1 268 ? 82.173 55.851 51.610 1.00 16.83 268 LEU A N 1
ATOM 1985 C CA . LEU A 1 268 ? 83.304 55.080 51.117 1.00 15.83 268 LEU A CA 1
ATOM 1986 C C . LEU A 1 268 ? 84.029 55.887 50.048 1.00 16.36 268 LEU A C 1
ATOM 1987 O O . LEU A 1 268 ? 85.255 55.899 50.005 1.00 17.00 268 LEU A O 1
ATOM 1992 N N . GLU A 1 269 ? 83.278 56.574 49.191 1.00 16.20 269 GLU A N 1
ATOM 1993 C CA . GLU A 1 269 ? 83.913 57.382 48.154 1.00 15.72 269 GLU A CA 1
ATOM 1994 C C . GLU A 1 269 ? 84.760 58.473 48.807 1.00 16.02 269 GLU A C 1
ATOM 1995 O O . GLU A 1 269 ? 85.904 58.693 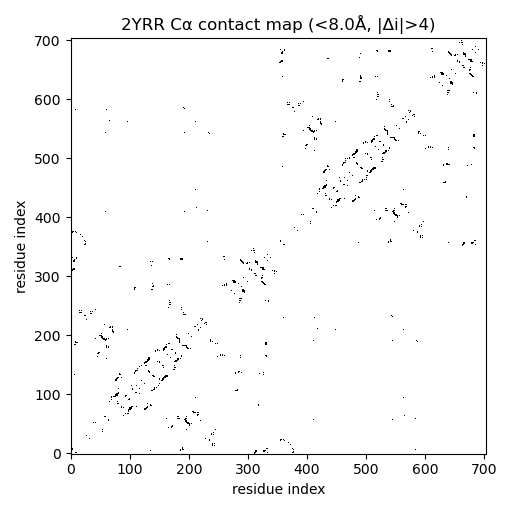48.412 1.00 15.33 269 GLU A O 1
ATOM 2001 N N . GLU A 1 270 ? 84.198 59.148 49.809 1.00 15.23 270 GLU A N 1
ATOM 2002 C CA . GLU A 1 270 ? 84.916 60.209 50.519 1.00 14.94 270 GLU A CA 1
ATOM 2003 C C . GLU A 1 270 ? 86.169 59.672 51.195 1.00 14.22 270 GLU A C 1
ATOM 2004 O O . GLU A 1 270 ? 87.206 60.337 51.231 1.00 14.35 270 GLU A O 1
ATOM 2010 N N . LEU A 1 271 ? 86.067 58.466 51.739 1.00 13.17 271 LEU A N 1
ATOM 2011 C CA . LEU A 1 271 ? 87.197 57.853 52.415 1.00 12.98 271 LEU A CA 1
ATOM 2012 C C . LEU A 1 271 ? 88.292 57.452 51.439 1.00 14.12 271 LEU A C 1
ATOM 2013 O O . LEU A 1 271 ? 89.478 57.634 51.727 1.00 14.41 271 LEU A O 1
ATOM 2018 N N . LYS A 1 272 ? 87.905 56.904 50.290 1.00 14.08 272 LYS A N 1
ATOM 2019 C CA . LYS A 1 272 ? 88.896 56.516 49.293 1.00 14.36 272 LYS A CA 1
ATOM 2020 C C . LYS A 1 272 ? 89.605 57.764 48.774 1.00 16.08 272 LYS A C 1
ATOM 2021 O O . LYS A 1 272 ? 90.772 57.713 48.390 1.00 15.33 272 LYS A O 1
ATOM 2027 N N . ALA A 1 273 ? 88.897 58.890 48.777 1.00 15.71 273 ALA A N 1
ATOM 2028 C CA . ALA A 1 273 ? 89.481 60.143 48.324 1.00 15.23 273 ALA A CA 1
ATOM 2029 C C . ALA A 1 273 ? 90.635 60.505 49.250 1.00 16.41 273 ALA A C 1
ATOM 2030 O O . ALA A 1 273 ? 91.577 61.183 48.842 1.00 15.84 273 ALA A O 1
ATOM 2032 N N . ARG A 1 274 ? 90.548 60.042 50.497 1.00 14.92 274 ARG A N 1
ATOM 2033 C CA . ARG A 1 274 ? 91.573 60.307 51.503 1.00 17.21 274 ARG A CA 1
ATOM 2034 C C . ARG A 1 274 ? 92.556 59.144 51.637 1.00 16.53 274 ARG A C 1
ATOM 2035 O O . ARG A 1 274 ? 93.355 59.097 52.569 1.00 17.01 274 ARG A O 1
ATOM 2043 N N . GLY A 1 275 ? 92.495 58.202 50.701 1.00 15.89 275 GLY A N 1
ATOM 2044 C CA . GLY A 1 275 ? 93.418 57.082 50.740 1.00 15.74 275 GLY A CA 1
ATOM 2045 C C . GLY A 1 275 ? 93.013 55.869 51.551 1.00 15.91 275 GLY A C 1
ATOM 2046 O O . GLY A 1 275 ? 93.797 54.929 51.667 1.00 16.10 275 GLY A O 1
ATOM 2047 N N . PHE A 1 276 ? 91.814 55.872 52.127 1.00 14.61 276 PHE A N 1
ATOM 2048 C CA . PHE A 1 276 ? 91.369 54.714 52.896 1.00 15.66 276 PHE A CA 1
ATOM 2049 C C . PHE A 1 276 ? 90.997 53.625 51.897 1.00 16.54 276 PHE A C 1
ATOM 2050 O O . PHE A 1 276 ? 90.728 53.915 50.734 1.00 16.19 276 PHE A O 1
ATOM 2058 N N . ARG A 1 277 ? 90.982 52.380 52.350 1.00 17.87 277 ARG A N 1
ATOM 2059 C CA . ARG A 1 277 ? 90.632 51.269 51.478 1.00 21.74 277 ARG A CA 1
ATOM 2060 C C . ARG A 1 277 ? 89.640 50.357 52.202 1.00 20.12 277 ARG A C 1
ATOM 2061 O O . ARG A 1 277 ? 89.828 50.036 53.378 1.00 19.54 277 ARG A O 1
ATOM 2069 N N . PRO A 1 278 ? 88.561 49.938 51.520 1.00 20.12 278 PRO A N 1
ATOM 2070 C CA . PRO A 1 278 ? 87.584 49.060 52.177 1.00 19.39 278 PRO A CA 1
ATOM 2071 C C . PRO A 1 278 ? 88.196 47.731 52.618 1.00 18.87 278 PRO A C 1
ATOM 2072 O O . PRO A 1 278 ? 89.022 47.153 51.905 1.00 16.16 278 PRO A O 1
ATOM 2076 N N . TYR A 1 279 ? 87.790 47.248 53.791 1.00 17.21 279 TYR A N 1
ATOM 2077 C CA . TYR A 1 279 ? 88.310 45.988 54.304 1.00 18.65 279 TYR A CA 1
ATOM 2078 C C . TYR A 1 279 ? 87.690 44.787 53.601 1.00 19.40 279 TYR A C 1
ATOM 2079 O O . TYR A 1 279 ? 88.403 43.893 53.151 1.00 17.94 279 TYR A O 1
ATOM 2088 N N . PRO A 1 280 ? 86.351 44.744 53.506 1.00 19.13 280 PRO A N 1
ATOM 2089 C CA . PRO A 1 280 ? 85.730 43.603 52.841 1.00 20.29 280 PRO A CA 1
ATOM 2090 C C . PRO A 1 280 ? 86.144 43.486 51.381 1.00 20.47 280 PRO A C 1
ATOM 2091 O O . PRO A 1 280 ? 86.200 44.477 50.658 1.00 20.09 280 PRO A O 1
ATOM 2095 N N . LYS A 1 281 ? 86.456 42.265 50.966 1.00 20.70 281 LYS A N 1
ATOM 2096 C CA . LYS A 1 281 ? 86.862 42.007 49.591 1.00 21.93 281 LYS A CA 1
ATOM 2097 C C . LYS A 1 281 ? 85.662 41.694 48.707 1.00 21.24 281 LYS A C 1
ATOM 2098 O O . LYS A 1 281 ? 85.750 41.761 47.479 1.00 20.10 281 LYS A O 1
ATOM 2104 N N . ALA A 1 282 ? 84.539 41.365 49.341 1.00 21.07 282 ALA A N 1
ATOM 2105 C CA . ALA A 1 282 ? 83.302 41.052 48.632 1.00 20.71 282 ALA A CA 1
ATOM 2106 C C . ALA A 1 282 ? 82.126 40.969 49.602 1.00 20.84 282 ALA A C 1
ATOM 2107 O O . ALA A 1 282 ? 82.305 40.700 50.789 1.00 21.24 282 ALA A O 1
ATOM 2109 N N . SER A 1 283 ? 80.927 41.204 49.087 1.00 20.42 283 SER A N 1
ATOM 2110 C CA . SER A 1 283 ? 79.717 41.138 49.893 1.00 21.79 283 SER A CA 1
ATOM 2111 C C . SER A 1 283 ? 79.764 42.062 51.118 1.00 20.54 283 SER A C 1
ATOM 2112 O O . SER A 1 283 ? 79.728 41.603 52.261 1.00 21.38 283 SER A O 1
ATOM 2115 N N . PRO A 1 284 ? 79.841 43.381 50.892 1.00 19.69 284 PRO A N 1
ATOM 2116 C CA . PRO A 1 284 ? 79.888 44.334 52.006 1.00 19.50 284 PRO A CA 1
ATOM 2117 C C . PRO A 1 284 ? 78.596 44.424 52.823 1.00 18.66 284 PRO A C 1
ATOM 2118 O O . PRO A 1 284 ? 77.497 44.221 52.304 1.00 17.34 284 PRO A O 1
ATOM 2122 N N . LEU A 1 285 ? 78.755 44.737 54.106 1.00 18.18 285 LEU A N 1
ATOM 2123 C CA . LEU A 1 285 ? 77.643 44.874 55.048 1.00 16.67 285 LEU A CA 1
ATOM 2124 C C . LEU A 1 285 ? 77.176 46.331 55.031 1.00 16.35 285 LEU A C 1
ATOM 2125 O O . LEU A 1 285 ? 77.875 47.217 55.518 1.00 14.91 285 LEU A O 1
ATOM 2130 N N . PRO A 1 286 ? 75.980 46.592 54.478 1.00 15.89 286 PRO A N 1
ATOM 2131 C CA . PRO A 1 286 ? 75.427 47.948 54.389 1.00 16.00 286 PRO A CA 1
ATOM 2132 C C . PRO A 1 286 ? 75.369 48.737 55.694 1.00 16.97 286 PRO A C 1
ATOM 2133 O O . PRO A 1 286 ? 75.419 49.969 55.688 1.00 17.04 286 PRO A O 1
ATOM 2137 N N . THR A 1 287 ? 75.284 48.025 56.810 1.00 17.05 287 THR A N 1
ATOM 2138 C CA . THR A 1 287 ? 75.164 48.664 58.113 1.00 15.71 287 THR A CA 1
ATOM 2139 C C . THR A 1 287 ? 76.468 48.914 58.862 1.00 15.73 287 THR A C 1
ATOM 2140 O O . THR A 1 287 ? 76.461 49.570 59.903 1.00 13.83 287 THR A O 1
ATOM 2144 N N . VAL A 1 288 ? 77.576 48.386 58.347 1.00 15.77 288 VAL A N 1
ATOM 2145 C CA . VAL A 1 288 ? 78.885 48.575 58.979 1.00 16.02 288 VAL A CA 1
ATOM 2146 C C . VAL A 1 288 ? 79.985 48.774 57.935 1.00 15.96 288 VAL A C 1
ATOM 2147 O O . VAL A 1 288 ? 80.370 47.832 57.232 1.00 15.54 288 VAL A O 1
ATOM 2151 N N . LEU A 1 289 ? 80.483 50.003 57.834 1.00 15.65 289 LEU A N 1
ATOM 2152 C CA . LEU A 1 289 ? 81.542 50.321 56.882 1.00 15.28 289 LEU A CA 1
ATOM 2153 C C . LEU A 1 289 ? 82.891 50.132 57.553 1.00 14.14 289 LEU A C 1
ATOM 2154 O O . LEU A 1 289 ? 83.237 50.867 58.473 1.00 17.13 289 LEU A O 1
ATOM 2159 N N . VAL A 1 290 ? 83.648 49.142 57.092 1.00 14.99 290 VAL A N 1
ATOM 2160 C CA . VAL A 1 290 ? 84.963 48.848 57.658 1.00 14.82 290 VAL A CA 1
ATOM 2161 C C . VAL A 1 290 ? 86.057 49.192 56.653 1.00 14.86 290 VAL A C 1
ATOM 2162 O O . VAL A 1 290 ? 86.084 48.663 55.540 1.00 13.06 290 VAL A O 1
ATOM 2166 N N . VAL A 1 291 ? 86.964 50.075 57.054 1.00 14.00 291 VAL A N 1
ATOM 2167 C CA . VAL A 1 291 ? 88.035 50.508 56.164 1.00 14.87 291 VAL A CA 1
ATOM 2168 C C . VAL A 1 291 ? 89.411 50.542 56.805 1.00 15.53 291 VAL A C 1
ATOM 2169 O O . VAL A 1 291 ? 89.550 50.754 58.012 1.00 15.04 291 VAL A O 1
ATOM 2173 N N . ARG A 1 292 ? 90.424 50.338 55.971 1.00 15.65 292 ARG A N 1
ATOM 2174 C CA . ARG A 1 292 ? 91.813 50.388 56.401 1.00 16.13 292 ARG A CA 1
ATOM 2175 C C . ARG A 1 292 ? 92.255 51.816 56.119 1.00 16.13 292 ARG A C 1
ATOM 2176 O O . ARG A 1 292 ? 91.908 52.389 55.084 1.00 16.57 292 ARG A O 1
ATOM 2184 N N . PRO A 1 293 ? 93.007 52.423 57.042 1.00 16.83 293 PRO A N 1
ATOM 2185 C CA . PRO A 1 293 ? 93.465 53.799 56.828 1.00 18.02 293 PRO A CA 1
ATOM 2186 C C . PRO A 1 293 ? 94.547 53.844 55.755 1.00 18.39 293 PRO A C 1
ATOM 2187 O O . PRO A 1 293 ? 94.995 52.804 55.283 1.00 16.78 293 PRO A O 1
ATOM 2191 N N . PRO A 1 294 ? 94.966 55.054 55.350 1.00 20.36 294 PRO A N 1
ATOM 2192 C CA . PRO A 1 294 ? 96.009 55.221 54.333 1.00 22.11 294 PRO A CA 1
ATOM 2193 C C . PRO A 1 294 ? 97.308 54.677 54.919 1.00 23.59 294 PRO A C 1
ATOM 2194 O O . PRO A 1 294 ? 97.509 54.742 56.133 1.00 20.04 294 PRO A O 1
ATOM 2198 N N . GLU A 1 295 ? 98.189 54.140 54.078 1.00 25.77 295 GLU A N 1
ATOM 2199 C CA . GLU A 1 295 ? 99.452 53.610 54.585 1.00 27.13 295 GLU A CA 1
ATOM 2200 C C . GLU A 1 295 ? 100.091 54.688 55.460 1.00 26.22 295 GLU A C 1
ATOM 2201 O O . GLU A 1 295 ? 99.908 55.881 55.211 1.00 26.10 295 GLU A O 1
ATOM 2207 N N . GLY A 1 296 ? 100.817 54.270 56.493 1.00 27.05 296 GLY A N 1
ATOM 2208 C CA . GLY A 1 296 ? 101.469 55.224 57.379 1.00 25.45 296 GLY A CA 1
ATOM 2209 C C . GLY A 1 296 ? 100.587 55.835 58.457 1.00 24.66 296 GLY A C 1
ATOM 2210 O O . GLY A 1 296 ? 101.079 56.554 59.329 1.00 24.61 296 GLY A O 1
ATOM 2211 N N . VAL A 1 297 ? 99.285 55.569 58.396 1.00 20.83 297 VAL A N 1
ATOM 2212 C CA . VAL A 1 297 ? 98.353 56.098 59.384 1.00 19.26 297 VAL A CA 1
ATOM 2213 C C . VAL A 1 297 ? 97.903 54.941 60.264 1.00 18.34 297 VAL A C 1
ATOM 2214 O O . VAL A 1 297 ? 97.310 53.978 59.777 1.00 18.71 297 VAL A O 1
ATOM 2218 N N . ASP A 1 298 ? 98.206 55.035 61.553 1.00 17.65 298 ASP A N 1
ATOM 2219 C CA . ASP A 1 298 ? 97.836 53.998 62.511 1.00 16.91 298 ASP A CA 1
ATOM 2220 C C . ASP A 1 298 ? 96.352 54.127 62.835 1.00 15.63 298 ASP A C 1
ATOM 2221 O O . ASP A 1 298 ? 95.895 55.188 63.259 1.00 17.41 298 ASP A O 1
ATOM 2226 N N . ALA A 1 299 ? 95.608 53.040 62.652 1.00 15.08 299 ALA A N 1
ATOM 2227 C CA . ALA A 1 299 ? 94.167 53.040 62.896 1.00 15.63 299 ALA A CA 1
ATOM 2228 C C . ALA A 1 299 ? 93.755 53.365 64.328 1.00 15.88 299 ALA A C 1
ATOM 2229 O O . ALA A 1 299 ? 92.858 54.177 64.543 1.00 16.09 299 ALA A O 1
ATOM 2231 N N . ASP A 1 300 ? 94.392 52.731 65.305 1.00 16.29 300 ASP A N 1
ATOM 2232 C CA . ASP A 1 300 ? 94.031 52.982 66.696 1.00 17.43 300 ASP A CA 1
ATOM 2233 C C . ASP A 1 300 ? 94.306 54.416 67.105 1.00 18.34 300 ASP A C 1
ATOM 2234 O O . ASP A 1 300 ? 93.506 55.022 67.826 1.00 16.53 300 ASP A O 1
ATOM 2239 N N . ARG A 1 301 ? 95.435 54.955 66.654 1.00 16.96 301 ARG A N 1
ATOM 2240 C CA . ARG A 1 301 ? 95.784 56.333 66.961 1.00 17.61 301 ARG A CA 1
ATOM 2241 C C . ARG A 1 301 ? 94.747 57.249 66.326 1.00 16.95 301 ARG A C 1
ATOM 2242 O O . ARG A 1 301 ? 94.388 58.273 66.891 1.00 16.32 301 ARG A O 1
ATOM 2250 N N . LEU A 1 302 ? 94.266 56.864 65.146 1.00 17.08 302 LEU A N 1
ATOM 2251 C CA . LEU A 1 302 ? 93.268 57.651 64.432 1.00 16.73 302 LEU A CA 1
ATOM 2252 C C . LEU A 1 302 ? 91.947 57.640 65.192 1.00 16.23 302 LEU A C 1
ATOM 2253 O O . LEU A 1 302 ? 91.234 58.646 65.234 1.00 16.40 302 LEU A O 1
ATOM 2258 N N . VAL A 1 303 ? 91.621 56.500 65.791 1.00 15.08 303 VAL A N 1
ATOM 2259 C CA . VAL A 1 303 ? 90.394 56.394 66.572 1.00 14.83 303 VAL A CA 1
ATOM 2260 C C . VAL A 1 303 ? 90.474 57.372 67.746 1.00 13.81 303 VAL A C 1
ATOM 2261 O O . VAL A 1 303 ? 89.528 58.110 68.009 1.00 14.72 303 VAL A O 1
ATOM 2265 N N . ARG A 1 304 ? 91.612 57.386 68.435 1.00 13.98 304 ARG A N 1
ATOM 2266 C CA . ARG A 1 304 ? 91.803 58.286 69.572 1.00 14.85 304 ARG A CA 1
ATOM 2267 C C . ARG A 1 304 ? 91.785 59.749 69.135 1.00 14.97 304 ARG A C 1
ATOM 2268 O O . ARG A 1 304 ? 91.321 60.615 69.872 1.00 15.91 304 ARG A O 1
ATOM 2270 N N . ALA A 1 305 ? 92.291 60.023 67.936 1.00 16.12 305 ALA A N 1
ATOM 2271 C CA . ALA A 1 305 ? 92.311 61.389 67.421 1.00 16.00 305 ALA A CA 1
ATOM 2272 C C . ALA A 1 305 ? 90.891 61.851 67.102 1.00 16.58 305 ALA A C 1
ATOM 2273 O O . ALA A 1 305 ? 90.528 63.002 67.345 1.00 16.17 305 ALA A O 1
ATOM 2275 N N . LEU A 1 306 ? 90.088 60.950 66.549 1.00 16.53 306 LEU A N 1
ATOM 2276 C CA . LEU A 1 306 ? 88.702 61.271 66.227 1.00 16.68 306 LEU A CA 1
ATOM 2277 C C . LEU A 1 306 ? 87.948 61.591 67.520 1.00 16.60 306 LEU A C 1
ATOM 2278 O O . LEU A 1 306 ? 87.161 62.539 67.582 1.00 15.64 306 LEU A O 1
ATOM 2283 N N . TYR A 1 307 ? 88.199 60.791 68.550 1.00 16.10 307 TYR A N 1
ATOM 2284 C CA . TYR A 1 307 ? 87.553 60.986 69.843 1.00 16.64 307 TYR A CA 1
ATOM 2285 C C . TYR A 1 307 ? 87.843 62.402 70.337 1.00 17.55 307 TYR A C 1
ATOM 2286 O O . TYR A 1 307 ? 86.930 63.147 70.698 1.00 18.24 307 TYR A O 1
ATOM 2295 N N . ALA A 1 308 ? 89.120 62.770 70.343 1.00 17.40 308 ALA A N 1
ATOM 2296 C CA . ALA A 1 308 ? 89.519 64.100 70.778 1.00 18.68 308 ALA A CA 1
ATOM 2297 C C . ALA A 1 308 ? 88.787 65.159 69.950 1.00 20.30 308 ALA A C 1
ATOM 2298 O O . ALA A 1 308 ? 88.517 66.257 70.442 1.00 20.75 308 ALA A O 1
ATOM 2300 N N . GLU A 1 309 ? 88.467 64.825 68.697 1.00 19.06 309 GLU A N 1
ATOM 2301 C CA . GLU A 1 309 ? 87.751 65.750 67.815 1.00 19.09 309 GLU A CA 1
ATOM 2302 C C . GLU A 1 309 ? 86.238 65.689 68.026 1.00 20.44 309 GLU A C 1
ATOM 2303 O O . GLU A 1 309 ? 85.473 66.320 67.287 1.00 21.08 309 GLU A O 1
ATOM 2309 N N . GLY A 1 310 ? 85.805 64.927 69.027 1.00 19.17 310 GLY A N 1
ATOM 2310 C CA . GLY A 1 310 ? 84.385 64.822 69.322 1.00 17.89 310 GLY A CA 1
ATOM 2311 C C . GLY A 1 310 ? 83.583 63.785 68.550 1.00 18.66 310 GLY A C 1
ATOM 2312 O O . GLY A 1 310 ? 82.357 63.882 68.467 1.00 17.09 310 GLY A O 1
ATOM 2313 N N . VAL A 1 311 ? 84.257 62.800 67.967 1.00 16.77 311 VAL A N 1
ATOM 2314 C CA . VAL A 1 311 ? 83.553 61.764 67.229 1.00 16.24 311 VAL A CA 1
ATOM 2315 C C . VAL A 1 311 ? 84.031 60.387 67.643 1.00 15.51 311 VAL A C 1
ATOM 2316 O O . VAL A 1 311 ? 85.223 60.085 67.591 1.00 16.04 311 VAL A O 1
ATOM 2320 N N . ALA A 1 312 ? 83.090 59.547 68.049 1.00 15.21 312 ALA A N 1
ATOM 2321 C CA . ALA A 1 312 ? 83.431 58.205 68.483 1.00 15.46 312 ALA A CA 1
ATOM 2322 C C . ALA A 1 312 ? 83.178 57.152 67.410 1.00 15.12 312 ALA A C 1
ATOM 2323 O O . ALA A 1 312 ? 82.069 57.031 66.898 1.00 14.87 312 ALA A O 1
ATOM 2325 N N . VAL A 1 313 ? 84.222 56.409 67.062 1.00 15.02 313 VAL A N 1
ATOM 2326 C CA . VAL A 1 313 ? 84.107 55.324 66.095 1.00 15.27 313 VAL A CA 1
ATOM 2327 C C . VAL A 1 313 ? 84.833 54.145 66.730 1.00 15.63 313 VAL A C 1
ATOM 2328 O O . VAL A 1 313 ? 85.503 54.304 67.750 1.00 16.90 313 VAL A O 1
ATOM 2332 N N . ALA A 1 314 ? 84.707 52.964 66.141 1.00 16.10 314 ALA A N 1
ATOM 2333 C CA . ALA A 1 314 ? 85.372 51.800 66.705 1.00 16.05 314 ALA A CA 1
ATOM 2334 C C . ALA A 1 314 ? 86.615 51.433 65.923 1.00 14.68 314 ALA A C 1
ATOM 2335 O O . ALA A 1 314 ? 86.715 51.704 64.727 1.00 14.56 314 ALA A O 1
ATOM 2337 N N . GLY A 1 315 ? 87.570 50.830 66.618 1.00 15.97 315 GLY A N 1
ATOM 2338 C CA . GLY A 1 315 ? 88.778 50.371 65.969 1.00 15.73 315 GLY A CA 1
ATOM 2339 C C . GLY A 1 315 ? 88.471 48.929 65.611 1.00 16.95 315 GLY A C 1
ATOM 2340 O O . GLY A 1 315 ? 87.332 48.480 65.774 1.00 17.11 315 GLY A O 1
ATOM 2341 N N . GLY A 1 316 ? 89.460 48.187 65.137 1.00 15.07 316 GLY A N 1
ATOM 2342 C CA . GLY A 1 316 ? 89.194 46.805 64.786 1.00 15.72 316 GLY A CA 1
ATOM 2343 C C . GLY A 1 316 ? 88.931 45.925 65.994 1.00 17.12 316 GLY A C 1
ATOM 2344 O O . GLY A 1 316 ? 89.087 46.351 67.138 1.00 17.53 316 GLY A O 1
ATOM 2345 N N . ILE A 1 317 ? 88.509 44.694 65.734 1.00 16.82 317 ILE A N 1
ATOM 2346 C CA . ILE A 1 317 ? 88.253 43.724 66.789 1.00 18.98 317 ILE A CA 1
ATOM 2347 C C . ILE A 1 317 ? 88.484 42.332 66.215 1.00 19.64 317 ILE A C 1
ATOM 2348 O O . ILE A 1 317 ? 88.230 42.085 65.032 1.00 19.77 317 ILE A O 1
ATOM 2353 N N . GLY A 1 318 ? 88.983 41.426 67.046 1.00 20.62 318 GLY A N 1
ATOM 2354 C CA . GLY A 1 318 ? 89.249 40.085 66.567 1.00 22.21 318 GLY A CA 1
ATOM 2355 C C . GLY A 1 318 ? 90.303 40.137 65.476 1.00 21.53 318 GLY A C 1
ATOM 2356 O O . GLY A 1 318 ? 91.377 40.692 65.688 1.00 21.47 318 GLY A O 1
ATOM 2357 N N . PRO A 1 319 ? 90.016 39.591 64.286 1.00 22.13 319 PRO A N 1
ATOM 2358 C CA . PRO A 1 319 ? 90.976 39.593 63.177 1.00 22.49 319 PRO A CA 1
ATOM 2359 C C . PRO A 1 319 ? 91.394 40.970 62.659 1.00 21.41 319 PRO A C 1
ATOM 2360 O O . PRO A 1 319 ? 92.474 41.108 62.089 1.00 20.70 319 PRO A O 1
ATOM 2364 N N . THR A 1 320 ? 90.546 41.980 62.850 1.00 20.48 320 THR A N 1
ATOM 2365 C CA . THR A 1 320 ? 90.843 43.328 62.367 1.00 19.30 320 THR A CA 1
ATOM 2366 C C . THR A 1 320 ? 91.363 44.273 63.446 1.00 19.04 320 THR A C 1
ATOM 2367 O O . THR A 1 320 ? 91.544 45.467 63.206 1.00 17.60 320 THR A O 1
ATOM 2371 N N . ARG A 1 321 ? 91.616 43.737 64.632 1.00 17.52 321 ARG A N 1
ATOM 2372 C CA . ARG A 1 321 ? 92.108 44.552 65.731 1.00 19.17 321 ARG A CA 1
ATOM 2373 C C . ARG A 1 321 ? 93.310 45.397 65.311 1.00 19.05 321 ARG A C 1
ATOM 2374 O O . ARG A 1 321 ? 94.307 44.864 64.827 1.00 17.84 321 ARG A O 1
ATOM 2382 N N . GLY A 1 322 ? 93.191 46.711 65.497 1.00 18.49 322 GLY A N 1
ATOM 2383 C CA . GLY A 1 322 ? 94.256 47.643 65.168 1.00 18.56 322 GLY A CA 1
ATOM 2384 C C . GLY A 1 322 ? 94.529 47.891 63.695 1.00 18.08 322 GLY A C 1
ATOM 2385 O O . GLY A 1 322 ? 95.448 48.632 63.347 1.00 17.34 322 GLY A O 1
ATOM 2386 N N . GLN A 1 323 ? 93.730 47.293 62.821 1.00 17.52 323 GLN A N 1
ATOM 2387 C CA . GLN A 1 323 ? 93.950 47.458 61.389 1.00 15.57 323 GLN A CA 1
ATOM 2388 C C . GLN A 1 323 ? 92.903 48.308 60.698 1.00 15.81 323 GLN A C 1
ATOM 2389 O O . GLN A 1 323 ? 93.105 48.744 59.566 1.00 17.01 323 GLN A O 1
ATOM 2395 N N . VAL A 1 324 ? 91.789 48.563 61.376 1.00 15.96 324 VAL A N 1
ATOM 2396 C CA . VAL A 1 324 ? 90.716 49.305 60.745 1.00 15.25 324 VAL A CA 1
ATOM 2397 C C . VAL A 1 324 ? 89.939 50.293 61.594 1.00 16.15 324 VAL A C 1
ATOM 2398 O O . VAL A 1 324 ? 90.162 50.448 62.791 1.00 15.34 324 VAL A O 1
ATOM 2402 N N . LEU A 1 325 ? 89.008 50.951 60.917 1.00 16.50 325 LEU A N 1
ATOM 2403 C CA . LEU A 1 325 ? 88.077 51.884 61.519 1.00 15.44 325 LEU A CA 1
ATOM 2404 C C . LEU A 1 325 ? 86.753 51.187 61.209 1.00 14.96 325 LEU A C 1
ATOM 2405 O O . LEU A 1 325 ? 86.546 50.738 60.081 1.00 14.41 325 LEU A O 1
ATOM 2410 N N . ARG A 1 326 ? 85.881 51.054 62.201 1.00 13.34 326 ARG A N 1
ATOM 2411 C CA . ARG A 1 326 ? 84.585 50.428 61.976 1.00 13.63 326 ARG A CA 1
ATOM 2412 C C . ARG A 1 326 ? 83.525 51.497 62.219 1.00 13.58 326 ARG A C 1
ATOM 2413 O O . ARG A 1 326 ? 83.327 51.954 63.345 1.00 13.30 326 ARG A O 1
ATOM 2421 N N . LEU A 1 327 ? 82.869 51.904 61.135 1.00 14.08 327 LEU A N 1
ATOM 2422 C CA . LEU A 1 327 ? 81.864 52.960 61.165 1.00 13.95 327 LEU A CA 1
ATOM 2423 C C . LEU A 1 327 ? 80.439 52.430 61.156 1.00 15.26 327 LEU A C 1
ATOM 2424 O O . LEU A 1 327 ? 80.035 51.702 60.250 1.00 14.80 327 LEU A O 1
ATOM 2429 N N . GLY A 1 328 ? 79.673 52.822 62.169 1.00 16.12 328 GLY A N 1
ATOM 2430 C CA . GLY A 1 328 ? 78.305 52.366 62.270 1.00 14.30 328 GLY A CA 1
ATOM 2431 C C . GLY A 1 328 ? 77.313 53.058 61.353 1.00 14.04 328 GLY A C 1
ATOM 2432 O O . GLY A 1 328 ? 77.295 54.279 61.225 1.00 14.06 328 GLY A O 1
ATOM 2433 N N . LEU A 1 329 ? 76.493 52.251 60.694 1.00 15.31 329 LEU A N 1
ATOM 2434 C CA . LEU A 1 329 ? 75.450 52.755 59.816 1.00 17.11 329 LEU A CA 1
ATOM 2435 C C . LEU A 1 329 ? 74.197 51.995 60.229 1.00 18.63 329 LEU A C 1
ATOM 2436 O O . LEU A 1 329 ? 73.359 51.622 59.407 1.00 18.45 329 LEU A O 1
ATOM 2441 N N . MET A 1 330 ? 74.104 51.758 61.536 1.00 21.60 330 MET A N 1
ATOM 2442 C CA . MET A 1 330 ? 72.977 51.060 62.150 1.00 23.42 330 MET A CA 1
ATOM 2443 C C . MET A 1 330 ? 72.146 52.106 62.896 1.00 24.37 330 MET A C 1
ATOM 2444 O O . MET A 1 330 ? 72.699 52.988 63.555 1.00 24.83 330 MET A O 1
ATOM 2449 N N . GLY A 1 331 ? 70.825 52.025 62.773 1.00 24.26 331 GLY A N 1
ATOM 2450 C CA . GLY A 1 331 ? 69.960 52.981 63.446 1.00 23.33 331 GLY A CA 1
ATOM 2451 C C . GLY A 1 331 ? 70.227 54.437 63.104 1.00 24.65 331 GLY A C 1
ATOM 2452 O O . GLY A 1 331 ? 70.252 54.817 61.935 1.00 24.67 331 GLY A O 1
ATOM 2453 N N . GLU A 1 332 ? 70.424 55.260 64.132 1.00 24.00 332 GLU A N 1
ATOM 2454 C CA . GLU A 1 332 ? 70.688 56.682 63.951 1.00 23.80 332 GLU A CA 1
ATOM 2455 C C . GLU A 1 332 ? 72.085 56.995 63.426 1.00 22.59 332 GLU A C 1
ATOM 2456 O O . GLU A 1 332 ? 72.409 58.153 63.160 1.00 22.48 332 GLU A O 1
ATOM 2462 N N . GLY A 1 333 ? 72.917 55.969 63.284 1.00 22.22 333 GLY A N 1
ATOM 2463 C CA . GLY A 1 333 ? 74.256 56.194 62.766 1.00 21.97 333 GLY A CA 1
ATOM 2464 C C . GLY A 1 333 ? 74.174 56.445 61.270 1.00 22.49 333 GLY A C 1
ATOM 2465 O O . GLY A 1 333 ? 74.990 57.168 60.699 1.00 22.25 333 GLY A O 1
ATOM 2466 N N . ALA A 1 334 ? 73.168 55.846 60.638 1.00 21.44 334 ALA A N 1
ATOM 2467 C CA . ALA A 1 334 ? 72.962 55.987 59.199 1.00 21.13 334 ALA A CA 1
ATOM 2468 C C . ALA A 1 334 ? 72.279 57.305 58.870 1.00 20.57 334 ALA A C 1
ATOM 2469 O O . ALA A 1 334 ? 71.130 57.323 58.429 1.00 20.84 334 ALA A O 1
ATOM 2471 N N . ARG A 1 335 ? 72.993 58.406 59.093 1.00 21.54 335 ARG A N 1
ATOM 2472 C CA . ARG A 1 335 ? 72.478 59.745 58.825 1.00 21.03 335 ARG A CA 1
ATOM 2473 C C . ARG A 1 335 ? 73.504 60.586 58.072 1.00 21.16 335 ARG A C 1
ATOM 2474 O O . ARG A 1 335 ? 74.688 60.619 58.426 1.00 20.24 335 ARG A O 1
ATOM 2482 N N . ARG A 1 336 ? 73.042 61.275 57.037 1.00 20.93 336 ARG A N 1
ATOM 2483 C CA . ARG A 1 336 ? 73.912 62.124 56.237 1.00 21.29 336 ARG A CA 1
ATOM 2484 C C . ARG A 1 336 ? 74.661 63.145 57.094 1.00 20.91 336 ARG A C 1
ATOM 2485 O O . ARG A 1 336 ? 75.877 63.269 56.999 1.00 20.41 336 ARG A O 1
ATOM 2493 N N . GLU A 1 337 ? 73.925 63.871 57.929 1.00 21.31 337 GLU A N 1
ATOM 2494 C CA . GLU A 1 337 ? 74.514 64.893 58.794 1.00 19.91 337 GLU A CA 1
ATOM 2495 C C . GLU A 1 337 ? 75.594 64.332 59.713 1.00 19.08 337 GLU A C 1
ATOM 2496 O O . GLU A 1 337 ? 76.643 64.951 59.909 1.00 18.07 337 GLU A O 1
ATOM 2498 N N . ALA A 1 338 ? 75.338 63.154 60.271 1.00 18.56 338 ALA A N 1
ATOM 2499 C CA . ALA A 1 338 ? 76.290 62.520 61.170 1.00 18.42 338 ALA A CA 1
ATOM 2500 C C . ALA A 1 338 ? 77.629 62.294 60.484 1.00 17.46 338 ALA A C 1
ATOM 2501 O O . ALA A 1 338 ? 78.684 62.613 61.033 1.00 17.65 338 ALA A O 1
ATOM 2503 N N . TYR A 1 339 ? 77.595 61.752 59.275 1.00 15.93 339 TYR A N 1
ATOM 2504 C CA . TYR A 1 339 ? 78.843 61.496 58.595 1.00 15.37 339 TYR A CA 1
ATOM 2505 C C . TYR A 1 339 ? 79.527 62.694 57.972 1.00 15.39 339 TYR A C 1
ATOM 2506 O O . TYR A 1 339 ? 80.714 62.637 57.682 1.00 16.75 339 TYR A O 1
ATOM 2515 N N . GLN A 1 340 ? 78.792 63.780 57.771 1.00 17.21 340 GLN A N 1
ATOM 2516 C CA . GLN A 1 340 ? 79.406 64.987 57.242 1.00 17.50 340 GLN A CA 1
ATOM 2517 C C . GLN A 1 340 ? 80.251 65.539 58.387 1.00 17.75 340 GLN A C 1
ATOM 2518 O O . GLN A 1 340 ? 81.346 66.062 58.177 1.00 18.47 340 GLN A O 1
ATOM 2524 N N . ALA A 1 341 ? 79.742 65.403 59.609 1.00 17.04 341 ALA A N 1
ATOM 2525 C CA . ALA A 1 341 ? 80.478 65.869 60.778 1.00 17.54 341 ALA A CA 1
ATOM 2526 C C . ALA A 1 341 ? 81.682 64.948 60.991 1.00 17.16 341 ALA A C 1
ATOM 2527 O O . ALA A 1 341 ? 82.750 65.390 61.410 1.00 16.64 341 ALA A O 1
ATOM 2529 N N . PHE A 1 342 ? 81.496 63.663 60.706 1.00 16.13 342 PHE A N 1
ATOM 2530 C CA . PHE A 1 342 ? 82.567 62.672 60.837 1.00 16.51 342 PHE A CA 1
ATOM 2531 C C . PHE A 1 342 ? 83.776 63.054 59.979 1.00 14.81 342 PHE A C 1
ATOM 2532 O O . PHE A 1 342 ? 84.918 63.032 60.439 1.00 16.14 342 PHE A O 1
ATOM 2540 N N . LEU A 1 343 ? 83.518 63.398 58.724 1.00 16.82 343 LEU A N 1
ATOM 2541 C CA . LEU A 1 343 ? 84.586 63.767 57.804 1.00 17.31 343 LEU A CA 1
ATOM 2542 C C . LEU A 1 343 ? 85.336 65.021 58.238 1.00 17.40 343 LEU A C 1
ATOM 2543 O O . LEU A 1 343 ? 86.568 65.055 58.201 1.00 18.38 343 LEU A O 1
ATOM 2548 N N . LYS A 1 344 ? 84.601 66.049 58.647 1.00 17.47 344 LYS A N 1
ATOM 2549 C CA . LYS A 1 344 ? 85.239 67.281 59.087 1.00 17.45 344 LYS A CA 1
ATOM 2550 C C . LYS A 1 344 ? 86.166 66.947 60.256 1.00 17.41 344 LYS A C 1
ATOM 2551 O O . LYS A 1 344 ? 87.281 67.455 60.342 1.00 16.75 344 LYS A O 1
ATOM 2553 N N . ALA A 1 345 ? 85.706 66.066 61.140 1.00 17.61 345 ALA A N 1
ATOM 2554 C CA . ALA A 1 345 ? 86.506 65.653 62.291 1.00 17.21 345 ALA A CA 1
ATOM 2555 C C . ALA A 1 345 ? 87.699 64.822 61.827 1.00 16.53 345 ALA A C 1
ATOM 2556 O O . ALA A 1 345 ? 88.817 64.990 62.311 1.00 15.72 345 ALA A O 1
ATOM 2558 N N . LEU A 1 346 ? 87.445 63.916 60.888 1.00 17.22 346 LEU A N 1
ATOM 2559 C CA . LEU A 1 346 ? 88.489 63.064 60.351 1.00 15.85 346 LEU A CA 1
ATOM 2560 C C . LEU A 1 346 ? 89.610 63.922 59.766 1.00 16.35 346 LEU A C 1
ATOM 2561 O O . LEU A 1 346 ? 90.784 63.646 59.988 1.00 15.84 346 LEU A O 1
ATOM 2566 N N . ASP A 1 347 ? 89.248 64.974 59.035 1.00 16.57 347 ASP A N 1
ATOM 2567 C CA . ASP A 1 347 ? 90.261 65.837 58.438 1.00 18.26 347 ASP A CA 1
ATOM 2568 C C . ASP A 1 347 ? 91.101 66.520 59.510 1.00 19.22 347 ASP A C 1
ATOM 2569 O O . ASP A 1 347 ? 92.313 66.660 59.347 1.00 19.48 347 ASP A O 1
ATOM 2574 N N . ARG A 1 348 ? 90.469 66.933 60.609 1.00 18.54 348 ARG A N 1
ATOM 2575 C CA . ARG A 1 348 ? 91.216 67.567 61.692 1.00 21.06 348 ARG A CA 1
ATOM 2576 C C . ARG A 1 348 ? 92.178 66.531 62.275 1.00 21.44 348 ARG A C 1
ATOM 2577 O O . ARG A 1 348 ? 93.310 66.850 62.640 1.00 22.39 348 ARG A O 1
ATOM 2585 N N . ALA A 1 349 ? 91.715 65.286 62.357 1.00 19.88 349 ALA A N 1
ATOM 2586 C CA . ALA A 1 349 ? 92.528 64.206 62.899 1.00 20.95 349 ALA A CA 1
ATOM 2587 C C . ALA A 1 349 ? 93.735 63.920 62.018 1.00 21.80 349 ALA A C 1
ATOM 2588 O O . ALA A 1 349 ? 94.850 63.772 62.514 1.00 24.25 349 ALA A O 1
ATOM 2590 N N . LEU A 1 350 ? 93.505 63.848 60.710 1.00 21.30 350 LEU A N 1
ATOM 2591 C CA . LEU A 1 350 ? 94.560 63.569 59.746 1.00 23.92 350 LEU A CA 1
ATOM 2592 C C . LEU A 1 350 ? 95.605 64.671 59.595 1.00 25.58 350 LEU A C 1
ATOM 2593 O O . LEU A 1 350 ? 96.714 64.418 59.115 1.00 27.40 350 LEU A O 1
ATOM 2598 N N . ALA A 1 351 ? 95.256 65.888 59.990 1.00 27.21 351 ALA A N 1
ATOM 2599 C CA . ALA A 1 351 ? 96.178 67.013 59.884 1.00 29.81 351 ALA A CA 1
ATOM 2600 C C . ALA A 1 351 ? 97.233 66.971 60.991 1.00 31.77 351 ALA A C 1
ATOM 2601 O O . ALA A 1 351 ? 98.273 67.623 60.895 1.00 32.22 351 ALA A O 1
ATOM 2603 N N . LEU A 1 352 ? 96.955 66.200 62.038 1.00 33.12 352 LEU A N 1
ATOM 2604 C CA . LEU A 1 352 ? 97.867 66.056 63.171 1.00 34.83 352 LEU A CA 1
ATOM 2605 C C . LEU A 1 352 ? 98.928 64.988 62.909 1.00 36.56 352 LEU A C 1
ATOM 2606 O O . LEU A 1 352 ? 98.624 63.901 62.400 1.00 38.42 352 LEU A O 1
ATOM 2611 N N . MET B 1 1 ? 51.095 54.759 90.520 1.00 21.96 1 MET B N 1
ATOM 2612 C CA . MET B 1 1 ? 51.240 53.512 91.255 1.00 20.92 1 MET B CA 1
ATOM 2613 C C . MET B 1 1 ? 52.433 53.611 92.201 1.00 21.23 1 MET B C 1
ATOM 2614 O O . MET B 1 1 ? 53.584 53.657 91.754 1.00 21.89 1 MET B O 1
ATOM 2619 N N . LEU B 1 2 ? 52.147 53.669 93.500 1.00 19.01 2 LEU B N 1
ATOM 2620 C CA . LEU B 1 2 ? 53.184 53.746 94.528 1.00 18.08 2 LEU B CA 1
ATOM 2621 C C . LEU B 1 2 ? 53.871 52.380 94.600 1.00 18.49 2 LEU B C 1
ATOM 2622 O O . LEU B 1 2 ? 53.222 51.370 94.865 1.00 17.41 2 LEU B O 1
ATOM 2627 N N . LEU B 1 3 ? 55.184 52.360 94.371 1.00 17.78 3 LEU B N 1
ATOM 2628 C CA . LEU B 1 3 ? 55.957 51.116 94.353 1.00 17.40 3 LEU B CA 1
ATOM 2629 C C . LEU B 1 3 ? 56.501 50.664 95.710 1.00 17.04 3 LEU B C 1
ATOM 2630 O O . LEU B 1 3 ? 57.593 51.064 96.104 1.00 15.93 3 LEU B O 1
ATOM 2635 N N . LEU B 1 4 ? 55.759 49.803 96.399 1.00 16.25 4 LEU B N 1
ATOM 2636 C CA . LEU B 1 4 ? 56.195 49.318 97.704 1.00 15.30 4 LEU B CA 1
ATOM 2637 C C . LEU B 1 4 ? 56.510 47.826 97.725 1.00 16.33 4 LEU B C 1
ATOM 2638 O O . LEU B 1 4 ? 56.333 47.144 98.739 1.00 14.44 4 LEU B O 1
ATOM 2643 N N . THR B 1 5 ? 56.977 47.320 96.588 1.00 16.40 5 THR B N 1
ATOM 2644 C CA . THR B 1 5 ? 57.368 45.921 96.490 1.00 16.57 5 THR B CA 1
ATOM 2645 C C . THR B 1 5 ? 58.747 45.850 97.131 1.00 16.29 5 THR B C 1
ATOM 2646 O O . THR B 1 5 ? 59.441 46.857 97.218 1.00 16.54 5 THR B O 1
ATOM 2650 N N . PRO B 1 6 ? 59.150 44.667 97.615 1.00 17.64 6 PRO B N 1
ATOM 2651 C CA . PRO B 1 6 ? 60.470 44.523 98.236 1.00 16.85 6 PRO B CA 1
ATOM 2652 C C . PRO B 1 6 ? 61.483 44.332 97.112 1.00 19.02 6 PRO B C 1
ATOM 2653 O O . PRO B 1 6 ? 62.223 43.345 97.077 1.00 18.64 6 PRO B O 1
ATOM 2657 N N . GLY B 1 7 ? 61.492 45.292 96.190 1.00 17.58 7 GLY B N 1
ATOM 2658 C CA . GLY B 1 7 ? 62.369 45.233 95.037 1.00 18.75 7 GLY B CA 1
ATOM 2659 C C . GLY B 1 7 ? 61.542 44.840 93.824 1.00 17.43 7 GLY B C 1
ATOM 2660 O O . GLY B 1 7 ? 60.885 43.803 93.852 1.00 18.79 7 GLY B O 1
ATOM 2661 N N . PRO B 1 8 ? 61.523 45.653 92.752 1.00 16.52 8 PRO B N 1
ATOM 2662 C CA . PRO B 1 8 ? 62.238 46.927 92.622 1.00 15.80 8 PRO B CA 1
ATOM 2663 C C . PRO B 1 8 ? 61.748 47.948 93.645 1.00 16.95 8 PRO B C 1
ATOM 2664 O O . PRO B 1 8 ? 60.809 47.683 94.391 1.00 15.62 8 PRO B O 1
ATOM 2668 N N . THR B 1 9 ? 62.389 49.113 93.667 1.00 16.95 9 THR B N 1
ATOM 2669 C CA . THR B 1 9 ? 62.042 50.168 94.611 1.00 16.99 9 THR B CA 1
ATOM 2670 C C . THR B 1 9 ? 61.872 51.514 93.903 1.00 17.63 9 THR B C 1
ATOM 2671 O O . THR B 1 9 ? 62.242 51.656 92.738 1.00 16.80 9 THR B O 1
ATOM 2675 N N . PRO B 1 10 ? 61.293 52.517 94.596 1.00 17.99 10 PRO B N 1
ATOM 2676 C CA . PRO B 1 10 ? 61.107 53.837 93.982 1.00 17.13 10 PRO B CA 1
ATOM 2677 C C . PRO B 1 10 ? 62.493 54.397 93.667 1.00 17.93 10 PRO B C 1
ATOM 2678 O O . PRO B 1 10 ? 63.430 54.180 94.431 1.00 15.52 10 PRO B O 1
ATOM 2682 N N . ILE B 1 11 ? 62.621 55.099 92.543 1.00 16.39 11 ILE B N 1
ATOM 2683 C CA . ILE B 1 11 ? 63.905 55.659 92.135 1.00 15.30 11 ILE B CA 1
ATOM 2684 C C . ILE B 1 11 ? 64.006 57.172 92.332 1.00 15.45 11 ILE B C 1
ATOM 2685 O O . ILE B 1 11 ? 63.196 57.933 91.806 1.00 16.76 11 ILE B O 1
ATOM 2690 N N . PRO B 1 12 ? 65.012 57.625 93.092 1.00 14.48 12 PRO B N 1
ATOM 2691 C CA . PRO B 1 12 ? 65.186 59.062 93.325 1.00 15.45 12 PRO B CA 1
ATOM 2692 C C . PRO B 1 12 ? 65.262 59.789 91.981 1.00 16.46 12 PRO B C 1
ATOM 2693 O O . PRO B 1 12 ? 65.841 59.271 91.028 1.00 15.85 12 PRO B O 1
ATOM 2697 N N . GLU B 1 13 ? 64.673 60.979 91.916 1.00 16.53 13 GLU B N 1
ATOM 2698 C CA . GLU B 1 13 ? 64.660 61.782 90.697 1.00 17.56 13 GLU B CA 1
ATOM 2699 C C . GLU B 1 13 ? 66.080 61.993 90.181 1.00 16.17 13 GLU B C 1
ATOM 2700 O O . GLU B 1 13 ? 66.352 61.883 88.980 1.00 15.50 13 GLU B O 1
ATOM 2706 N N . ARG B 1 14 ? 66.981 62.294 91.108 1.00 15.45 14 ARG B N 1
ATOM 2707 C CA . ARG B 1 14 ? 68.381 62.525 90.787 1.00 16.27 14 ARG B CA 1
ATOM 2708 C C . ARG B 1 14 ? 68.984 61.323 90.072 1.00 15.27 14 ARG B C 1
ATOM 2709 O O . ARG B 1 14 ? 69.813 61.474 89.183 1.00 12.98 14 ARG B O 1
ATOM 2717 N N . VAL B 1 15 ? 68.553 60.129 90.469 1.00 15.08 15 VAL B N 1
ATOM 2718 C CA . VAL B 1 15 ? 69.060 58.894 89.889 1.00 14.62 15 VAL B CA 1
ATOM 2719 C C . VAL B 1 15 ? 68.448 58.608 88.520 1.00 15.23 15 VAL B C 1
ATOM 2720 O O . VAL B 1 15 ? 69.163 58.361 87.549 1.00 14.46 15 VAL B O 1
ATOM 2724 N N . GLN B 1 16 ? 67.125 58.649 88.433 1.00 16.05 16 GLN B N 1
ATOM 2725 C CA . GLN B 1 16 ? 66.481 58.374 87.158 1.00 16.72 16 GLN B CA 1
ATOM 2726 C C . GLN B 1 16 ? 66.898 59.388 86.087 1.00 17.15 16 GLN B C 1
ATOM 2727 O O . GLN B 1 16 ? 67.040 59.033 84.916 1.00 16.23 16 GLN B O 1
ATOM 2733 N N . LYS B 1 17 ? 67.118 60.638 86.495 1.00 17.04 17 LYS B N 1
ATOM 2734 C CA . LYS B 1 17 ? 67.521 61.699 85.569 1.00 16.13 17 LYS B CA 1
ATOM 2735 C C . LYS B 1 17 ? 68.895 61.447 84.951 1.00 16.93 17 LYS B C 1
ATOM 2736 O O . LYS B 1 17 ? 69.179 61.910 83.844 1.00 17.11 17 LYS B O 1
ATOM 2738 N N . ALA B 1 18 ? 69.750 60.722 85.665 1.00 13.49 18 ALA B N 1
ATOM 2739 C CA . ALA B 1 18 ? 71.083 60.419 85.164 1.00 13.10 18 ALA B CA 1
ATOM 2740 C C . ALA B 1 18 ? 70.981 59.566 83.902 1.00 14.32 18 ALA B C 1
ATOM 2741 O O . ALA B 1 18 ? 71.948 59.429 83.154 1.00 15.27 18 ALA B O 1
ATOM 2743 N N . LEU B 1 19 ? 69.802 58.995 83.673 1.00 14.07 19 LEU B N 1
ATOM 2744 C CA . LEU B 1 19 ? 69.576 58.156 82.500 1.00 14.43 19 LEU B CA 1
ATOM 2745 C C . LEU B 1 19 ? 69.481 58.995 81.227 1.00 15.14 19 LEU B C 1
ATOM 2746 O O . LEU B 1 19 ? 69.563 58.461 80.121 1.00 15.86 19 LEU B O 1
ATOM 2751 N N . LEU B 1 20 ? 69.317 60.305 81.396 1.00 15.75 20 LEU B N 1
ATOM 2752 C CA . LEU B 1 20 ? 69.203 61.232 80.272 1.00 18.26 20 LEU B CA 1
ATOM 2753 C C . LEU B 1 20 ? 70.550 61.731 79.771 1.00 18.41 20 LEU B C 1
ATOM 2754 O O . LEU B 1 20 ? 70.622 62.361 78.720 1.00 18.26 20 LEU B O 1
ATOM 2759 N N . ARG B 1 21 ? 71.613 61.468 80.523 1.00 17.91 21 ARG B N 1
ATOM 2760 C CA . ARG B 1 21 ? 72.936 61.910 80.103 1.00 19.59 21 ARG B CA 1
ATOM 2761 C C . ARG B 1 21 ? 73.288 61.302 78.752 1.00 18.86 21 ARG B C 1
ATOM 2762 O O . ARG B 1 21 ? 72.866 60.195 78.432 1.00 16.65 21 ARG B O 1
ATOM 2770 N N . PRO B 1 22 ? 74.070 62.030 77.938 1.00 19.49 22 PRO B N 1
ATOM 2771 C CA . PRO B 1 22 ? 74.469 61.555 76.611 1.00 18.73 22 PRO B CA 1
ATOM 2772 C C . PRO B 1 22 ? 75.059 60.145 76.584 1.00 17.70 22 PRO B C 1
ATOM 2773 O O . PRO B 1 22 ? 75.968 59.817 77.348 1.00 15.64 22 PRO B O 1
ATOM 2777 N N . MET B 1 23 ? 74.522 59.323 75.689 1.00 17.05 23 MET B N 1
ATOM 2778 C CA . MET B 1 23 ? 74.977 57.951 75.496 1.00 16.85 23 MET B CA 1
ATOM 2779 C C . MET B 1 23 ? 76.421 57.959 74.990 1.00 16.98 23 MET B C 1
ATOM 2780 O O . MET B 1 23 ? 76.819 58.852 74.241 1.00 16.13 23 MET B O 1
ATOM 2785 N N . ARG B 1 24 ? 77.197 56.962 75.400 1.00 15.71 24 ARG B N 1
ATOM 2786 C CA . ARG B 1 24 ? 78.595 56.849 74.991 1.00 15.74 24 ARG B CA 1
ATOM 2787 C C . ARG B 1 24 ? 78.952 55.388 74.772 1.00 16.84 24 ARG B C 1
ATOM 2788 O O . ARG B 1 24 ? 78.249 54.496 75.247 1.00 16.40 24 ARG B O 1
ATOM 2796 N N . GLY B 1 25 ? 80.046 55.144 74.048 1.00 17.47 25 GLY B N 1
ATOM 2797 C CA . GLY B 1 25 ? 80.478 53.779 73.818 1.00 15.23 25 GLY B CA 1
ATOM 2798 C C . GLY B 1 25 ? 80.884 53.212 75.165 1.00 17.21 25 GLY B C 1
ATOM 2799 O O . GLY B 1 25 ? 81.317 53.966 76.040 1.00 16.60 25 GLY B O 1
ATOM 2800 N N . HIS B 1 26 ? 80.769 51.901 75.351 1.00 15.61 26 HIS B N 1
ATOM 2801 C CA . HIS B 1 26 ? 81.108 51.322 76.645 1.00 17.14 26 HIS B CA 1
ATOM 2802 C C . HIS B 1 26 ? 82.597 51.327 76.974 1.00 17.53 26 HIS B C 1
ATOM 2803 O O . HIS B 1 26 ? 82.990 50.969 78.087 1.00 15.97 26 HIS B O 1
ATOM 2810 N N . LEU B 1 27 ? 83.422 51.732 76.012 1.00 16.79 27 LEU B N 1
ATOM 2811 C CA . LEU B 1 27 ? 84.860 51.800 76.232 1.00 17.17 27 LEU B CA 1
ATOM 2812 C C . LEU B 1 27 ? 85.321 53.256 76.208 1.00 16.82 27 LEU B C 1
ATOM 2813 O O . LEU B 1 27 ? 86.512 53.542 76.271 1.00 16.09 27 LEU B O 1
ATOM 2818 N N . ASP B 1 28 ? 84.357 54.167 76.113 1.00 17.05 28 ASP B N 1
ATOM 2819 C CA . ASP B 1 28 ? 84.632 55.598 76.120 1.00 16.69 28 ASP B CA 1
ATOM 2820 C C . ASP B 1 28 ? 85.350 55.849 77.454 1.00 17.58 28 ASP B C 1
ATOM 2821 O O . ASP B 1 28 ? 84.901 55.373 78.500 1.00 15.88 28 ASP B O 1
ATOM 2826 N N . PRO B 1 29 ? 86.481 56.577 77.432 1.00 17.35 29 PRO B N 1
ATOM 2827 C CA . PRO B 1 29 ? 87.242 56.869 78.656 1.00 17.10 29 PRO B CA 1
ATOM 2828 C C . PRO B 1 29 ? 86.391 57.421 79.804 1.00 16.57 29 PRO B C 1
ATOM 2829 O O . PRO B 1 29 ? 86.694 57.197 80.981 1.00 17.22 29 PRO B O 1
ATOM 2833 N N . GLU B 1 30 ? 85.328 58.139 79.458 1.00 17.50 30 GLU B N 1
ATOM 2834 C CA . GLU B 1 30 ? 84.427 58.710 80.451 1.00 16.68 30 GLU B CA 1
ATOM 2835 C C . GLU B 1 30 ? 83.618 57.603 81.112 1.00 17.85 30 GLU B C 1
ATOM 2836 O O . GLU B 1 30 ? 83.373 57.636 82.317 1.00 15.89 30 GLU B O 1
ATOM 2842 N N . VAL B 1 31 ? 83.202 56.623 80.316 1.00 15.75 31 VAL B N 1
ATOM 2843 C CA . VAL B 1 31 ? 82.432 55.505 80.841 1.00 15.86 31 VAL B CA 1
ATOM 2844 C C . VAL B 1 31 ? 83.349 54.671 81.724 1.00 15.21 31 VAL B C 1
ATOM 2845 O O . VAL B 1 31 ? 82.932 54.165 82.761 1.00 15.68 31 VAL B O 1
ATOM 2849 N N . LEU B 1 32 ? 84.603 54.530 81.304 1.00 16.94 32 LEU B N 1
ATOM 2850 C CA . LEU B 1 32 ? 85.580 53.776 82.080 1.00 17.16 32 LEU B CA 1
ATOM 2851 C C . LEU B 1 32 ? 85.822 54.481 83.410 1.00 17.16 32 LEU B C 1
ATOM 2852 O O . LEU B 1 32 ? 85.991 53.836 84.441 1.00 15.97 32 LEU B O 1
ATOM 2857 N N . ARG B 1 33 ? 85.838 55.810 83.376 1.00 16.02 33 ARG B N 1
ATOM 2858 C CA . ARG B 1 33 ? 86.046 56.603 84.585 1.00 16.39 33 ARG B CA 1
ATOM 2859 C C . ARG B 1 33 ? 84.878 56.353 85.534 1.00 15.42 33 ARG B C 1
ATOM 2860 O O . ARG B 1 33 ? 85.070 56.155 86.738 1.00 16.40 33 ARG B O 1
ATOM 2862 N N . VAL B 1 34 ? 83.670 56.377 84.977 1.00 15.53 34 VAL B N 1
ATOM 2863 C CA . VAL B 1 34 ? 82.447 56.122 85.733 1.00 14.50 34 VAL B CA 1
ATOM 2864 C C . VAL B 1 34 ? 82.533 54.730 86.358 1.00 14.81 34 VAL B C 1
ATOM 2865 O O . VAL B 1 34 ? 82.168 54.530 87.517 1.00 14.86 34 VAL B O 1
ATOM 2869 N N . ASN B 1 35 ? 83.023 53.768 85.586 1.00 14.08 35 ASN B N 1
ATOM 2870 C CA . ASN B 1 35 ? 83.150 52.407 86.081 1.00 14.67 35 ASN B CA 1
ATOM 2871 C C . ASN B 1 35 ? 84.099 52.305 87.278 1.00 15.49 35 ASN B C 1
ATOM 2872 O O . ASN B 1 35 ? 83.800 51.606 88.248 1.00 14.75 35 ASN B O 1
ATOM 2877 N N . ARG B 1 36 ? 85.235 52.996 87.221 1.00 15.06 36 ARG B N 1
ATOM 2878 C CA . ARG B 1 36 ? 86.174 52.948 88.336 1.00 15.58 36 ARG B CA 1
ATOM 2879 C C . ARG B 1 36 ? 85.545 53.600 89.563 1.00 14.73 36 ARG B C 1
ATOM 2880 O O . ARG B 1 36 ? 85.818 53.206 90.696 1.00 13.90 36 ARG B O 1
ATOM 2888 N N . ALA B 1 37 ? 84.689 54.589 89.333 1.00 14.19 37 ALA B N 1
ATOM 2889 C CA . ALA B 1 37 ? 84.015 55.261 90.436 1.00 14.42 37 ALA B CA 1
ATOM 2890 C C . ALA B 1 37 ? 83.044 54.278 91.070 1.00 14.25 37 ALA B C 1
ATOM 2891 O O . ALA B 1 37 ? 82.969 54.171 92.293 1.00 13.80 37 ALA B O 1
ATOM 2893 N N . ILE B 1 38 ? 82.298 53.560 90.237 1.00 13.62 38 ILE B N 1
ATOM 2894 C CA . ILE B 1 38 ? 81.355 52.576 90.751 1.00 14.18 38 ILE B CA 1
ATOM 2895 C C . ILE B 1 38 ? 82.096 51.566 91.624 1.00 14.75 38 ILE B C 1
ATOM 2896 O O . ILE B 1 38 ? 81.595 51.161 92.672 1.00 16.00 38 ILE B O 1
ATOM 2901 N N . GLN B 1 39 ? 83.287 51.160 91.192 1.00 15.57 39 GLN B N 1
ATOM 2902 C CA . GLN B 1 39 ? 84.077 50.207 91.964 1.00 15.38 39 GLN B CA 1
ATOM 2903 C C . GLN B 1 39 ? 84.448 50.802 93.315 1.00 16.19 39 GLN B C 1
ATOM 2904 O O . GLN B 1 39 ? 84.415 50.111 94.334 1.00 16.68 39 GLN B O 1
ATOM 2910 N N . GLU B 1 40 ? 84.785 52.088 93.319 1.00 14.16 40 GLU B N 1
ATOM 2911 C CA . GLU B 1 40 ? 85.160 52.776 94.551 1.00 15.69 40 GLU B CA 1
ATOM 2912 C C . GLU B 1 40 ? 83.979 52.822 95.520 1.00 15.15 40 GLU B C 1
ATOM 2913 O O . GLU B 1 40 ? 84.125 52.515 96.702 1.00 14.20 40 GLU B O 1
ATOM 2915 N N . ARG B 1 41 ? 82.812 53.206 95.015 1.00 15.06 41 ARG B N 1
ATOM 2916 C CA . ARG B 1 41 ? 81.614 53.278 95.843 1.00 16.00 41 ARG B CA 1
ATOM 2917 C C . ARG B 1 41 ? 81.255 51.887 96.360 1.00 14.75 41 ARG B C 1
ATOM 2918 O O . ARG B 1 41 ? 80.981 51.704 97.548 1.00 15.18 41 ARG B O 1
ATOM 2926 N N . LEU B 1 42 ? 81.263 50.906 95.466 1.00 14.56 42 LEU B N 1
ATOM 2927 C CA . LEU B 1 42 ? 80.942 49.540 95.849 1.00 15.91 42 LEU B CA 1
ATOM 2928 C C . LEU B 1 42 ? 81.932 48.982 96.865 1.00 17.02 42 LEU B C 1
ATOM 2929 O O . LEU B 1 42 ? 81.544 48.234 97.758 1.00 18.86 42 LEU B O 1
ATOM 2934 N N . ALA B 1 43 ? 83.204 49.346 96.732 1.00 16.24 43 ALA B N 1
ATOM 2935 C CA . ALA B 1 43 ? 84.224 48.863 97.658 1.00 16.55 43 ALA B CA 1
ATOM 2936 C C . ALA B 1 43 ? 83.940 49.403 99.053 1.00 17.64 43 ALA B C 1
ATOM 2937 O O . ALA B 1 43 ? 84.153 48.714 100.051 1.00 18.06 43 ALA B O 1
ATOM 2939 N N . ALA B 1 44 ? 83.452 50.637 99.114 1.00 17.65 44 ALA B N 1
ATOM 2940 C CA . ALA B 1 44 ? 83.142 51.269 100.390 1.00 18.47 44 ALA B CA 1
ATOM 2941 C C . ALA B 1 44 ? 81.978 50.570 101.092 1.00 18.05 44 ALA B C 1
ATOM 2942 O O . ALA B 1 44 ? 81.933 50.498 102.322 1.00 19.00 44 ALA B O 1
ATOM 2944 N N . LEU B 1 45 ? 81.037 50.052 100.311 1.00 15.80 45 LEU B N 1
ATOM 2945 C CA . LEU B 1 45 ? 79.880 49.364 100.869 1.00 16.32 45 LEU B CA 1
ATOM 2946 C C . LEU B 1 45 ? 80.194 47.901 101.183 1.00 15.62 45 LEU B C 1
ATOM 2947 O O . LEU B 1 45 ? 79.827 47.387 102.240 1.00 17.97 45 LEU B O 1
ATOM 2952 N N . PHE B 1 46 ? 80.874 47.239 100.255 1.00 15.98 46 PHE B N 1
ATOM 2953 C CA . PHE B 1 46 ? 81.246 45.836 100.411 1.00 16.12 46 PHE B CA 1
ATOM 2954 C C . PHE B 1 46 ? 82.382 45.590 101.415 1.00 18.12 46 PHE B C 1
ATOM 2955 O O . PHE B 1 46 ? 82.325 44.639 102.200 1.00 18.55 46 PHE B O 1
ATOM 2963 N N . ASP B 1 47 ? 83.405 46.443 101.377 1.00 17.72 47 ASP B N 1
ATOM 2964 C CA . ASP B 1 47 ? 84.599 46.301 102.221 1.00 18.06 47 ASP B CA 1
ATOM 2965 C C . ASP B 1 47 ? 85.136 44.893 101.955 1.00 19.35 47 ASP B C 1
ATOM 2966 O O . ASP B 1 47 ? 85.252 44.074 102.868 1.00 18.37 47 ASP B O 1
ATOM 2971 N N . PRO B 1 48 ? 85.488 44.607 100.685 1.00 20.59 48 PRO B N 1
ATOM 2972 C CA . PRO B 1 48 ? 86.008 43.333 100.176 1.00 22.29 48 PRO B CA 1
ATOM 2973 C C . PRO B 1 48 ? 87.430 42.882 100.479 1.00 24.62 48 PRO B C 1
ATOM 2974 O O . PRO B 1 48 ? 87.780 41.736 100.184 1.00 26.74 48 PRO B O 1
ATOM 2978 N N . GLY B 1 49 ? 88.255 43.751 101.042 1.00 24.82 49 GLY B N 1
ATOM 2979 C CA . GLY B 1 49 ? 89.621 43.345 101.316 1.00 26.07 49 GLY B CA 1
ATOM 2980 C C . GLY B 1 49 ? 90.470 43.500 100.070 1.00 25.99 49 GLY B C 1
ATOM 2981 O O . GLY B 1 49 ? 89.942 43.562 98.957 1.00 23.99 49 GLY B O 1
ATOM 2982 N N . GLU B 1 50 ? 91.787 43.553 100.247 1.00 27.62 50 GLU B N 1
ATOM 2983 C CA . GLU B 1 50 ? 92.710 43.730 99.125 1.00 28.13 50 GLU B CA 1
ATOM 2984 C C . GLU B 1 50 ? 92.751 42.632 98.068 1.00 26.42 50 GLU B C 1
ATOM 2985 O O . GLU B 1 50 ? 92.709 41.444 98.379 1.00 26.50 50 GLU B O 1
ATOM 2991 N N . GLY B 1 51 ? 92.840 43.049 96.807 1.00 25.34 51 GLY B N 1
ATOM 2992 C CA . GLY B 1 51 ? 92.920 42.106 95.701 1.00 23.25 51 GLY B CA 1
ATOM 2993 C C . GLY B 1 51 ? 91.583 41.613 95.192 1.00 22.08 51 GLY B C 1
ATOM 2994 O O . GLY B 1 51 ? 91.513 40.803 94.261 1.00 21.63 51 GLY B O 1
ATOM 2995 N N . ALA B 1 52 ? 90.514 42.106 95.803 1.00 21.44 52 ALA B N 1
ATOM 2996 C CA . ALA B 1 52 ? 89.172 41.692 95.431 1.00 19.36 52 ALA B CA 1
ATOM 2997 C C . ALA B 1 52 ? 88.738 42.215 94.064 1.00 18.16 52 ALA B C 1
ATOM 2998 O O . ALA B 1 52 ? 89.269 43.206 93.564 1.00 17.57 52 ALA B O 1
ATOM 3000 N N . LEU B 1 53 ? 87.783 41.517 93.459 1.00 17.20 53 LEU B N 1
ATOM 3001 C CA . LEU B 1 53 ? 87.217 41.927 92.177 1.00 17.33 53 LEU B CA 1
ATOM 3002 C C . LEU B 1 53 ? 85.877 42.570 92.514 1.00 16.78 53 LEU B C 1
ATOM 3003 O O . LEU B 1 53 ? 85.023 41.950 93.150 1.00 17.51 53 LEU B O 1
ATOM 3008 N N . VAL B 1 54 ? 85.716 43.820 92.106 1.00 17.17 54 VAL B N 1
ATOM 3009 C CA . VAL B 1 54 ? 84.487 44.563 92.335 1.00 16.93 54 VAL B CA 1
ATOM 3010 C C . VAL B 1 54 ? 83.976 44.966 90.960 1.00 17.97 54 VAL B C 1
ATOM 3011 O O . VAL B 1 54 ? 84.731 45.484 90.139 1.00 17.60 54 VAL B O 1
ATOM 3015 N N . ALA B 1 55 ? 82.698 44.711 90.709 1.00 16.07 55 ALA B N 1
ATOM 3016 C CA . ALA B 1 55 ? 82.102 45.034 89.425 1.00 15.70 55 ALA B CA 1
ATOM 3017 C C . ALA B 1 55 ? 80.590 45.062 89.530 1.00 15.68 55 ALA B C 1
ATOM 3018 O O . ALA B 1 55 ? 80.022 44.761 90.580 1.00 14.63 55 ALA B O 1
ATOM 3020 N N . ALA B 1 56 ? 79.947 45.441 88.432 1.00 15.27 56 ALA B N 1
ATOM 3021 C CA . ALA B 1 56 ? 78.495 45.494 88.359 1.00 15.58 56 ALA B CA 1
ATOM 3022 C C . ALA B 1 56 ? 78.125 44.756 87.083 1.00 14.98 56 ALA B C 1
ATOM 3023 O O . ALA B 1 56 ? 78.200 45.313 85.983 1.00 15.00 56 ALA B O 1
ATOM 3025 N N . LEU B 1 57 ? 77.751 43.491 87.238 1.00 13.82 57 LEU B N 1
ATOM 3026 C CA . LEU B 1 57 ? 77.382 42.651 86.109 1.00 14.97 57 LEU B CA 1
ATOM 3027 C C . LEU B 1 57 ? 76.178 43.206 85.358 1.00 15.50 57 LEU B C 1
ATOM 3028 O O . LEU B 1 57 ? 75.313 43.854 85.946 1.00 15.09 57 LEU B O 1
ATOM 3033 N N . ALA B 1 58 ? 76.133 42.938 84.056 1.00 15.16 58 ALA B N 1
ATOM 3034 C CA . ALA B 1 58 ? 75.045 43.389 83.199 1.00 16.28 58 ALA B CA 1
ATOM 3035 C C . ALA B 1 58 ? 73.876 42.409 83.259 1.00 14.94 58 ALA B C 1
ATOM 3036 O O . ALA B 1 58 ? 73.668 41.614 82.343 1.00 15.34 58 ALA B O 1
ATOM 3038 N N . GLY B 1 59 ? 73.117 42.477 84.348 1.00 14.30 59 GLY B N 1
ATOM 3039 C CA . GLY B 1 59 ? 71.977 41.602 84.539 1.00 13.94 59 GLY B CA 1
ATOM 3040 C C . GLY B 1 59 ? 71.383 41.854 85.911 1.00 14.71 59 GLY B C 1
ATOM 3041 O O . GLY B 1 59 ? 71.837 42.747 86.622 1.00 16.43 59 GLY B O 1
ATOM 3042 N N . SER B 1 60 ? 70.377 41.075 86.295 1.00 16.01 60 SER B N 1
ATOM 3043 C CA . SER B 1 60 ? 69.734 41.271 87.595 1.00 14.96 60 SER B CA 1
ATOM 3044 C C . SER B 1 60 ? 70.520 40.628 88.733 1.00 14.55 60 SER B C 1
ATOM 3045 O O . SER B 1 60 ? 71.565 40.025 88.515 1.00 13.73 60 SER B O 1
ATOM 3048 N N . GLY B 1 61 ? 69.999 40.760 89.950 1.00 14.57 61 GLY B N 1
ATOM 3049 C CA . GLY B 1 61 ? 70.671 40.187 91.100 1.00 14.93 61 GLY B CA 1
ATOM 3050 C C . GLY B 1 61 ? 70.940 38.700 90.938 1.00 15.38 61 GLY B C 1
ATOM 3051 O O . GLY B 1 61 ? 71.960 38.191 91.405 1.00 15.71 61 GLY B O 1
ATOM 3052 N N . SER B 1 62 ? 70.026 38.003 90.271 1.00 14.67 62 SER B N 1
ATOM 3053 C CA . SER B 1 62 ? 70.172 36.571 90.056 1.00 15.98 62 SER B CA 1
ATOM 3054 C C . SER B 1 62 ? 71.434 36.232 89.274 1.00 16.28 62 SER B C 1
ATOM 3055 O O . SER B 1 62 ? 72.032 35.179 89.490 1.00 14.19 62 SER B O 1
ATOM 3058 N N . LEU B 1 63 ? 71.836 37.122 88.367 1.00 13.81 63 LEU B N 1
ATOM 3059 C CA . LEU B 1 63 ? 73.051 36.908 87.589 1.00 15.01 63 LEU B CA 1
ATOM 3060 C C . LEU B 1 63 ? 74.224 36.973 88.559 1.00 14.92 63 LEU B C 1
ATOM 3061 O O . LEU B 1 63 ? 75.173 36.193 88.465 1.00 14.37 63 LEU B O 1
ATOM 3066 N N . GLY B 1 64 ? 74.151 37.926 89.485 1.00 15.04 64 GLY B N 1
ATOM 3067 C CA . GLY B 1 64 ? 75.200 38.068 90.474 1.00 15.32 64 GLY B CA 1
ATOM 3068 C C . GLY B 1 64 ? 75.287 36.792 91.288 1.00 15.74 64 GLY B C 1
ATOM 3069 O O . GLY B 1 64 ? 76.372 36.284 91.558 1.00 15.94 64 GLY B O 1
ATOM 3070 N N . MET B 1 65 ? 74.127 36.276 91.678 1.00 14.36 65 MET B N 1
ATOM 3071 C CA . MET B 1 65 ? 74.047 35.046 92.454 1.00 15.60 65 MET B CA 1
ATOM 3072 C C . MET B 1 65 ? 74.714 33.886 91.715 1.00 16.48 65 MET B C 1
ATOM 3073 O O . MET B 1 65 ? 75.613 33.229 92.241 1.00 14.89 65 MET B O 1
ATOM 3078 N N . GLU B 1 66 ? 74.272 33.643 90.484 1.00 15.77 66 GLU B N 1
ATOM 3079 C CA . GLU B 1 66 ? 74.813 32.538 89.699 1.00 16.85 66 GLU B CA 1
ATOM 3080 C C . GLU B 1 66 ? 76.312 32.632 89.410 1.00 17.36 66 GLU B C 1
ATOM 3081 O O . GLU B 1 66 ? 77.001 31.614 89.382 1.00 15.68 66 GLU B O 1
ATOM 3087 N N . ALA B 1 67 ? 76.821 33.845 89.213 1.00 15.80 67 ALA B N 1
ATOM 3088 C CA . ALA B 1 67 ? 78.238 34.032 88.920 1.00 16.29 67 ALA B CA 1
ATOM 3089 C C . ALA B 1 67 ? 79.149 33.535 90.038 1.00 16.98 67 ALA B C 1
ATOM 3090 O O . ALA B 1 67 ? 80.253 33.059 89.777 1.00 18.22 67 ALA B O 1
ATOM 3092 N N . GLY B 1 68 ? 78.689 33.646 91.282 1.00 16.35 68 GLY B N 1
ATOM 3093 C CA . GLY B 1 68 ? 79.499 33.209 92.406 1.00 16.48 68 GLY B CA 1
ATOM 3094 C C . GLY B 1 68 ? 79.495 31.709 92.619 1.00 17.49 68 GLY B C 1
ATOM 3095 O O . GLY B 1 68 ? 80.176 31.198 93.511 1.00 17.70 68 GLY B O 1
ATOM 3096 N N . LEU B 1 69 ? 78.723 31.001 91.802 1.00 18.27 69 LEU B N 1
ATOM 3097 C CA . LEU B 1 69 ? 78.629 29.550 91.900 1.00 18.49 69 LEU B CA 1
ATOM 3098 C C . LEU B 1 69 ? 79.209 28.891 90.653 1.00 19.72 69 LEU B C 1
ATOM 3099 O O . LEU B 1 69 ? 80.036 27.985 90.746 1.00 20.49 69 LEU B O 1
ATOM 3104 N N . ALA B 1 70 ? 78.780 29.366 89.487 1.00 20.21 70 ALA B N 1
ATOM 3105 C CA . ALA B 1 70 ? 79.234 28.825 88.215 1.00 19.29 70 ALA B CA 1
ATOM 3106 C C . ALA B 1 70 ? 80.740 28.972 87.972 1.00 20.47 70 ALA B C 1
ATOM 3107 O O . ALA B 1 70 ? 81.312 28.226 87.175 1.00 21.40 70 ALA B O 1
ATOM 3109 N N . ASN B 1 71 ? 81.384 29.926 88.642 1.00 20.11 71 ASN B N 1
ATOM 3110 C CA . ASN B 1 71 ? 82.824 30.115 88.467 1.00 20.69 71 ASN B CA 1
ATOM 3111 C C . ASN B 1 71 ? 83.633 29.312 89.485 1.00 21.76 71 ASN B C 1
ATOM 3112 O O . ASN B 1 71 ? 84.863 29.304 89.427 1.00 23.19 71 ASN B O 1
ATOM 3117 N N . LEU B 1 72 ? 82.953 28.650 90.418 1.00 21.08 72 LEU B N 1
ATOM 3118 C CA . LEU B 1 72 ? 83.643 27.870 91.449 1.00 21.60 72 LEU B CA 1
ATOM 3119 C C . LEU B 1 72 ? 84.227 26.587 90.859 1.00 21.78 72 LEU B C 1
ATOM 3120 O O . LEU B 1 72 ? 83.564 25.902 90.081 1.00 20.56 72 LEU B O 1
ATOM 3125 N N . ASP B 1 73 ? 85.457 26.252 91.236 1.00 21.30 73 ASP B N 1
ATOM 3126 C CA . ASP B 1 73 ? 86.094 25.058 90.691 1.00 22.81 73 ASP B CA 1
ATOM 3127 C C . ASP B 1 73 ? 85.386 23.748 91.009 1.00 23.13 73 ASP B C 1
ATOM 3128 O O . ASP B 1 73 ? 85.115 22.945 90.110 1.00 24.56 73 ASP B O 1
ATOM 3133 N N . ARG B 1 74 ? 85.069 23.526 92.277 1.00 23.09 74 ARG B N 1
ATOM 3134 C CA . ARG B 1 74 ? 84.425 22.283 92.666 1.00 23.41 74 ARG B CA 1
ATOM 3135 C C . ARG B 1 74 ? 83.581 22.471 93.916 1.00 22.89 74 ARG B C 1
ATOM 3136 O O . ARG B 1 74 ? 83.621 23.520 94.552 1.00 20.57 74 ARG B O 1
ATOM 3144 N N . GLY B 1 75 ? 82.818 21.438 94.250 1.00 23.07 75 GLY B N 1
ATOM 3145 C CA . GLY B 1 75 ? 82.004 21.466 95.448 1.00 22.84 75 GLY B CA 1
ATOM 3146 C C . GLY B 1 75 ? 82.717 20.610 96.481 1.00 22.60 75 GLY B C 1
ATOM 3147 O O . GLY B 1 75 ? 83.917 20.375 96.350 1.00 22.94 75 GLY B O 1
ATOM 3148 N N . PRO B 1 76 ? 82.016 20.122 97.513 1.00 23.05 76 PRO B N 1
ATOM 3149 C CA . PRO B 1 76 ? 80.589 20.351 97.734 1.00 22.06 76 PRO B CA 1
ATOM 3150 C C . PRO B 1 76 ? 80.323 21.752 98.273 1.00 21.32 76 PRO B C 1
ATOM 3151 O O . PRO B 1 76 ? 81.248 22.490 98.606 1.00 21.45 76 PRO B O 1
ATOM 3155 N N . VAL B 1 77 ? 79.049 22.104 98.362 1.00 21.10 77 VAL B N 1
ATOM 3156 C CA . VAL B 1 77 ? 78.650 23.410 98.854 1.00 20.18 77 VAL B CA 1
ATOM 3157 C C . VAL B 1 77 ? 77.524 23.228 99.859 1.00 19.37 77 VAL B C 1
ATOM 3158 O O . VAL B 1 77 ? 76.522 22.581 99.560 1.00 20.15 77 VAL B O 1
ATOM 3162 N N . LEU B 1 78 ? 77.700 23.783 101.053 1.00 18.69 78 LEU B N 1
ATOM 3163 C CA . LEU B 1 78 ? 76.669 23.699 102.080 1.00 17.75 78 LEU B CA 1
ATOM 3164 C C . LEU B 1 78 ? 75.780 24.918 101.888 1.00 17.92 78 LEU B C 1
ATOM 3165 O O . LEU B 1 78 ? 76.216 26.051 102.098 1.00 17.53 78 LEU B O 1
ATOM 3170 N N . VAL B 1 79 ? 74.540 24.688 101.472 1.00 16.96 79 VAL B N 1
ATOM 3171 C CA . VAL B 1 79 ? 73.610 25.782 101.256 1.00 16.96 79 VAL B CA 1
ATOM 3172 C C . VAL B 1 79 ? 72.620 25.867 102.411 1.00 16.49 79 VAL B C 1
ATOM 3173 O O . VAL B 1 79 ? 71.795 24.972 102.608 1.00 17.68 79 VAL B O 1
ATOM 3177 N N . LEU B 1 80 ? 72.725 26.941 103.185 1.00 15.59 80 LEU B N 1
ATOM 3178 C CA . LEU B 1 80 ? 71.844 27.159 104.324 1.00 15.24 80 LEU B CA 1
ATOM 3179 C C . LEU B 1 80 ? 70.547 27.744 103.785 1.00 16.71 80 LEU B C 1
ATOM 3180 O O . LEU B 1 80 ? 70.527 28.854 103.258 1.00 16.39 80 LEU B O 1
ATOM 3185 N N . VAL B 1 81 ? 69.465 26.989 103.932 1.00 16.23 81 VAL B N 1
ATOM 3186 C CA . VAL B 1 81 ? 68.169 27.390 103.409 1.00 15.96 81 VAL B CA 1
ATOM 3187 C C . VAL B 1 81 ? 67.070 27.664 104.417 1.00 16.71 81 VAL B C 1
ATOM 3188 O O . VAL B 1 81 ? 66.824 26.857 105.315 1.00 15.77 81 VAL B O 1
ATOM 3192 N N . ASN B 1 82 ? 66.408 28.805 104.253 1.00 15.90 82 ASN B N 1
ATOM 3193 C CA . ASN B 1 82 ? 65.271 29.152 105.091 1.00 16.31 82 ASN B CA 1
ATOM 3194 C C . ASN B 1 82 ? 64.360 30.130 104.356 1.00 16.34 82 ASN B C 1
ATOM 3195 O O . ASN B 1 82 ? 63.625 30.907 104.968 1.00 16.01 82 ASN B O 1
ATOM 3200 N N . GLY B 1 83 ? 64.400 30.059 103.025 1.00 14.75 83 GLY B N 1
ATOM 3201 C CA . GLY B 1 83 ? 63.567 30.929 102.211 1.00 15.29 83 GLY B CA 1
ATOM 3202 C C . GLY B 1 83 ? 63.624 30.627 100.721 1.00 14.43 83 GLY B C 1
ATOM 3203 O O . GLY B 1 83 ? 64.414 29.801 100.266 1.00 14.32 83 GLY B O 1
ATOM 3204 N N . ALA B 1 84 ? 62.789 31.316 99.953 1.00 14.20 84 ALA B N 1
ATOM 3205 C CA . ALA B 1 84 ? 62.733 31.102 98.508 1.00 14.84 84 ALA B CA 1
ATOM 3206 C C . ALA B 1 84 ? 64.036 31.451 97.803 1.00 16.34 84 ALA B C 1
ATOM 3207 O O . ALA B 1 84 ? 64.399 30.819 96.811 1.00 15.56 84 ALA B O 1
ATOM 3209 N N . PHE B 1 85 ? 64.752 32.451 98.306 1.00 15.82 85 PHE B N 1
ATOM 3210 C CA . PHE B 1 85 ? 65.986 32.845 97.643 1.00 16.11 85 PHE B CA 1
ATOM 3211 C C . PHE B 1 85 ? 67.189 31.972 97.939 1.00 15.68 85 PHE B C 1
ATOM 3212 O O . PHE B 1 85 ? 68.028 31.769 97.065 1.00 15.81 85 PHE B O 1
ATOM 3220 N N . SER B 1 86 ? 67.276 31.442 99.155 1.00 15.25 86 SER B N 1
ATOM 3221 C CA . SER B 1 86 ? 68.379 30.552 99.479 1.00 15.33 86 SER B CA 1
ATOM 3222 C C . SER B 1 86 ? 68.088 29.240 98.741 1.00 16.13 86 SER B C 1
ATOM 3223 O O . SER B 1 86 ? 68.996 28.474 98.415 1.00 17.95 86 SER B O 1
ATOM 3226 N N . GLN B 1 87 ? 66.813 28.995 98.463 1.00 16.02 87 GLN B N 1
ATOM 3227 C CA . GLN B 1 87 ? 66.424 27.802 97.721 1.00 16.89 87 GLN B CA 1
ATOM 3228 C C . GLN B 1 87 ? 66.893 27.958 96.269 1.00 16.27 87 GLN B C 1
ATOM 3229 O O . GLN B 1 87 ? 67.224 26.972 95.608 1.00 15.57 87 GLN B O 1
ATOM 3235 N N . ARG B 1 88 ? 66.939 29.202 95.787 1.00 15.57 88 ARG B N 1
ATOM 3236 C CA . ARG B 1 88 ? 67.400 29.483 94.426 1.00 13.84 88 ARG B CA 1
ATOM 3237 C C . ARG B 1 88 ? 68.910 29.221 94.368 1.00 13.92 88 ARG B C 1
ATOM 3238 O O . ARG B 1 88 ? 69.426 28.708 93.377 1.00 13.90 88 ARG B O 1
ATOM 3246 N N . VAL B 1 89 ? 69.617 29.570 95.438 1.00 14.69 89 VAL B N 1
ATOM 3247 C CA . VAL B 1 89 ? 71.053 29.330 95.491 1.00 15.91 89 VAL B CA 1
ATOM 3248 C C . VAL B 1 89 ? 71.305 27.827 95.350 1.00 17.21 89 VAL B C 1
ATOM 3249 O O . VAL B 1 89 ? 72.204 27.400 94.623 1.00 15.67 89 VAL B O 1
ATOM 3253 N N . ALA B 1 90 ? 70.495 27.034 96.045 1.00 15.68 90 ALA B N 1
ATOM 3254 C CA . ALA B 1 90 ? 70.614 25.581 96.003 1.00 16.81 90 ALA B CA 1
ATOM 3255 C C . ALA B 1 90 ? 70.349 25.049 94.599 1.00 17.33 90 ALA B C 1
ATOM 3256 O O . ALA B 1 90 ? 71.059 24.164 94.115 1.00 16.97 90 ALA B O 1
ATOM 3258 N N . GLU B 1 91 ? 69.323 25.592 93.948 1.00 17.65 91 GLU B N 1
ATOM 3259 C CA . GLU B 1 91 ? 68.966 25.160 92.604 1.00 17.64 91 GLU B CA 1
ATOM 3260 C C . GLU B 1 91 ? 70.111 25.425 91.627 1.00 17.72 91 GLU B C 1
ATOM 3261 O O . GLU B 1 91 ? 70.423 24.585 90.781 1.00 17.24 91 GLU B O 1
ATOM 3263 N N . MET B 1 92 ? 70.738 26.592 91.747 1.00 17.37 92 MET B N 1
ATOM 3264 C CA . MET B 1 92 ? 71.848 26.943 90.868 1.00 18.38 92 MET B CA 1
ATOM 3265 C C . MET B 1 92 ? 73.036 26.036 91.134 1.00 18.27 92 MET B C 1
ATOM 3266 O O . MET B 1 92 ? 73.636 25.502 90.205 1.00 18.50 92 MET B O 1
ATOM 3271 N N . ALA B 1 93 ? 73.364 25.860 92.411 1.00 18.48 93 ALA B N 1
ATOM 3272 C CA . ALA B 1 93 ? 74.492 25.021 92.808 1.00 19.37 93 ALA B CA 1
ATOM 3273 C C . ALA B 1 93 ? 74.352 23.614 92.237 1.00 19.85 93 ALA B C 1
ATOM 3274 O O . ALA B 1 93 ? 75.327 23.022 91.784 1.00 20.08 93 ALA B O 1
ATOM 3276 N N . ALA B 1 94 ? 73.133 23.084 92.282 1.00 19.66 94 ALA B N 1
ATOM 3277 C CA . ALA B 1 94 ? 72.844 21.747 91.775 1.00 20.01 94 ALA B CA 1
ATOM 3278 C C . ALA B 1 94 ? 73.040 21.692 90.264 1.00 21.29 94 ALA B C 1
ATOM 3279 O O . ALA B 1 94 ? 73.619 20.742 89.729 1.00 20.96 94 ALA B O 1
ATOM 3281 N N . LEU B 1 95 ? 72.542 22.721 89.586 1.00 20.77 95 LEU B N 1
ATOM 3282 C CA . LEU B 1 95 ? 72.630 22.831 88.139 1.00 21.91 95 LEU B CA 1
ATOM 3283 C C . LEU B 1 95 ? 74.070 22.823 87.640 1.00 21.38 95 LEU B C 1
ATOM 3284 O O . LEU B 1 95 ? 74.373 22.202 86.626 1.00 23.35 95 LEU B O 1
ATOM 3289 N N . HIS B 1 96 ? 74.954 23.512 88.351 1.00 21.66 96 HIS B N 1
ATOM 3290 C CA . HIS B 1 96 ? 76.356 23.587 87.957 1.00 21.63 96 HIS B CA 1
ATOM 3291 C C . HIS B 1 96 ? 77.207 22.438 88.483 1.00 23.21 96 HIS B C 1
ATOM 3292 O O . HIS B 1 96 ? 78.435 22.494 88.416 1.00 24.13 96 HIS B O 1
ATOM 3299 N N . GLY B 1 97 ? 76.546 21.407 89.005 1.00 24.20 97 GLY B N 1
ATOM 3300 C CA . GLY B 1 97 ? 77.242 20.238 89.521 1.00 24.82 97 GLY B CA 1
ATOM 3301 C C . GLY B 1 97 ? 78.178 20.491 90.689 1.00 25.27 97 GLY B C 1
ATOM 3302 O O . GLY B 1 97 ? 79.224 19.844 90.804 1.00 25.46 97 GLY B O 1
ATOM 3303 N N . LEU B 1 98 ? 77.803 21.420 91.562 1.00 23.05 98 LEU B N 1
ATOM 3304 C CA . LEU B 1 98 ? 78.624 21.759 92.719 1.00 23.24 98 LEU B CA 1
ATOM 3305 C C . LEU B 1 98 ? 78.303 20.891 93.934 1.00 24.10 98 LEU B C 1
ATOM 3306 O O . LEU B 1 98 ? 78.754 21.168 95.047 1.00 24.26 98 LEU B O 1
ATOM 3311 N N . ASP B 1 99 ? 77.511 19.848 93.715 1.00 24.27 99 ASP B N 1
ATOM 3312 C CA . ASP B 1 99 ? 77.150 18.928 94.782 1.00 25.78 99 ASP B CA 1
ATOM 3313 C C . ASP B 1 99 ? 76.682 19.616 96.058 1.00 23.84 99 ASP B C 1
ATOM 3314 O O . ASP B 1 99 ? 77.300 19.473 97.113 1.00 23.21 99 ASP B O 1
ATOM 3319 N N . PRO B 1 100 ? 75.582 20.371 95.982 1.00 22.68 100 PRO B N 1
ATOM 3320 C CA . PRO B 1 100 ? 75.095 21.049 97.183 1.00 22.12 100 PRO B CA 1
ATOM 3321 C C . PRO B 1 100 ? 74.481 20.108 98.216 1.00 22.40 100 PRO B C 1
ATOM 3322 O O . PRO B 1 100 ? 73.902 19.072 97.883 1.00 22.02 100 PRO B O 1
ATOM 3326 N N . GLU B 1 101 ? 74.640 20.481 99.478 1.00 22.46 101 GLU B N 1
ATOM 3327 C CA . GLU B 1 101 ? 74.072 19.744 100.592 1.00 23.60 101 GLU B CA 1
ATOM 3328 C C . GLU B 1 101 ? 73.219 20.818 101.253 1.00 22.11 101 GLU B C 1
ATOM 3329 O O . GLU B 1 101 ? 73.743 21.816 101.749 1.00 21.21 101 GLU B O 1
ATOM 3335 N N . VAL B 1 102 ? 71.908 20.630 101.226 1.00 22.06 102 VAL B N 1
ATOM 3336 C CA . VAL B 1 102 ? 70.997 21.604 101.810 1.00 21.62 102 VAL B CA 1
ATOM 3337 C C . VAL B 1 102 ? 70.741 21.365 103.291 1.00 22.07 102 VAL B C 1
ATOM 3338 O O . VAL B 1 102 ? 70.477 20.242 103.712 1.00 22.49 102 VAL B O 1
ATOM 3342 N N . LEU B 1 103 ? 70.831 22.436 104.073 1.00 21.52 103 LEU B N 1
ATOM 3343 C CA . LEU B 1 103 ? 70.560 22.379 105.500 1.00 21.41 103 LEU B CA 1
ATOM 3344 C C . LEU B 1 103 ? 69.355 23.299 105.682 1.00 21.29 103 LEU B C 1
ATOM 3345 O O . LEU B 1 103 ? 69.473 24.526 105.597 1.00 20.45 103 LEU B O 1
ATOM 3350 N N . ASP B 1 104 ? 68.188 22.703 105.903 1.00 20.79 104 ASP B N 1
ATOM 3351 C CA . ASP B 1 104 ? 66.958 23.477 106.050 1.00 20.70 104 ASP B CA 1
ATOM 3352 C C . ASP B 1 104 ? 66.649 24.018 107.427 1.00 19.95 104 ASP B C 1
ATOM 3353 O O . ASP B 1 104 ? 66.977 23.413 108.447 1.00 20.65 104 ASP B O 1
ATOM 3358 N N . PHE B 1 105 ? 66.013 25.181 107.430 1.00 17.52 105 PHE B N 1
ATOM 3359 C CA . PHE B 1 105 ? 65.574 25.830 108.654 1.00 17.68 105 PHE B CA 1
ATOM 3360 C C . PHE B 1 105 ? 64.154 26.275 108.360 1.00 17.30 105 PHE B C 1
ATOM 3361 O O . PHE B 1 105 ? 63.823 26.572 107.215 1.00 17.03 105 PHE B O 1
ATOM 3369 N N . PRO B 1 106 ? 63.285 26.297 109.382 1.00 17.46 106 PRO B N 1
ATOM 3370 C CA . PRO B 1 106 ? 61.892 26.706 109.187 1.00 17.47 106 PRO B CA 1
ATOM 3371 C C . PRO B 1 106 ? 61.721 28.101 108.606 1.00 17.41 106 PRO B C 1
ATOM 3372 O O . PRO B 1 106 ? 62.327 29.058 109.082 1.00 17.58 106 PRO B O 1
ATOM 3376 N N . PRO B 1 107 ? 60.913 28.227 107.539 1.00 18.21 107 PRO B N 1
ATOM 3377 C CA . PRO B 1 107 ? 60.706 29.553 106.956 1.00 17.64 107 PRO B CA 1
ATOM 3378 C C . PRO B 1 107 ? 60.134 30.394 108.093 1.00 17.91 107 PRO B C 1
ATOM 3379 O O . PRO B 1 107 ? 59.289 29.910 108.849 1.00 18.08 107 PRO B O 1
ATOM 3383 N N . GLY B 1 108 ? 60.589 31.633 108.226 1.00 17.13 108 GLY B N 1
ATOM 3384 C CA . GLY B 1 108 ? 60.093 32.471 109.305 1.00 17.95 108 GLY B CA 1
ATOM 3385 C C . GLY B 1 108 ? 61.043 32.443 110.490 1.00 17.73 108 GLY B C 1
ATOM 3386 O O . GLY B 1 108 ? 60.869 33.176 111.463 1.00 18.40 108 GLY B O 1
ATOM 3387 N N . GLU B 1 109 ? 62.045 31.576 110.409 1.00 17.06 109 GLU B N 1
ATOM 3388 C CA . GLU B 1 109 ? 63.057 31.454 111.449 1.00 17.61 109 GLU B CA 1
ATOM 3389 C C . GLU B 1 109 ? 64.424 31.717 110.842 1.00 16.63 109 GLU B C 1
ATOM 3390 O O . GLU B 1 109 ? 64.644 31.468 109.659 1.00 17.42 109 GLU B O 1
ATOM 3396 N N . PRO B 1 110 ? 65.357 32.247 111.642 1.00 16.99 110 PRO B N 1
ATOM 3397 C CA . PRO B 1 110 ? 66.703 32.520 111.132 1.00 15.99 110 PRO B CA 1
ATOM 3398 C C . PRO B 1 110 ? 67.551 31.253 111.184 1.00 16.39 110 PRO B C 1
ATOM 3399 O O . PRO B 1 110 ? 67.262 30.341 111.954 1.00 16.19 110 PRO B O 1
ATOM 3403 N N . VAL B 1 111 ? 68.581 31.189 110.349 1.00 15.09 111 VAL B N 1
ATOM 3404 C CA . VAL B 1 111 ? 69.476 30.041 110.347 1.00 16.80 111 VAL B CA 1
ATOM 3405 C C . VAL B 1 111 ? 70.183 30.022 111.709 1.00 18.16 111 VAL B C 1
ATOM 3406 O O . VAL B 1 111 ? 70.646 31.059 112.186 1.00 17.43 111 VAL B O 1
ATOM 3410 N N . ASP B 1 112 ? 70.249 28.854 112.339 1.00 17.78 112 ASP B N 1
ATOM 3411 C CA . ASP B 1 112 ? 70.905 28.738 113.641 1.00 19.13 112 ASP B CA 1
ATOM 3412 C C . ASP B 1 112 ? 72.377 28.346 113.484 1.00 18.80 112 ASP B C 1
ATOM 3413 O O . ASP B 1 112 ? 72.685 27.246 113.023 1.00 18.97 112 ASP B O 1
ATOM 3418 N N . PRO B 1 113 ? 73.305 29.239 113.882 1.00 17.83 113 PRO B N 1
ATOM 3419 C CA . PRO B 1 113 ? 74.749 29.000 113.792 1.00 18.15 113 PRO B CA 1
ATOM 3420 C C . PRO B 1 113 ? 75.227 27.682 114.404 1.00 18.56 113 PRO B C 1
ATOM 3421 O O . PRO B 1 113 ? 76.119 27.037 113.864 1.00 19.46 113 PRO B O 1
ATOM 3425 N N . GLU B 1 114 ? 74.634 27.284 115.525 1.00 19.99 114 GLU B N 1
ATOM 3426 C CA . GLU B 1 114 ? 75.042 26.048 116.186 1.00 21.53 114 GLU B CA 1
ATOM 3427 C C . GLU B 1 114 ? 74.771 24.847 115.269 1.00 20.31 114 GLU B C 1
ATOM 3428 O O . GLU B 1 114 ? 75.590 23.929 115.177 1.00 21.11 114 GLU B O 1
ATOM 3434 N N . ALA B 1 115 ? 73.642 24.873 114.565 1.00 19.11 115 ALA B N 1
ATOM 3435 C CA . ALA B 1 115 ? 73.289 23.796 113.643 1.00 18.89 115 ALA B CA 1
ATOM 3436 C C . ALA B 1 115 ? 74.284 23.749 112.485 1.00 19.76 115 ALA B C 1
ATOM 3437 O O . ALA B 1 115 ? 74.641 22.677 111.989 1.00 17.97 115 ALA B O 1
ATOM 3439 N N . VAL B 1 116 ? 74.716 24.927 112.051 1.00 19.75 116 VAL B N 1
ATOM 3440 C CA . VAL B 1 116 ? 75.680 25.042 110.966 1.00 19.35 116 VAL B CA 1
ATOM 3441 C C . VAL B 1 116 ? 77.023 24.466 111.398 1.00 19.38 116 VAL B C 1
ATOM 3442 O O . VAL B 1 116 ? 77.698 23.780 110.623 1.00 20.07 116 VAL B O 1
ATOM 3446 N N . ALA B 1 117 ? 77.408 24.756 112.637 1.00 19.63 117 ALA B N 1
ATOM 3447 C CA . ALA B 1 117 ? 78.679 24.284 113.177 1.00 20.87 117 ALA B CA 1
ATOM 3448 C C . ALA B 1 117 ? 78.717 22.761 113.195 1.00 20.20 117 ALA B C 1
ATOM 3449 O O . ALA B 1 117 ? 79.747 22.155 112.901 1.00 19.51 117 ALA B O 1
ATOM 3451 N N . ARG B 1 118 ? 77.591 22.150 113.546 1.00 21.44 118 ARG B N 1
ATOM 3452 C CA . ARG B 1 118 ? 77.508 20.695 113.590 1.00 22.59 118 ARG B CA 1
ATOM 3453 C C . ARG B 1 118 ? 77.632 20.126 112.186 1.00 22.31 118 ARG B C 1
ATOM 3454 O O . ARG B 1 118 ? 78.300 19.112 111.976 1.00 22.97 118 ARG B O 1
ATOM 3462 N N . ALA B 1 119 ? 76.992 20.790 111.226 1.00 22.11 119 ALA B N 1
ATOM 3463 C CA . ALA B 1 119 ? 77.034 20.352 109.836 1.00 21.93 119 ALA B CA 1
ATOM 3464 C C . ALA B 1 119 ? 78.448 20.463 109.277 1.00 23.20 119 ALA B C 1
ATOM 3465 O O . ALA B 1 119 ? 78.889 19.606 108.504 1.00 22.75 119 ALA B O 1
ATOM 3467 N N . LEU B 1 120 ? 79.163 21.512 109.672 1.00 23.75 120 LEU B N 1
ATOM 3468 C CA . LEU B 1 120 ? 80.524 21.713 109.188 1.00 26.23 120 LEU B CA 1
ATOM 3469 C C . LEU B 1 120 ? 81.501 20.686 109.742 1.00 28.36 120 LEU B C 1
ATOM 3470 O O . LEU B 1 120 ? 82.632 20.589 109.277 1.00 29.33 120 LEU B O 1
ATOM 3475 N N . LYS B 1 121 ? 81.070 19.922 110.739 1.00 29.68 121 LYS B N 1
ATOM 3476 C CA . LYS B 1 121 ? 81.935 18.898 111.309 1.00 31.36 121 LYS B CA 1
ATOM 3477 C C . LYS B 1 121 ? 81.639 17.564 110.638 1.00 31.82 121 LYS B C 1
ATOM 3478 O O . LYS B 1 121 ? 82.453 16.643 110.679 1.00 33.67 121 LYS B O 1
ATOM 3484 N N . ARG B 1 122 ? 80.473 17.474 110.006 1.00 32.54 122 ARG B N 1
ATOM 3485 C CA . ARG B 1 122 ? 80.055 16.254 109.326 1.00 32.93 122 ARG B CA 1
ATOM 3486 C C . ARG B 1 122 ? 80.810 16.008 108.021 1.00 33.86 122 ARG B C 1
ATOM 3487 O O . ARG B 1 122 ? 81.165 14.867 107.710 1.00 33.82 122 ARG B O 1
ATOM 3489 N N . ARG B 1 123 ? 81.050 17.071 107.255 1.00 33.07 123 ARG B N 1
ATOM 3490 C CA . ARG B 1 123 ? 81.763 16.957 105.985 1.00 32.95 123 ARG B CA 1
ATOM 3491 C C . ARG B 1 123 ? 82.514 18.236 105.619 1.00 31.13 123 ARG B C 1
ATOM 3492 O O . ARG B 1 123 ? 82.159 19.329 106.073 1.00 31.66 123 ARG B O 1
ATOM 3500 N N . ARG B 1 124 ? 83.555 18.094 104.803 1.00 29.25 124 ARG B N 1
ATOM 3501 C CA . ARG B 1 124 ? 84.349 19.237 104.362 1.00 27.86 124 ARG B CA 1
ATOM 3502 C C . ARG B 1 124 ? 83.684 19.860 103.143 1.00 26.93 124 ARG B C 1
ATOM 3503 O O . ARG B 1 124 ? 83.331 19.160 102.193 1.00 28.06 124 ARG B O 1
ATOM 3505 N N . TYR B 1 125 ? 83.508 21.176 103.177 1.00 25.04 125 TYR B N 1
ATOM 3506 C CA . TYR B 1 125 ? 82.882 21.902 102.077 1.00 22.68 125 TYR B CA 1
ATOM 3507 C C . TYR B 1 125 ? 83.813 22.925 101.446 1.00 20.55 125 TYR B C 1
ATOM 3508 O O . TYR B 1 125 ? 84.632 23.541 102.120 1.00 19.00 125 TYR B O 1
ATOM 3517 N N . ARG B 1 126 ? 83.687 23.091 100.135 1.00 20.21 126 ARG B N 1
ATOM 3518 C CA . ARG B 1 126 ? 84.496 24.061 99.417 1.00 18.77 126 ARG B CA 1
ATOM 3519 C C . ARG B 1 126 ? 83.907 25.438 99.712 1.00 18.56 126 ARG B C 1
ATOM 3520 O O . ARG B 1 126 ? 84.626 26.434 99.792 1.00 18.29 126 ARG B O 1
ATOM 3528 N N . MET B 1 127 ? 82.593 25.479 99.906 1.00 18.04 127 MET B N 1
ATOM 3529 C CA . MET B 1 127 ? 81.899 26.737 100.157 1.00 18.13 127 MET B CA 1
ATOM 3530 C C . MET B 1 127 ? 80.622 26.580 100.988 1.00 18.03 127 MET B C 1
ATOM 3531 O O . MET B 1 127 ? 79.978 25.531 100.969 1.00 18.57 127 MET B O 1
ATOM 3536 N N . VAL B 1 128 ? 80.281 27.631 101.729 1.00 16.87 128 VAL B N 1
ATOM 3537 C CA . VAL B 1 128 ? 79.063 27.670 102.539 1.00 17.07 128 VAL B CA 1
ATOM 3538 C C . VAL B 1 128 ? 78.267 28.847 101.990 1.00 15.76 128 VAL B C 1
ATOM 3539 O O . VAL B 1 128 ? 78.793 29.950 101.894 1.00 16.94 128 VAL B O 1
ATOM 3543 N N . ALA B 1 129 ? 77.010 28.616 101.626 1.00 16.72 129 ALA B N 1
ATOM 3544 C CA . ALA B 1 129 ? 76.171 29.675 101.065 1.00 16.28 129 ALA B CA 1
ATOM 3545 C C . ALA B 1 129 ? 75.023 30.094 101.971 1.00 16.24 129 ALA B C 1
ATOM 3546 O O . ALA B 1 129 ? 74.286 29.253 102.487 1.00 17.19 129 ALA B O 1
ATOM 3548 N N . LEU B 1 130 ? 74.863 31.404 102.129 1.00 15.35 130 LEU B N 1
ATOM 3549 C CA . LEU B 1 130 ? 73.813 31.971 102.972 1.00 15.53 130 LEU B CA 1
ATOM 3550 C C . LEU B 1 130 ? 73.210 33.228 102.352 1.00 15.29 130 LEU B C 1
ATOM 3551 O O . LEU B 1 130 ? 73.861 33.913 101.567 1.00 14.66 130 LEU B O 1
ATOM 3556 N N . VAL B 1 131 ? 71.955 33.507 102.688 1.00 15.70 131 VAL B N 1
ATOM 3557 C CA . VAL B 1 131 ? 71.279 34.717 102.227 1.00 14.29 131 VAL B CA 1
ATOM 3558 C C . VAL B 1 131 ? 71.210 35.581 103.487 1.00 16.07 131 VAL B C 1
ATOM 3559 O O . VAL B 1 131 ? 70.622 35.172 104.490 1.00 16.22 131 VAL B O 1
ATOM 3563 N N . HIS B 1 132 ? 71.828 36.758 103.442 1.00 13.23 132 HIS B N 1
ATOM 3564 C CA . HIS B 1 132 ? 71.851 37.657 104.594 1.00 15.45 132 HIS B CA 1
ATOM 3565 C C . HIS B 1 132 ? 70.436 38.003 105.055 1.00 15.26 132 HIS B C 1
ATOM 3566 O O . HIS B 1 132 ? 70.102 37.876 106.243 1.00 16.61 132 HIS B O 1
ATOM 3573 N N . GLY B 1 133 ? 69.610 38.443 104.111 1.00 15.25 133 GLY B N 1
ATOM 3574 C CA . GLY B 1 133 ? 68.235 38.791 104.420 1.00 14.61 133 GLY B CA 1
ATOM 3575 C C . GLY B 1 133 ? 67.293 38.059 103.485 1.00 14.02 133 GLY B C 1
ATOM 3576 O O . GLY B 1 133 ? 67.238 38.365 102.296 1.00 13.51 133 GLY B O 1
ATOM 3577 N N . GLU B 1 134 ? 66.560 37.082 104.016 1.00 13.38 134 GLU B N 1
ATOM 3578 C CA . GLU B 1 134 ? 65.629 36.305 103.205 1.00 11.88 134 GLU B CA 1
ATOM 3579 C C . GLU B 1 134 ? 64.359 37.113 102.964 1.00 14.35 134 GLU B C 1
ATOM 3580 O O . GLU B 1 134 ? 63.483 37.208 103.821 1.00 13.89 134 GLU B O 1
ATOM 3586 N N . THR B 1 135 ? 64.282 37.695 101.772 1.00 14.88 135 THR B N 1
ATOM 3587 C CA . THR B 1 135 ? 63.164 38.529 101.364 1.00 14.62 135 THR B CA 1
ATOM 3588 C C . THR B 1 135 ? 61.814 37.817 101.346 1.00 15.23 135 THR B C 1
ATOM 3589 O O . THR B 1 135 ? 60.778 38.451 101.540 1.00 13.95 135 THR B O 1
ATOM 3593 N N . SER B 1 136 ? 61.821 36.507 101.110 1.00 14.56 136 SER B N 1
ATOM 3594 C CA . SER B 1 136 ? 60.571 35.749 101.051 1.00 15.71 136 SER B CA 1
ATOM 3595 C C . SER B 1 136 ? 59.916 35.547 102.416 1.00 15.21 136 SER B C 1
ATOM 3596 O O . SER B 1 136 ? 58.715 35.290 102.505 1.00 15.79 136 SER B O 1
ATOM 3599 N N . THR B 1 137 ? 60.706 35.668 103.476 1.00 14.28 137 THR B N 1
ATOM 3600 C CA . THR B 1 137 ? 60.192 35.465 104.825 1.00 14.79 137 THR B CA 1
ATOM 3601 C C . THR B 1 137 ? 60.340 36.677 105.749 1.00 15.06 137 THR B C 1
ATOM 3602 O O . THR B 1 137 ? 59.708 36.732 106.800 1.00 14.66 137 THR B O 1
ATOM 3606 N N . GLY B 1 138 ? 61.171 37.638 105.358 1.00 13.70 138 GLY B N 1
ATOM 3607 C CA . GLY B 1 138 ? 61.381 38.815 106.183 1.00 14.63 138 GLY B CA 1
ATOM 3608 C C . GLY B 1 138 ? 62.269 38.499 107.376 1.00 14.53 138 GLY B C 1
ATOM 3609 O O . GLY B 1 138 ? 62.160 39.126 108.427 1.00 15.51 138 GLY B O 1
ATOM 3610 N N . VAL B 1 139 ? 63.163 37.529 107.200 1.00 14.49 139 VAL B N 1
ATOM 3611 C CA . VAL B 1 139 ? 64.072 37.101 108.261 1.00 13.42 139 VAL B CA 1
ATOM 3612 C C . VAL B 1 139 ? 65.528 37.487 107.994 1.00 13.79 139 VAL B C 1
ATOM 3613 O O . VAL B 1 139 ? 66.037 37.305 106.892 1.00 14.25 139 VAL B O 1
ATOM 3617 N N . LEU B 1 140 ? 66.189 38.015 109.021 1.00 13.15 140 LEU B N 1
ATOM 3618 C CA . LEU B 1 140 ? 67.588 38.419 108.926 1.00 13.66 140 LEU B CA 1
ATOM 3619 C C . LEU B 1 140 ? 68.462 37.320 109.538 1.00 14.56 140 LEU B C 1
ATOM 3620 O O . LEU B 1 140 ? 68.362 37.040 110.731 1.00 15.14 140 LEU B O 1
ATOM 3625 N N . ASN B 1 141 ? 69.306 36.691 108.723 1.00 15.23 141 ASN B N 1
ATOM 3626 C CA . ASN B 1 141 ? 70.179 35.627 109.216 1.00 15.50 141 ASN B CA 1
ATOM 3627 C C . ASN B 1 141 ? 71.467 36.178 109.826 1.00 16.59 141 ASN B C 1
ATOM 3628 O O . ASN B 1 141 ? 71.919 37.264 109.464 1.00 15.26 141 ASN B O 1
ATOM 3633 N N . PRO B 1 142 ? 72.071 35.428 110.769 1.00 15.26 142 PRO B N 1
ATOM 3634 C CA . PRO B 1 142 ? 73.307 35.822 111.452 1.00 16.79 142 PRO B CA 1
ATOM 3635 C C . PRO B 1 142 ? 74.544 35.589 110.596 1.00 17.01 142 PRO B C 1
ATOM 3636 O O . PRO B 1 142 ? 75.345 34.701 110.876 1.00 17.93 142 PRO B O 1
ATOM 3640 N N . ALA B 1 143 ? 74.697 36.405 109.561 1.00 16.31 143 ALA B N 1
ATOM 3641 C CA . ALA B 1 143 ? 75.816 36.286 108.637 1.00 16.31 143 ALA B CA 1
ATOM 3642 C C . ALA B 1 143 ? 77.206 36.315 109.270 1.00 15.88 143 ALA B C 1
ATOM 3643 O O . ALA B 1 143 ? 78.066 35.522 108.901 1.00 15.19 143 ALA B O 1
ATOM 3645 N N . GLU B 1 144 ? 77.434 37.219 110.215 1.00 16.49 144 GLU B N 1
ATOM 3646 C CA . GLU B 1 144 ? 78.755 37.312 110.832 1.00 16.90 144 GLU B CA 1
ATOM 3647 C C . GLU B 1 144 ? 79.149 36.015 111.523 1.00 16.95 144 GLU B C 1
ATOM 3648 O O . GLU B 1 144 ? 80.252 35.505 111.319 1.00 16.37 144 GLU B O 1
ATOM 3654 N N . ALA B 1 145 ? 78.242 35.481 112.334 1.00 15.52 145 ALA B N 1
ATOM 3655 C CA . ALA B 1 145 ? 78.499 34.246 113.059 1.00 16.00 145 ALA B CA 1
ATOM 3656 C C . ALA B 1 145 ? 78.768 33.078 112.113 1.00 16.64 145 ALA B C 1
ATOM 3657 O O . ALA B 1 145 ? 79.647 32.250 112.363 1.00 17.05 145 ALA B O 1
ATOM 3659 N N . ILE B 1 146 ? 78.003 33.002 111.028 1.00 16.40 146 ILE B N 1
ATOM 3660 C CA . ILE B 1 146 ? 78.190 31.920 110.076 1.00 16.63 146 ILE B CA 1
ATOM 3661 C C . ILE B 1 146 ? 79.516 32.082 109.339 1.00 17.15 146 ILE B C 1
ATOM 3662 O O . ILE B 1 146 ? 80.203 31.101 109.064 1.00 16.52 146 ILE B O 1
ATOM 3667 N N . GLY B 1 147 ? 79.880 33.325 109.036 1.00 16.88 147 GLY B N 1
ATOM 3668 C CA . GLY B 1 147 ? 81.137 33.576 108.350 1.00 17.30 147 GLY B CA 1
ATOM 3669 C C . GLY B 1 147 ? 82.309 33.048 109.163 1.00 18.39 147 GLY B C 1
ATOM 3670 O O . GLY B 1 147 ? 83.234 32.441 108.621 1.00 19.44 147 GLY B O 1
ATOM 3671 N N . ALA B 1 148 ? 82.265 33.277 110.471 1.00 17.74 148 ALA B N 1
ATOM 3672 C CA . ALA B 1 148 ? 83.318 32.815 111.370 1.00 18.95 148 ALA B CA 1
ATOM 3673 C C . ALA B 1 148 ? 83.404 31.295 111.329 1.00 17.86 148 ALA B C 1
ATOM 3674 O O . ALA B 1 148 ? 84.492 30.723 111.327 1.00 18.50 148 ALA B O 1
ATOM 3676 N N . LEU B 1 149 ? 82.249 30.641 111.306 1.00 17.46 149 LEU B N 1
ATOM 3677 C CA . LEU B 1 149 ? 82.221 29.188 111.261 1.00 18.81 149 LEU B CA 1
ATOM 3678 C C . LEU B 1 149 ? 82.789 28.697 109.940 1.00 19.48 149 LEU B C 1
ATOM 3679 O O . LEU B 1 149 ? 83.517 27.711 109.898 1.00 19.06 149 LEU B O 1
ATOM 3684 N N . ALA B 1 150 ? 82.461 29.399 108.860 1.00 20.38 150 ALA B N 1
ATOM 3685 C CA . ALA B 1 150 ? 82.951 29.021 107.539 1.00 20.73 150 ALA B CA 1
ATOM 3686 C C . ALA B 1 150 ? 84.469 29.141 107.469 1.00 21.86 150 ALA B C 1
ATOM 3687 O O . ALA B 1 150 ? 85.142 28.263 106.937 1.00 23.15 150 ALA B O 1
ATOM 3689 N N . LYS B 1 151 ? 85.011 30.227 108.004 1.00 24.05 151 LYS B N 1
ATOM 3690 C CA . LYS B 1 151 ? 86.454 30.425 107.983 1.00 25.39 151 LYS B CA 1
ATOM 3691 C C . LYS B 1 151 ? 87.157 29.320 108.767 1.00 25.88 151 LYS B C 1
ATOM 3692 O O . LYS B 1 151 ? 88.180 28.794 108.328 1.00 26.85 151 LYS B O 1
ATOM 3694 N N . GLU B 1 152 ? 86.613 28.965 109.926 1.00 25.72 152 GLU B N 1
ATOM 3695 C CA . GLU B 1 152 ? 87.214 27.912 110.736 1.00 26.55 152 GLU B CA 1
ATOM 3696 C C . GLU B 1 152 ? 87.261 26.607 109.954 1.00 26.12 152 GLU B C 1
ATOM 3697 O O . GLU B 1 152 ? 88.238 25.865 110.024 1.00 26.55 152 GLU B O 1
ATOM 3703 N N . ALA B 1 153 ? 86.188 26.333 109.219 1.00 24.02 153 ALA B N 1
ATOM 3704 C CA . ALA B 1 153 ? 86.079 25.103 108.444 1.00 24.21 153 ALA B CA 1
ATOM 3705 C C . ALA B 1 153 ? 86.893 25.111 107.151 1.00 23.03 153 ALA B C 1
ATOM 3706 O O . ALA B 1 153 ? 86.965 24.097 106.450 1.00 22.87 153 ALA B O 1
ATOM 3708 N N . GLY B 1 154 ? 87.503 26.251 106.839 1.00 22.57 154 GLY B N 1
ATOM 3709 C CA . GLY B 1 154 ? 88.290 26.367 105.624 1.00 21.77 154 GLY B CA 1
ATOM 3710 C C . GLY B 1 154 ? 87.430 26.465 104.373 1.00 22.17 154 GLY B C 1
ATOM 3711 O O . GLY B 1 154 ? 87.884 26.160 103.271 1.00 20.63 154 GLY B O 1
ATOM 3712 N N . ALA B 1 155 ? 86.183 26.893 104.535 1.00 20.88 155 ALA B N 1
ATOM 3713 C CA . ALA B 1 155 ? 85.273 27.014 103.400 1.00 20.25 155 ALA B CA 1
ATOM 3714 C C . ALA B 1 155 ? 85.053 28.461 102.977 1.00 19.51 155 ALA B C 1
ATOM 3715 O O . ALA B 1 155 ? 84.997 29.359 103.813 1.00 18.39 155 ALA B O 1
ATOM 3717 N N . LEU B 1 156 ? 84.941 28.685 101.669 1.00 19.72 156 LEU B N 1
ATOM 3718 C CA . LEU B 1 156 ? 84.676 30.023 101.153 1.00 19.38 156 LEU B CA 1
ATOM 3719 C C . LEU B 1 156 ? 83.284 30.383 101.666 1.00 19.10 156 LEU B C 1
ATOM 3720 O O . LEU B 1 156 ? 82.461 29.494 101.889 1.00 17.83 156 LEU B O 1
ATOM 3725 N N . PHE B 1 157 ? 83.018 31.669 101.866 1.00 18.71 157 PHE B N 1
ATOM 3726 C CA . PHE B 1 157 ? 81.712 32.092 102.355 1.00 17.27 157 PHE B CA 1
ATOM 3727 C C . PHE B 1 157 ? 80.977 32.942 101.310 1.00 17.18 157 PHE B C 1
ATOM 3728 O O . PHE B 1 157 ? 81.363 34.071 101.024 1.00 16.62 157 PHE B O 1
ATOM 3736 N N . PHE B 1 158 ? 79.924 32.356 100.747 1.00 15.72 158 PHE B N 1
ATOM 3737 C CA . PHE B 1 158 ? 79.076 32.977 99.723 1.00 15.35 158 PHE B CA 1
ATOM 3738 C C . PHE B 1 158 ? 77.900 33.658 100.431 1.00 15.72 158 PHE B C 1
ATOM 3739 O O . PHE B 1 158 ? 77.167 33.000 101.165 1.00 15.39 158 PHE B O 1
ATOM 3747 N N . LEU B 1 159 ? 77.707 34.957 100.207 1.00 16.09 159 LEU B N 1
ATOM 3748 C CA . LEU B 1 159 ? 76.607 35.668 100.862 1.00 16.51 159 LEU B CA 1
ATOM 3749 C C . LEU B 1 159 ? 75.754 36.592 99.985 1.00 16.44 159 LEU B C 1
ATOM 3750 O O . LEU B 1 159 ? 76.253 37.560 99.408 1.00 16.40 159 LEU B O 1
ATOM 3755 N N . ASP B 1 160 ? 74.464 36.283 99.909 1.00 15.54 160 ASP B N 1
ATOM 3756 C CA . ASP B 1 160 ? 73.487 37.077 99.159 1.00 16.03 160 ASP B CA 1
ATOM 3757 C C . ASP B 1 160 ? 73.199 38.305 100.029 1.00 16.90 160 ASP B C 1
ATOM 3758 O O . ASP B 1 160 ? 72.603 38.176 101.099 1.00 16.13 160 ASP B O 1
ATOM 3763 N N . ALA B 1 161 ? 73.607 39.487 99.574 1.00 16.50 161 ALA B N 1
ATOM 3764 C CA . ALA B 1 161 ? 73.405 40.710 100.352 1.00 14.86 161 ALA B CA 1
ATOM 3765 C C . ALA B 1 161 ? 72.343 41.660 99.790 1.00 15.64 161 ALA B C 1
ATOM 3766 O O . ALA B 1 161 ? 72.312 42.844 100.121 1.00 14.26 161 ALA B O 1
ATOM 3768 N N . VAL B 1 162 ? 71.454 41.131 98.965 1.00 15.62 162 VAL B N 1
ATOM 3769 C CA . VAL B 1 162 ? 70.411 41.940 98.352 1.00 16.81 162 VAL B CA 1
ATOM 3770 C C . VAL B 1 162 ? 69.572 42.829 99.267 1.00 17.67 162 VAL B C 1
ATOM 3771 O O . VAL B 1 162 ? 69.351 43.993 98.949 1.00 17.42 162 VAL B O 1
ATOM 3775 N N . THR B 1 163 ? 69.096 42.290 100.386 1.00 16.40 163 THR B N 1
ATOM 3776 C CA . THR B 1 163 ? 68.264 43.071 101.303 1.00 17.38 163 THR B CA 1
ATOM 3777 C C . THR B 1 163 ? 69.035 43.762 102.417 1.00 16.13 163 THR B C 1
ATOM 3778 O O . THR B 1 163 ? 68.430 44.315 103.341 1.00 17.26 163 THR B O 1
ATOM 3782 N N . THR B 1 164 ? 70.358 43.741 102.338 1.00 14.67 164 THR B N 1
ATOM 3783 C CA . THR B 1 164 ? 71.162 44.359 103.380 1.00 14.48 164 THR B CA 1
ATOM 3784 C C . THR B 1 164 ? 72.198 45.366 102.886 1.00 15.41 164 THR B C 1
ATOM 3785 O O . THR B 1 164 ? 72.341 46.444 103.467 1.00 14.81 164 THR B O 1
ATOM 3789 N N . LEU B 1 165 ? 72.914 45.028 101.819 1.00 15.09 165 LEU B N 1
ATOM 3790 C CA . LEU B 1 165 ? 73.930 45.937 101.298 1.00 15.27 165 LEU B CA 1
ATOM 3791 C C . LEU B 1 165 ? 73.283 47.258 100.905 1.00 14.55 165 LEU B C 1
ATOM 3792 O O . LEU B 1 165 ? 72.356 47.289 100.093 1.00 14.43 165 LEU B O 1
ATOM 3797 N N . GLY B 1 166 ? 73.771 48.346 101.488 1.00 14.92 166 GLY B N 1
ATOM 3798 C CA . GLY B 1 166 ? 73.222 49.653 101.181 1.00 15.34 166 GLY B CA 1
ATOM 3799 C C . GLY B 1 166 ? 72.156 50.131 102.152 1.00 17.05 166 GLY B C 1
ATOM 3800 O O . GLY B 1 166 ? 71.616 51.222 101.982 1.00 17.32 166 GLY B O 1
ATOM 3801 N N . MET B 1 167 ? 71.847 49.329 103.171 1.00 15.93 167 MET B N 1
ATOM 3802 C CA . MET B 1 167 ? 70.837 49.722 104.159 1.00 14.78 167 MET B CA 1
ATOM 3803 C C . MET B 1 167 ? 71.217 49.322 105.590 1.00 16.51 167 MET B C 1
ATOM 3804 O O . MET B 1 167 ? 70.874 50.024 106.534 1.00 16.84 167 MET B O 1
ATOM 3809 N N . LEU B 1 168 ? 71.918 48.201 105.742 1.00 15.27 168 LEU B N 1
ATOM 3810 C CA . LEU B 1 168 ? 72.335 47.733 107.066 1.00 18.36 168 LEU B CA 1
ATOM 3811 C C . LEU B 1 168 ? 73.849 47.589 107.106 1.00 20.21 168 LEU B C 1
ATOM 3812 O O . LEU B 1 168 ? 74.498 47.525 106.066 1.00 19.79 168 LEU B O 1
ATOM 3817 N N . PRO B 1 169 ? 74.438 47.540 108.314 1.00 22.32 169 PRO B N 1
ATOM 3818 C CA . PRO B 1 169 ? 75.892 47.395 108.408 1.00 22.01 169 PRO B CA 1
ATOM 3819 C C . PRO B 1 169 ? 76.327 46.196 107.575 1.00 21.19 169 PRO B C 1
ATOM 3820 O O . PRO B 1 169 ? 75.652 45.167 107.561 1.00 22.55 169 PRO B O 1
ATOM 3824 N N . PHE B 1 170 ? 77.445 46.325 106.873 1.00 19.98 170 PHE B N 1
ATOM 3825 C CA . PHE B 1 170 ? 77.927 45.230 106.043 1.00 18.11 170 PHE B CA 1
ATOM 3826 C C . PHE B 1 170 ? 79.421 45.356 105.797 1.00 17.30 170 PHE B C 1
ATOM 3827 O O . PHE B 1 170 ? 79.914 46.430 105.475 1.00 18.15 170 PHE B O 1
ATOM 3835 N N . SER B 1 171 ? 80.136 44.249 105.952 1.00 17.93 171 SER B N 1
ATOM 3836 C CA . SER B 1 171 ? 81.572 44.224 105.724 1.00 17.89 171 SER B CA 1
ATOM 3837 C C . SER B 1 171 ? 82.028 42.807 105.430 1.00 19.17 171 SER B C 1
ATOM 3838 O O . SER B 1 171 ? 81.923 41.921 106.279 1.00 18.06 171 SER B O 1
ATOM 3841 N N . MET B 1 172 ? 82.532 42.594 104.220 1.00 18.98 172 MET B N 1
ATOM 3842 C CA . MET B 1 172 ? 83.016 41.278 103.837 1.00 20.08 172 MET B CA 1
ATOM 3843 C C . MET B 1 172 ? 84.178 40.883 104.730 1.00 20.50 172 MET B C 1
ATOM 3844 O O . MET B 1 172 ? 84.247 39.752 105.201 1.00 21.10 172 MET B O 1
ATOM 3849 N N . ARG B 1 173 ? 85.089 41.820 104.970 1.00 21.21 173 ARG B N 1
ATOM 3850 C CA . ARG B 1 173 ? 86.238 41.545 105.833 1.00 24.02 173 ARG B CA 1
ATOM 3851 C C . ARG B 1 173 ? 85.788 41.069 107.216 1.00 24.08 173 ARG B C 1
ATOM 3852 O O . ARG B 1 173 ? 86.219 40.013 107.690 1.00 23.44 173 ARG B O 1
ATOM 3860 N N . ALA B 1 174 ? 84.911 41.838 107.858 1.00 23.40 174 ALA B N 1
ATOM 3861 C CA . ALA B 1 174 ? 84.433 41.488 109.196 1.00 23.54 174 ALA B CA 1
ATOM 3862 C C . ALA B 1 174 ? 83.685 40.157 109.238 1.00 23.86 174 ALA B C 1
ATOM 3863 O O . ALA B 1 174 ? 83.914 39.338 110.128 1.00 24.50 174 ALA B O 1
ATOM 3865 N N . MET B 1 175 ? 82.795 39.939 108.277 1.00 21.76 175 MET B N 1
ATOM 3866 C CA . MET B 1 175 ? 82.028 38.707 108.239 1.00 22.43 175 MET B CA 1
ATOM 3867 C C . MET B 1 175 ? 82.716 37.554 107.507 1.00 22.47 175 MET B C 1
ATOM 3868 O O . MET B 1 175 ? 82.111 36.504 107.299 1.00 24.14 175 MET B O 1
ATOM 3873 N N . GLY B 1 176 ? 83.972 37.753 107.116 1.00 20.25 176 GLY B N 1
ATOM 3874 C CA . GLY B 1 176 ? 84.715 36.707 106.427 1.00 19.30 176 GLY B CA 1
ATOM 3875 C C . GLY B 1 176 ? 84.042 36.220 105.159 1.00 18.55 176 GLY B C 1
ATOM 3876 O O . GLY B 1 176 ? 84.064 35.030 104.849 1.00 18.68 176 GLY B O 1
ATOM 3877 N N . VAL B 1 177 ? 83.439 37.150 104.427 1.00 17.42 177 VAL B N 1
ATOM 3878 C CA . VAL B 1 177 ? 82.742 36.836 103.187 1.00 17.05 177 VAL B CA 1
ATOM 3879 C C . VAL B 1 177 ? 83.715 36.790 102.008 1.00 16.78 177 VAL B C 1
ATOM 3880 O O . VAL B 1 177 ? 84.591 37.649 101.880 1.00 18.24 177 VAL B O 1
ATOM 3884 N N . ASP B 1 178 ? 83.559 35.786 101.153 1.00 16.05 178 ASP B N 1
ATOM 3885 C CA . ASP B 1 178 ? 84.416 35.649 99.979 1.00 17.02 178 ASP B CA 1
ATOM 3886 C C . ASP B 1 178 ? 83.695 36.082 98.700 1.00 16.87 178 ASP B C 1
ATOM 3887 O O . ASP B 1 178 ? 84.323 36.507 97.730 1.00 17.27 178 ASP B O 1
ATOM 3892 N N . TYR B 1 179 ? 82.375 35.967 98.704 1.00 16.16 179 TYR B N 1
ATOM 3893 C CA . TYR B 1 179 ? 81.584 36.388 97.557 1.00 15.36 179 TYR B CA 1
ATOM 3894 C C . TYR B 1 179 ? 80.301 37.033 98.060 1.00 15.94 179 TYR B C 1
ATOM 3895 O O . TYR B 1 179 ? 79.535 36.411 98.806 1.00 14.29 179 TYR B O 1
ATOM 3904 N N . ALA B 1 180 ? 80.078 38.280 97.652 1.00 14.91 180 ALA B N 1
ATOM 3905 C CA . ALA B 1 180 ? 78.881 39.016 98.032 1.00 16.27 180 ALA B CA 1
ATOM 3906 C C . ALA B 1 180 ? 78.281 39.646 96.780 1.00 17.47 180 ALA B C 1
ATOM 3907 O O . ALA B 1 180 ? 78.996 39.951 95.818 1.00 18.29 180 ALA B O 1
ATOM 3909 N N . PHE B 1 181 ? 76.970 39.845 96.791 1.00 16.79 181 PHE B N 1
ATOM 3910 C CA . PHE B 1 181 ? 76.315 40.440 95.638 1.00 16.71 181 PHE B CA 1
ATOM 3911 C C . PHE B 1 181 ? 74.956 41.030 95.985 1.00 16.88 181 PHE B C 1
ATOM 3912 O O . PHE B 1 181 ? 74.415 40.810 97.074 1.00 16.76 181 PHE B O 1
ATOM 3920 N N . THR B 1 182 ? 74.412 41.781 95.035 1.00 17.35 182 THR B N 1
ATOM 3921 C CA . THR B 1 182 ? 73.108 42.398 95.186 1.00 16.92 182 THR B CA 1
ATOM 3922 C C . THR B 1 182 ? 72.633 42.833 93.805 1.00 16.86 182 THR B C 1
ATOM 3923 O O . THR B 1 182 ? 73.314 42.595 92.805 1.00 16.52 182 THR B O 1
ATOM 3927 N N . GLY B 1 183 ? 71.456 43.445 93.763 1.00 15.67 183 GLY B N 1
ATOM 3928 C CA . GLY B 1 183 ? 70.893 43.922 92.518 1.00 15.67 183 GLY B CA 1
ATOM 3929 C C . GLY B 1 183 ? 70.805 45.427 92.643 1.00 16.76 183 GLY B C 1
ATOM 3930 O O . GLY B 1 183 ? 70.749 45.947 93.753 1.00 18.21 183 GLY B O 1
ATOM 3931 N N . SER B 1 184 ? 70.796 46.135 91.522 1.00 16.58 184 SER B N 1
ATOM 3932 C CA . SER B 1 184 ? 70.737 47.589 91.566 1.00 16.64 184 SER B CA 1
ATOM 3933 C C . SER B 1 184 ? 69.410 48.168 92.072 1.00 16.21 184 SER B C 1
ATOM 3934 O O . SER B 1 184 ? 69.386 49.261 92.644 1.00 14.35 184 SER B O 1
ATOM 3937 N N . GLN B 1 185 ? 68.321 47.426 91.878 1.00 16.65 185 GLN B N 1
ATOM 3938 C CA . GLN B 1 185 ? 66.983 47.884 92.251 1.00 15.94 185 GLN B CA 1
ATOM 3939 C C . GLN B 1 185 ? 66.496 47.581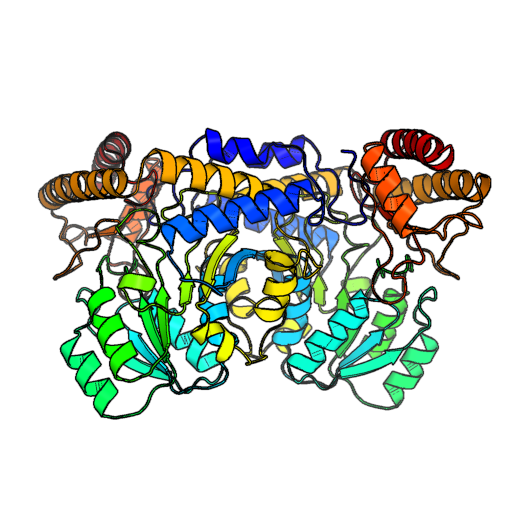 93.671 1.00 16.61 185 GLN B C 1
ATOM 3940 O O . GLN B 1 185 ? 65.318 47.775 93.973 1.00 13.92 185 GLN B O 1
ATOM 3946 N N . LYS B 1 186 ? 67.389 47.112 94.536 1.00 15.83 186 LYS B N 1
ATOM 3947 C CA . LYS B 1 186 ? 67.002 46.804 95.903 1.00 16.91 186 LYS B CA 1
ATOM 3948 C C . LYS B 1 186 ? 67.303 47.994 96.813 1.00 15.69 186 LYS B C 1
ATOM 3949 O O . LYS B 1 186 ? 66.846 49.105 96.545 1.00 13.59 186 LYS B O 1
ATOM 3955 N N . CYS B 1 187 ? 68.071 47.770 97.879 1.00 15.09 187 CYS B N 1
ATOM 3956 C CA . CYS B 1 187 ? 68.396 48.848 98.813 1.00 15.20 187 CYS B CA 1
ATOM 3957 C C . CYS B 1 187 ? 69.045 50.061 98.149 1.00 15.38 187 CYS B C 1
ATOM 3958 O O . CYS B 1 187 ? 68.952 51.177 98.656 1.00 15.67 187 CYS B O 1
ATOM 3961 N N . LEU B 1 188 ? 69.713 49.844 97.022 1.00 14.60 188 LEU B N 1
ATOM 3962 C CA . LEU B 1 188 ? 70.372 50.945 96.328 1.00 15.54 188 LEU B CA 1
ATOM 3963 C C . LEU B 1 188 ? 69.386 51.872 95.618 1.00 15.85 188 LEU B C 1
ATOM 3964 O O . LEU B 1 188 ? 69.748 52.973 95.193 1.00 16.44 188 LEU B O 1
ATOM 3969 N N . SER B 1 189 ? 68.140 51.425 95.494 1.00 15.68 189 SER B N 1
ATOM 3970 C CA . SER B 1 189 ? 67.097 52.219 94.847 1.00 16.72 189 SER B CA 1
ATOM 3971 C C . SER B 1 189 ? 67.448 52.742 93.456 1.00 16.27 189 SER B C 1
ATOM 3972 O O . SER B 1 189 ? 67.061 53.849 93.084 1.00 14.73 189 SER B O 1
ATOM 3975 N N . ALA B 1 190 ? 68.180 51.943 92.692 1.00 15.67 190 ALA B N 1
ATOM 3976 C CA . ALA B 1 190 ? 68.542 52.334 91.336 1.00 15.48 190 ALA B CA 1
ATOM 3977 C C . ALA B 1 190 ? 67.706 51.516 90.357 1.00 15.34 190 ALA B C 1
ATOM 3978 O O . ALA B 1 190 ? 67.017 50.571 90.748 1.00 15.30 190 ALA B O 1
ATOM 3980 N N . PRO B 1 191 ? 67.740 51.882 89.069 1.00 14.99 191 PRO B N 1
ATOM 3981 C CA . PRO B 1 191 ? 66.964 51.133 88.078 1.00 15.18 191 PRO B CA 1
ATOM 3982 C C . PRO B 1 191 ? 67.520 49.718 87.972 1.00 14.84 191 PRO B C 1
ATOM 3983 O O . PRO B 1 191 ? 68.732 49.519 88.010 1.00 14.84 191 PRO B O 1
ATOM 3987 N N . PRO B 1 192 ? 66.641 48.716 87.847 1.00 13.79 192 PRO B N 1
ATOM 3988 C CA . PRO B 1 192 ? 67.099 47.327 87.734 1.00 13.75 192 PRO B CA 1
ATOM 3989 C C . PRO B 1 192 ? 67.872 47.099 86.435 1.00 12.90 192 PRO B C 1
ATOM 3990 O O . PRO B 1 192 ? 67.680 47.827 85.464 1.00 13.27 192 PRO B O 1
ATOM 3994 N N . GLY B 1 193 ? 68.744 46.097 86.426 1.00 13.79 193 GLY B N 1
ATOM 3995 C CA . GLY B 1 193 ? 69.508 45.796 85.224 1.00 14.51 193 GLY B CA 1
ATOM 3996 C C . GLY B 1 193 ? 70.983 45.546 85.473 1.00 14.80 193 GLY B C 1
ATOM 3997 O O . GLY B 1 193 ? 71.701 45.100 84.577 1.00 16.34 193 GLY B O 1
ATOM 3998 N N . LEU B 1 194 ? 71.440 45.843 86.686 1.00 14.41 194 LEU B N 1
ATOM 3999 C CA . LEU B 1 194 ? 72.836 45.635 87.061 1.00 14.41 194 LEU B CA 1
ATOM 4000 C C . LEU B 1 194 ? 72.925 44.828 88.344 1.00 15.63 194 LEU B C 1
ATOM 4001 O O . LEU B 1 194 ? 72.011 44.858 89.171 1.00 15.96 194 LEU B O 1
ATOM 4006 N N . ALA B 1 195 ? 74.030 44.109 88.509 1.00 13.91 195 ALA B N 1
ATOM 4007 C CA . ALA B 1 195 ? 74.232 43.305 89.707 1.00 14.62 195 ALA B CA 1
ATOM 4008 C C . ALA B 1 195 ? 75.625 43.513 90.292 1.00 14.08 195 ALA B C 1
ATOM 4009 O O . ALA B 1 195 ? 76.593 42.892 89.855 1.00 14.20 195 ALA B O 1
ATOM 4011 N N . PRO B 1 196 ? 75.742 44.414 91.277 1.00 14.08 196 PRO B N 1
ATOM 4012 C CA . PRO B 1 196 ? 77.032 44.682 91.917 1.00 13.51 196 PRO B CA 1
ATOM 4013 C C . PRO B 1 196 ? 77.532 43.401 92.580 1.00 15.03 196 PRO B C 1
ATOM 4014 O O . PRO B 1 196 ? 76.764 42.706 93.246 1.00 13.97 196 PRO B O 1
ATOM 4018 N N . ILE B 1 197 ? 78.810 43.081 92.389 1.00 14.62 197 ILE B N 1
ATOM 4019 C CA . ILE B 1 197 ? 79.385 41.881 92.984 1.00 15.80 197 ILE B CA 1
ATOM 4020 C C . ILE B 1 197 ? 80.783 42.148 93.522 1.00 16.94 197 ILE B C 1
ATOM 4021 O O . ILE B 1 197 ? 81.447 43.110 93.119 1.00 16.35 197 ILE B O 1
ATOM 4026 N N . ALA B 1 198 ? 81.221 41.296 94.441 1.00 15.90 198 ALA B N 1
ATOM 4027 C CA . ALA B 1 198 ? 82.544 41.420 95.031 1.00 16.73 198 ALA B CA 1
ATOM 4028 C C . ALA B 1 198 ? 83.083 40.039 95.381 1.00 17.07 198 ALA B C 1
ATOM 4029 O O . ALA B 1 198 ? 82.436 39.268 96.083 1.00 16.78 198 ALA B O 1
ATOM 4031 N N . ALA B 1 199 ? 84.266 39.729 94.863 1.00 17.73 199 ALA B N 1
ATOM 4032 C CA . ALA B 1 199 ? 84.903 38.442 95.104 1.00 18.07 199 ALA B CA 1
ATOM 4033 C C . ALA B 1 199 ? 86.277 38.661 95.731 1.00 19.20 199 ALA B C 1
ATOM 4034 O O . ALA B 1 199 ? 87.132 39.341 95.158 1.00 18.60 199 ALA B O 1
ATOM 4036 N N . SER B 1 200 ? 86.470 38.096 96.920 1.00 18.98 200 SER B N 1
ATOM 4037 C CA . SER B 1 200 ? 87.730 38.213 97.645 1.00 20.12 200 SER B CA 1
ATOM 4038 C C . SER B 1 200 ? 88.852 37.525 96.872 1.00 20.53 200 SER B C 1
ATOM 4039 O O . SER B 1 200 ? 88.596 36.719 95.981 1.00 19.47 200 SER B O 1
ATOM 4042 N N . LEU B 1 201 ? 90.094 37.833 97.229 1.00 22.28 201 LEU B N 1
ATOM 4043 C CA . LEU B 1 201 ? 91.235 37.219 96.559 1.00 24.65 201 LEU B CA 1
ATOM 4044 C C . LEU B 1 201 ? 91.115 35.693 96.616 1.00 24.33 201 LEU B C 1
ATOM 4045 O O . LEU B 1 201 ? 91.400 35.011 95.630 1.00 22.61 201 LEU B O 1
ATOM 4050 N N . GLU B 1 202 ? 90.683 35.166 97.765 1.00 24.80 202 GLU B N 1
ATOM 4051 C CA . GLU B 1 202 ? 90.523 33.719 97.932 1.00 25.17 202 GLU B CA 1
ATOM 4052 C C . GLU B 1 202 ? 89.449 33.137 97.020 1.00 23.45 202 GLU B C 1
ATOM 4053 O O . GLU B 1 202 ? 89.584 32.014 96.534 1.00 22.70 202 GLU B O 1
ATOM 4059 N N . 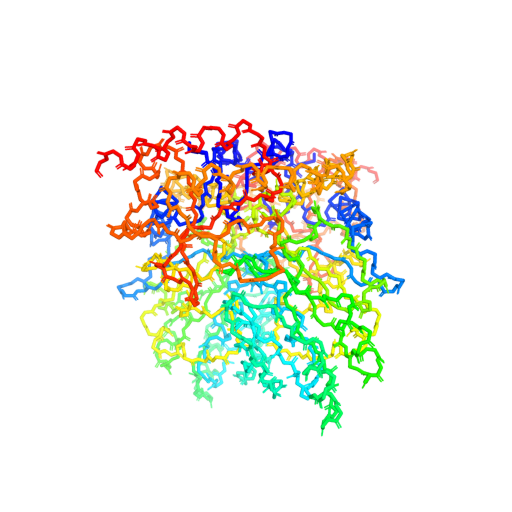ALA B 1 203 ? 88.378 33.889 96.797 1.00 21.08 203 ALA B N 1
ATOM 4060 C CA . ALA B 1 203 ? 87.318 33.422 95.919 1.00 21.64 203 ALA B CA 1
ATOM 4061 C C . ALA B 1 203 ? 87.871 33.354 94.495 1.00 21.09 203 ALA B C 1
ATOM 4062 O O . ALA B 1 203 ? 87.625 32.390 93.769 1.00 21.26 203 ALA B O 1
ATOM 4064 N N . ARG B 1 204 ? 88.631 34.377 94.111 1.00 22.39 204 ARG B N 1
ATOM 4065 C CA . ARG B 1 204 ? 89.217 34.449 92.774 1.00 21.88 204 ARG B CA 1
ATOM 4066 C C . ARG B 1 204 ? 90.156 33.271 92.530 1.00 22.80 204 ARG B C 1
ATOM 4067 O O . ARG B 1 204 ? 90.157 32.681 91.447 1.00 21.39 204 ARG B O 1
ATOM 4075 N N . LYS B 1 205 ? 90.948 32.927 93.540 1.00 23.68 205 LYS B N 1
ATOM 4076 C CA . LYS B 1 205 ? 91.873 31.807 93.422 1.00 25.42 205 LYS B CA 1
ATOM 4077 C C . LYS B 1 205 ? 91.098 30.529 93.142 1.00 23.99 205 LYS B C 1
ATOM 4078 O O . LYS B 1 205 ? 91.545 29.673 92.384 1.00 24.46 205 LYS B O 1
ATOM 4084 N N . ALA B 1 206 ? 89.920 30.415 93.749 1.00 23.53 206 ALA B N 1
ATOM 4085 C CA . ALA B 1 206 ? 89.083 29.236 93.583 1.00 23.05 206 ALA B CA 1
ATOM 4086 C C . ALA B 1 206 ? 88.145 29.330 92.385 1.00 23.49 206 ALA B C 1
ATOM 4087 O O . ALA B 1 206 ? 87.605 28.324 91.939 1.00 24.59 206 ALA B O 1
ATOM 4089 N N . PHE B 1 207 ? 87.939 30.537 91.869 1.00 24.38 207 PHE B N 1
ATOM 4090 C CA . PHE B 1 207 ? 87.044 30.717 90.734 1.00 23.65 207 PHE B CA 1
ATOM 4091 C C . PHE B 1 207 ? 87.712 30.374 89.402 1.00 24.87 207 PHE B C 1
ATOM 4092 O O . PHE B 1 207 ? 88.014 31.260 88.591 1.00 26.19 207 PHE B O 1
ATOM 4100 N N . THR B 1 208 ? 87.932 29.083 89.175 1.00 24.63 208 THR B N 1
ATOM 4101 C CA . THR B 1 208 ? 88.564 28.635 87.943 1.00 23.50 208 THR B CA 1
ATOM 4102 C C . THR B 1 208 ? 87.625 27.764 87.122 1.00 23.76 208 THR B C 1
ATOM 4103 O O . THR B 1 208 ? 88.014 27.217 86.087 1.00 23.38 208 THR B O 1
ATOM 4107 N N . GLY B 1 209 ? 86.385 27.641 87.585 1.00 23.07 209 GLY B N 1
ATOM 4108 C CA . GLY B 1 209 ? 85.407 26.849 86.866 1.00 22.40 209 GLY B CA 1
ATOM 4109 C C . GLY B 1 209 ? 84.964 27.574 85.607 1.00 23.84 209 GLY B C 1
ATOM 4110 O O . GLY B 1 209 ? 84.791 28.794 85.615 1.00 23.56 209 GLY B O 1
ATOM 4111 N N . LYS B 1 210 ? 84.786 26.827 84.524 1.00 22.82 210 LYS B N 1
ATOM 4112 C CA . LYS B 1 210 ? 84.360 27.402 83.249 1.00 24.17 210 LYS B CA 1
ATOM 4113 C C . LYS B 1 210 ? 83.075 26.723 82.798 1.00 23.47 210 LYS B C 1
ATOM 4114 O O . LYS B 1 210 ? 83.109 25.646 82.201 1.00 24.45 210 LYS B O 1
ATOM 4120 N N . ARG B 1 211 ? 81.941 27.356 83.085 1.00 22.38 211 ARG B N 1
ATOM 4121 C CA . ARG B 1 211 ? 80.645 26.794 82.735 1.00 21.62 211 ARG B CA 1
ATOM 4122 C C . ARG B 1 211 ? 79.743 27.759 81.972 1.00 21.28 211 ARG B C 1
ATOM 4123 O O . ARG B 1 211 ? 78.748 27.346 81.379 1.00 22.33 211 ARG B O 1
ATOM 4131 N N . GLY B 1 212 ? 80.095 29.040 81.991 1.00 21.15 212 GLY B N 1
ATOM 4132 C CA . GLY B 1 212 ? 79.308 30.044 81.296 1.00 19.45 212 GLY B CA 1
ATOM 4133 C C . GLY B 1 212 ? 80.209 31.134 80.756 1.00 18.17 212 GLY B C 1
ATOM 4134 O O . GLY B 1 212 ? 81.247 31.428 81.345 1.00 18.55 212 GLY B O 1
ATOM 4135 N N . TRP B 1 213 ? 79.819 31.733 79.636 1.00 18.11 213 TRP B N 1
ATOM 4136 C CA . TRP B 1 213 ? 80.606 32.788 78.996 1.00 17.94 213 TRP B CA 1
ATOM 4137 C C . TRP B 1 213 ? 80.252 34.163 79.572 1.00 17.45 213 TRP B C 1
ATOM 4138 O O . TRP B 1 213 ? 81.119 34.904 80.044 1.00 16.11 213 TRP B O 1
ATOM 4149 N N . TYR B 1 214 ? 78.965 34.488 79.526 1.00 16.68 214 TYR B N 1
ATOM 4150 C CA . TYR B 1 214 ? 78.463 35.766 80.003 1.00 15.87 214 TYR B CA 1
ATOM 4151 C C . TYR B 1 214 ? 78.792 36.026 81.468 1.00 18.38 214 TYR B C 1
ATOM 4152 O O . TYR B 1 214 ? 79.129 37.147 81.842 1.00 17.96 214 TYR B O 1
ATOM 4161 N N . LEU B 1 215 ? 78.702 34.990 82.294 1.00 18.31 215 LEU B N 1
ATOM 4162 C CA . LEU B 1 215 ? 78.980 35.146 83.715 1.00 19.08 215 LEU B CA 1
ATOM 4163 C C . LEU B 1 215 ? 80.409 34.773 84.128 1.00 18.77 215 LEU B C 1
ATOM 4164 O O . LEU B 1 215 ? 80.701 34.620 85.314 1.00 19.23 215 LEU B O 1
ATOM 4169 N N . ASP B 1 216 ? 81.301 34.641 83.150 1.00 17.34 216 ASP B N 1
ATOM 4170 C CA . ASP B 1 216 ? 82.692 34.315 83.449 1.00 17.85 216 ASP B CA 1
ATOM 4171 C C . ASP B 1 216 ? 83.326 35.531 84.128 1.00 16.27 216 ASP B C 1
ATOM 4172 O O . ASP B 1 216 ? 83.543 36.558 83.491 1.00 15.75 216 ASP B O 1
ATOM 4177 N N . LEU B 1 217 ? 83.630 35.412 85.418 1.00 14.74 217 LEU B N 1
ATOM 4178 C CA . LEU B 1 217 ? 84.202 36.531 86.157 1.00 16.61 217 LEU B CA 1
ATOM 4179 C C . LEU B 1 217 ? 85.605 36.927 85.713 1.00 17.56 217 LEU B C 1
ATOM 4180 O O . LEU B 1 217 ? 86.055 38.035 85.989 1.00 17.30 217 LEU B O 1
ATOM 4185 N N . ALA B 1 218 ? 86.296 36.029 85.018 1.00 19.35 218 ALA B N 1
ATOM 4186 C CA . ALA B 1 218 ? 87.626 36.345 84.524 1.00 19.77 218 ALA B CA 1
ATOM 4187 C C . ALA B 1 218 ? 87.454 37.317 83.353 1.00 19.40 218 ALA B C 1
ATOM 4188 O O . ALA B 1 218 ? 88.225 38.263 83.200 1.00 18.96 218 ALA B O 1
ATOM 4190 N N . ARG B 1 219 ? 86.428 37.080 82.536 1.00 17.58 219 ARG B N 1
ATOM 4191 C CA . ARG B 1 219 ? 86.138 37.947 81.398 1.00 18.12 219 ARG B CA 1
ATOM 4192 C C . ARG B 1 219 ? 85.648 39.298 81.914 1.00 17.98 219 ARG B C 1
ATOM 4193 O O . ARG B 1 219 ? 85.969 40.346 81.354 1.00 16.91 219 ARG B O 1
ATOM 4201 N N . VAL B 1 220 ? 84.872 39.264 82.994 1.00 17.98 220 VAL B N 1
ATOM 4202 C CA . VAL B 1 220 ? 84.340 40.482 83.600 1.00 17.23 220 VAL B CA 1
ATOM 4203 C C . VAL B 1 220 ? 85.485 41.331 84.146 1.00 18.21 220 VAL B C 1
ATOM 4204 O O . VAL B 1 220 ? 85.470 42.560 84.037 1.00 17.62 220 VAL B O 1
ATOM 4208 N N . ALA B 1 221 ? 86.476 40.663 84.729 1.00 18.10 221 ALA B N 1
ATOM 4209 C CA . ALA B 1 221 ? 87.637 41.335 85.295 1.00 18.87 221 ALA B CA 1
ATOM 4210 C C . ALA B 1 221 ? 88.404 42.058 84.194 1.00 18.64 221 ALA B C 1
ATOM 4211 O O . ALA B 1 221 ? 88.850 43.190 84.368 1.00 18.43 221 ALA B O 1
ATOM 4213 N N . GLU B 1 222 ? 88.569 41.386 83.062 1.00 18.41 222 GLU B N 1
ATOM 4214 C CA . GLU B 1 222 ? 89.276 41.972 81.934 1.00 18.58 222 GLU B CA 1
ATOM 4215 C C . GLU B 1 222 ? 88.699 43.353 81.616 1.00 18.62 222 GLU B C 1
ATOM 4216 O O . GLU B 1 222 ? 89.441 44.296 81.329 1.00 18.03 222 GLU B O 1
ATOM 4222 N N . HIS B 1 223 ? 87.378 43.485 81.686 1.00 16.80 223 HIS B N 1
ATOM 4223 C CA . HIS B 1 223 ? 86.752 44.768 81.380 1.00 18.05 223 HIS B CA 1
ATOM 4224 C C . HIS B 1 223 ? 86.782 45.767 82.534 1.00 17.70 223 HIS B C 1
ATOM 4225 O O . HIS B 1 223 ? 87.109 46.936 82.343 1.00 18.60 223 HIS B O 1
ATOM 4232 N N . TRP B 1 224 ? 86.424 45.309 83.727 1.00 17.06 224 TRP B N 1
ATOM 4233 C CA . TRP B 1 224 ? 86.387 46.190 84.885 1.00 17.14 224 TRP B CA 1
ATOM 4234 C C . TRP B 1 224 ? 87.735 46.562 85.493 1.00 18.38 224 TRP B C 1
ATOM 4235 O O . TRP B 1 224 ? 87.866 47.623 86.105 1.00 18.82 224 TRP B O 1
ATOM 4246 N N . GLU B 1 225 ? 88.736 45.704 85.331 1.00 18.49 225 GLU B N 1
ATOM 4247 C CA . GLU B 1 225 ? 90.047 45.992 85.890 1.00 20.50 225 GLU B CA 1
ATOM 4248 C C . GLU B 1 225 ? 91.065 46.437 84.846 1.00 22.59 225 GLU B C 1
ATOM 4249 O O . GLU B 1 225 ? 92.005 47.156 85.169 1.00 24.16 225 GLU B O 1
ATOM 4255 N N . ARG B 1 226 ? 90.878 46.026 83.597 1.00 22.77 226 ARG B N 1
ATOM 4256 C CA . ARG B 1 226 ? 91.833 46.383 82.553 1.00 23.96 226 ARG B CA 1
ATOM 4257 C C . ARG B 1 226 ? 91.239 47.140 81.367 1.00 23.58 226 ARG B C 1
ATOM 4258 O O . ARG B 1 226 ? 91.924 47.383 80.371 1.00 23.91 226 ARG B O 1
ATOM 4260 N N . GLY B 1 227 ? 89.967 47.509 81.465 1.00 24.44 227 GLY B N 1
ATOM 4261 C CA . GLY B 1 227 ? 89.339 48.248 80.383 1.00 24.60 227 GLY B CA 1
ATOM 4262 C C . GLY B 1 227 ? 89.263 47.506 79.060 1.00 26.60 227 GLY B C 1
ATOM 4263 O O . GLY B 1 227 ? 89.143 48.128 78.003 1.00 26.80 227 GLY B O 1
ATOM 4264 N N . GLY B 1 228 ? 89.340 46.179 79.107 1.00 26.09 228 GLY B N 1
ATOM 4265 C CA . GLY B 1 228 ? 89.249 45.396 77.889 1.00 26.03 228 GLY B CA 1
ATOM 4266 C C . GLY B 1 228 ? 87.798 45.191 77.489 1.00 26.62 228 GLY B C 1
ATOM 4267 O O . GLY B 1 228 ? 86.880 45.541 78.238 1.00 26.89 228 GLY B O 1
ATOM 4268 N N . TYR B 1 229 ? 87.575 44.633 76.303 1.00 26.65 229 TYR B N 1
ATOM 4269 C CA . TYR B 1 229 ? 86.221 44.380 75.836 1.00 28.00 229 TYR B CA 1
ATOM 4270 C C . TYR B 1 229 ? 85.751 42.976 76.205 1.00 26.70 229 TYR B C 1
ATOM 4271 O O . TYR B 1 229 ? 86.382 41.976 75.859 1.00 30.04 229 TYR B O 1
ATOM 4280 N N . HIS B 1 230 ? 84.657 42.914 76.947 1.00 24.22 230 HIS B N 1
ATOM 4281 C CA . HIS B 1 230 ? 84.050 41.646 77.308 1.00 21.18 230 HIS B CA 1
ATOM 4282 C C . HIS B 1 230 ? 82.835 41.700 76.388 1.00 19.57 230 HIS B C 1
ATOM 4283 O O . HIS B 1 230 ? 82.761 41.012 75.372 1.00 18.66 230 HIS B O 1
ATOM 4290 N N . HIS B 1 231 ? 81.900 42.569 76.738 1.00 18.28 231 HIS B N 1
ATOM 4291 C CA . HIS B 1 231 ? 80.699 42.770 75.944 1.00 18.43 231 HIS B CA 1
ATOM 4292 C C . HIS B 1 231 ? 80.184 44.160 76.279 1.00 16.29 231 HIS B C 1
ATOM 4293 O O . HIS B 1 231 ? 80.613 44.759 77.267 1.00 17.43 231 HIS B O 1
ATOM 4300 N N . THR B 1 232 ? 79.274 44.672 75.460 1.00 15.72 232 THR B N 1
ATOM 4301 C CA . THR B 1 232 ? 78.718 46.000 75.677 1.00 16.29 232 THR B CA 1
ATOM 4302 C C . THR B 1 232 ? 77.944 46.066 76.989 1.00 16.13 232 THR B C 1
ATOM 4303 O O . THR B 1 232 ? 77.112 45.207 77.277 1.00 16.54 232 THR B O 1
ATOM 4307 N N . THR B 1 233 ? 78.230 47.093 77.781 1.00 14.75 233 THR B N 1
ATOM 4308 C CA . THR B 1 233 ? 77.570 47.277 79.065 1.00 14.97 233 THR B CA 1
ATOM 4309 C C . THR B 1 233 ? 76.396 48.235 78.929 1.00 13.71 233 THR B C 1
ATOM 4310 O O . THR B 1 233 ? 76.325 49.020 77.980 1.00 15.52 233 THR B O 1
ATOM 4314 N N . PRO B 1 234 ? 75.451 48.172 79.875 1.00 14.76 234 PRO B N 1
ATOM 4315 C CA . PRO B 1 234 ? 74.269 49.039 79.873 1.00 14.27 234 PRO B CA 1
ATOM 4316 C C . PRO B 1 234 ? 74.680 50.417 80.399 1.00 14.89 234 PRO B C 1
ATOM 4317 O O . PRO B 1 234 ? 74.333 50.808 81.519 1.00 13.25 234 PRO B O 1
ATOM 4321 N N . VAL B 1 235 ? 75.437 51.134 79.568 1.00 13.09 235 VAL B N 1
ATOM 4322 C CA . VAL B 1 235 ? 75.966 52.455 79.900 1.00 13.16 235 VAL B CA 1
ATOM 4323 C C . VAL B 1 235 ? 75.054 53.389 80.697 1.00 13.19 235 VAL B C 1
ATOM 4324 O O . VAL B 1 235 ? 75.459 53.901 81.744 1.00 14.53 235 VAL B O 1
ATOM 4328 N N . LEU B 1 236 ? 73.835 53.620 80.225 1.00 13.14 236 LEU B N 1
ATOM 4329 C CA . LEU B 1 236 ? 72.943 54.516 80.954 1.00 13.96 236 LEU B CA 1
ATOM 4330 C C . LEU B 1 236 ? 72.673 54.023 82.377 1.00 14.68 236 LEU B C 1
ATOM 4331 O O . LEU B 1 236 ? 72.587 54.832 83.298 1.00 14.74 236 LEU B O 1
ATOM 4336 N N . LEU B 1 237 ? 72.544 52.708 82.556 1.00 13.33 237 LEU B N 1
ATOM 4337 C CA . LEU B 1 237 ? 72.305 52.156 83.888 1.00 12.88 237 LEU B CA 1
ATOM 4338 C C .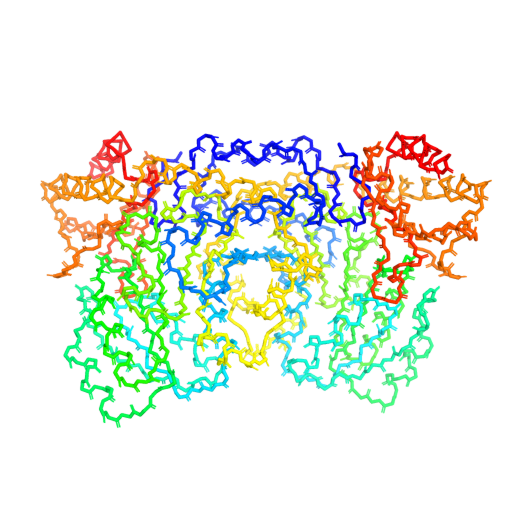 LEU B 1 237 ? 73.540 52.387 84.755 1.00 12.06 237 LEU B C 1
ATOM 4339 O O . LEU B 1 237 ? 73.432 52.536 85.973 1.00 13.07 237 LEU B O 1
ATOM 4344 N N . HIS B 1 238 ? 74.714 52.407 84.129 1.00 12.09 238 HIS B N 1
ATOM 4345 C CA . HIS B 1 238 ? 75.954 52.666 84.863 1.00 13.72 238 HIS B CA 1
ATOM 4346 C C . HIS B 1 238 ? 75.898 54.083 85.434 1.00 12.80 238 HIS B C 1
ATOM 4347 O O . HIS B 1 238 ? 76.253 54.306 86.590 1.00 13.40 238 HIS B O 1
ATOM 4354 N N . TYR B 1 239 ? 75.469 55.042 84.615 1.00 13.45 239 TYR B N 1
ATOM 4355 C CA . TYR B 1 239 ? 75.360 56.431 85.069 1.00 13.29 239 TYR B CA 1
ATOM 4356 C C . TYR B 1 239 ? 74.451 56.494 86.294 1.00 12.66 239 TYR B C 1
ATOM 4357 O O . TYR B 1 239 ? 74.776 57.122 87.303 1.00 12.91 239 TYR B O 1
ATOM 4366 N N . ALA B 1 240 ? 73.301 55.841 86.179 1.00 12.91 240 ALA B N 1
ATOM 4367 C CA . ALA B 1 240 ? 72.305 55.823 87.246 1.00 12.33 240 ALA B CA 1
ATOM 4368 C C . ALA B 1 240 ? 72.794 55.163 88.530 1.00 12.63 240 ALA B C 1
ATOM 4369 O O . ALA B 1 240 ? 72.573 55.682 89.625 1.00 13.70 240 ALA B O 1
ATOM 4371 N N . LEU B 1 241 ? 73.441 54.011 88.396 1.00 12.26 241 LEU B N 1
ATOM 4372 C CA . LEU B 1 241 ? 73.934 53.286 89.564 1.00 11.78 241 LEU B CA 1
ATOM 4373 C C . LEU B 1 241 ? 74.945 54.112 90.354 1.00 12.32 241 LEU B C 1
ATOM 4374 O O . LEU B 1 241 ? 74.898 54.147 91.582 1.00 11.80 241 LEU B O 1
ATOM 4379 N N . LEU B 1 242 ? 75.859 54.778 89.651 1.00 12.19 242 LEU B N 1
ATOM 4380 C CA . LEU B 1 242 ? 76.860 55.601 90.326 1.00 13.57 242 LEU B CA 1
ATOM 4381 C C . LEU B 1 242 ? 76.163 56.715 91.098 1.00 13.74 242 LEU B C 1
ATOM 4382 O O . LEU B 1 242 ? 76.535 57.025 92.226 1.00 14.50 242 LEU B O 1
ATOM 4387 N N . GLU B 1 243 ? 75.141 57.306 90.489 1.00 14.16 243 GLU B N 1
ATOM 4388 C CA . GLU B 1 243 ? 74.389 58.374 91.132 1.00 16.42 243 GLU B CA 1
ATOM 4389 C C . GLU B 1 243 ? 73.704 57.839 92.395 1.00 16.45 243 GLU B C 1
ATOM 4390 O O . GLU B 1 243 ? 73.706 58.488 93.448 1.00 16.27 243 GLU B O 1
ATOM 4396 N N . ALA B 1 244 ? 73.124 56.648 92.283 1.00 14.13 244 ALA B N 1
ATOM 4397 C CA . ALA B 1 244 ? 72.442 56.015 93.405 1.00 13.96 244 ALA B CA 1
ATOM 4398 C C . ALA B 1 244 ? 73.424 55.680 94.529 1.00 13.16 244 ALA B C 1
ATOM 4399 O O . ALA B 1 244 ? 73.129 55.891 95.704 1.00 13.13 244 ALA B O 1
ATOM 4401 N N . LEU B 1 245 ? 74.592 55.158 94.163 1.00 13.18 245 LEU B N 1
ATOM 4402 C CA . LEU B 1 245 ? 75.614 54.803 95.147 1.00 13.74 245 LEU B CA 1
ATOM 4403 C C . LEU B 1 245 ? 76.093 56.025 95.927 1.00 15.06 245 LEU B C 1
ATOM 4404 O O . LEU B 1 245 ? 76.392 55.926 97.117 1.00 14.72 245 LEU B O 1
ATOM 4409 N N . ASP B 1 246 ? 76.175 57.174 95.260 1.00 13.79 246 ASP B N 1
ATOM 4410 C CA . ASP B 1 246 ? 76.596 58.395 95.941 1.00 15.34 246 ASP B CA 1
ATOM 4411 C C . ASP B 1 246 ? 75.527 58.809 96.951 1.00 15.55 246 ASP B C 1
ATOM 4412 O O . ASP B 1 246 ? 75.841 59.218 98.072 1.00 15.80 246 ASP B O 1
ATOM 4417 N N . LEU B 1 247 ? 74.262 58.697 96.558 1.00 14.95 247 LEU B N 1
ATOM 4418 C CA . LEU B 1 247 ? 73.169 59.039 97.462 1.00 15.94 247 LEU B CA 1
ATOM 4419 C C . LEU B 1 247 ? 73.273 58.200 98.726 1.00 15.69 247 LEU B C 1
ATOM 4420 O O . LEU B 1 247 ? 73.021 58.682 99.831 1.00 15.62 247 LEU B O 1
ATOM 4425 N N . VAL B 1 248 ? 73.637 56.935 98.551 1.00 14.69 248 VAL B N 1
ATOM 4426 C CA . VAL B 1 248 ? 73.769 56.017 99.673 1.00 15.11 248 VAL B CA 1
ATOM 4427 C C . VAL B 1 248 ? 74.881 56.442 100.635 1.00 14.80 248 VAL B C 1
ATOM 4428 O O . VAL B 1 248 ? 74.662 56.536 101.845 1.00 13.82 248 VAL B O 1
ATOM 4432 N N . LEU B 1 249 ? 76.069 56.704 100.102 1.00 15.95 249 LEU B N 1
ATOM 4433 C CA . LEU B 1 249 ? 77.186 57.104 100.948 1.00 15.46 249 LEU B CA 1
ATOM 4434 C C . LEU B 1 249 ? 76.960 58.471 101.572 1.00 15.23 249 LEU B C 1
ATOM 4435 O O . LEU B 1 249 ? 77.428 58.735 102.673 1.00 15.88 249 LEU B O 1
ATOM 4440 N N . GLU B 1 250 ? 76.242 59.337 100.870 1.00 14.48 250 GLU B N 1
ATOM 4441 C CA . GLU B 1 250 ? 75.964 60.675 101.381 1.00 15.62 250 GLU B CA 1
ATOM 4442 C C . GLU B 1 250 ? 75.121 60.608 102.649 1.00 15.80 250 GLU B C 1
ATOM 4443 O O . GLU B 1 250 ? 75.362 61.348 103.604 1.00 15.69 250 GLU B O 1
ATOM 4449 N N . GLU B 1 251 ? 74.129 59.724 102.647 1.00 15.04 251 GLU B N 1
ATOM 4450 C CA . GLU B 1 251 ? 73.253 59.554 103.802 1.00 14.10 251 GLU B CA 1
ATOM 4451 C C . GLU B 1 251 ? 73.937 58.700 104.873 1.00 15.04 251 GLU B C 1
ATOM 4452 O O . GLU B 1 251 ? 73.795 58.957 106.069 1.00 15.45 251 GLU B O 1
ATOM 4458 N N . GLY B 1 252 ? 74.678 57.688 104.436 1.00 13.86 252 GLY B N 1
ATOM 4459 C CA . GLY B 1 252 ? 75.363 56.808 105.364 1.00 15.23 252 GLY B CA 1
ATOM 4460 C C . GLY B 1 252 ? 74.514 55.598 105.708 1.00 15.31 252 GLY B C 1
ATOM 4461 O O . GLY B 1 252 ? 73.327 55.729 105.995 1.00 15.91 252 GLY B O 1
ATOM 4462 N N . VAL B 1 253 ? 75.122 54.418 105.677 1.00 16.21 253 VAL B N 1
ATOM 4463 C CA . VAL B 1 253 ? 74.411 53.178 105.969 1.00 16.05 253 VAL B CA 1
ATOM 4464 C C . VAL B 1 253 ? 73.843 53.187 107.387 1.00 15.61 253 VAL B C 1
ATOM 4465 O O . VAL B 1 253 ? 72.748 52.674 107.633 1.00 15.53 253 VAL B O 1
ATOM 4469 N N . ALA B 1 254 ? 74.583 53.780 108.317 1.00 15.72 254 ALA B N 1
ATOM 4470 C CA . ALA B 1 254 ? 74.121 53.839 109.703 1.00 17.45 254 ALA B CA 1
ATOM 4471 C C . ALA B 1 254 ? 72.759 54.527 109.751 1.00 17.06 254 ALA B C 1
ATOM 4472 O O . ALA B 1 254 ? 71.811 54.005 110.333 1.00 16.78 254 ALA B O 1
ATOM 4474 N N . ALA B 1 255 ? 72.664 55.694 109.123 1.00 16.85 255 ALA B N 1
ATOM 4475 C CA . ALA B 1 255 ? 71.411 56.445 109.093 1.00 16.29 255 ALA B CA 1
ATOM 4476 C C . ALA B 1 255 ? 70.326 55.710 108.302 1.00 15.43 255 ALA B C 1
ATOM 4477 O O . ALA B 1 255 ? 69.151 55.749 108.663 1.00 16.35 255 ALA B O 1
ATOM 4479 N N . ARG B 1 256 ? 70.717 55.047 107.215 1.00 15.53 256 ARG B N 1
ATOM 4480 C CA . ARG B 1 256 ? 69.744 54.321 106.400 1.00 15.15 256 ARG B CA 1
ATOM 4481 C C . ARG B 1 256 ? 69.131 53.159 107.189 1.00 15.80 256 ARG B C 1
ATOM 4482 O O . ARG B 1 256 ? 67.933 52.886 107.072 1.00 15.11 256 ARG B O 1
ATOM 4490 N N . GLU B 1 257 ? 69.942 52.481 107.999 1.00 15.10 257 GLU B N 1
ATOM 4491 C CA . GLU B 1 257 ? 69.415 51.391 108.811 1.00 15.05 257 GLU B CA 1
ATOM 4492 C C . GLU B 1 257 ? 68.389 51.960 109.791 1.00 15.68 257 GLU B C 1
ATOM 4493 O O . GLU B 1 257 ? 67.321 51.385 109.992 1.00 15.28 257 GLU B O 1
ATOM 4499 N N . ARG B 1 258 ? 68.714 53.095 110.400 1.00 16.22 258 ARG B N 1
ATOM 4500 C CA . ARG B 1 258 ? 67.799 53.711 111.353 1.00 17.58 258 ARG B CA 1
ATOM 4501 C C . ARG B 1 258 ? 66.483 54.099 110.690 1.00 16.80 258 ARG B C 1
ATOM 4502 O O . ARG B 1 258 ? 65.410 53.933 111.276 1.00 13.90 258 ARG B O 1
ATOM 4510 N N . ARG B 1 259 ? 66.567 54.607 109.464 1.00 15.70 259 ARG B N 1
ATOM 4511 C CA . ARG B 1 259 ? 65.372 55.005 108.726 1.00 17.27 259 ARG B CA 1
ATOM 4512 C C . ARG B 1 259 ? 64.488 53.780 108.443 1.00 15.81 259 ARG B C 1
ATOM 4513 O O . ARG B 1 259 ? 63.259 53.853 108.537 1.00 15.41 259 ARG B O 1
ATOM 4521 N N . ALA B 1 260 ? 65.114 52.655 108.111 1.00 15.20 260 ALA B N 1
ATOM 4522 C CA . ALA B 1 260 ? 64.369 51.434 107.837 1.00 13.95 260 ALA B CA 1
ATOM 4523 C C . ALA B 1 260 ? 63.753 50.885 109.130 1.00 14.36 260 ALA B C 1
ATOM 4524 O O . ALA B 1 260 ? 62.554 50.601 109.188 1.00 14.22 260 ALA B O 1
ATOM 4526 N N . ARG B 1 261 ? 64.568 50.746 110.171 1.00 14.88 261 ARG B N 1
ATOM 4527 C CA . ARG B 1 261 ? 64.059 50.219 111.435 1.00 14.50 261 ARG B CA 1
ATOM 4528 C C . ARG B 1 261 ? 62.954 51.098 112.015 1.00 14.25 261 ARG B C 1
ATOM 4529 O O . ARG B 1 261 ? 61.969 50.595 112.551 1.00 13.83 261 ARG B O 1
ATOM 4537 N N . GLU B 1 262 ? 63.110 52.410 111.890 1.00 15.25 262 GLU B N 1
ATOM 4538 C CA . GLU B 1 262 ? 62.106 53.343 112.384 1.00 17.57 262 GLU B CA 1
ATOM 4539 C C . GLU B 1 262 ? 60.766 53.136 111.664 1.00 17.41 262 GLU B C 1
ATOM 4540 O O . GLU B 1 262 ? 59.715 53.054 112.300 1.00 16.90 262 GLU B O 1
ATOM 4546 N N . VAL B 1 263 ? 60.795 53.045 110.337 1.00 17.35 263 VAL B N 1
ATOM 4547 C CA . VAL B 1 263 ? 59.553 52.850 109.594 1.00 16.16 263 VAL B CA 1
ATOM 4548 C C . VAL B 1 263 ? 58.965 51.469 109.865 1.00 16.94 263 VAL B C 1
ATOM 4549 O O . VAL B 1 263 ? 57.751 51.312 109.995 1.00 15.61 263 VAL B O 1
ATOM 4553 N N . TYR B 1 264 ? 59.838 50.471 109.951 1.00 16.72 264 TYR B N 1
ATOM 4554 C CA . TYR B 1 264 ? 59.421 49.100 110.207 1.00 16.60 264 TYR B CA 1
ATOM 4555 C C . TYR B 1 264 ? 58.551 49.021 111.467 1.00 16.95 264 TYR B C 1
ATOM 4556 O O . TYR B 1 264 ? 57.475 48.416 111.462 1.00 15.56 264 TYR B O 1
ATOM 4565 N N . ALA B 1 265 ? 59.029 49.640 112.539 1.00 16.32 265 ALA B N 1
ATOM 4566 C CA . ALA B 1 265 ? 58.317 49.632 113.815 1.00 17.52 265 ALA B CA 1
ATOM 4567 C C . ALA B 1 265 ? 56.957 50.315 113.732 1.00 18.92 265 ALA B C 1
ATOM 4568 O O . ALA B 1 265 ? 55.948 49.753 114.163 1.00 19.44 265 ALA B O 1
ATOM 4570 N N . TRP B 1 266 ? 56.932 51.523 113.176 1.00 18.78 266 TRP B N 1
ATOM 4571 C CA . TRP B 1 266 ? 55.692 52.284 113.043 1.00 20.46 266 TRP B CA 1
ATOM 4572 C C . TRP B 1 266 ? 54.653 51.535 112.216 1.00 19.67 266 TRP B C 1
ATOM 4573 O O . TRP B 1 266 ? 53.525 51.321 112.668 1.00 18.88 266 TRP B O 1
ATOM 4584 N N . VAL B 1 267 ? 55.030 51.128 111.008 1.00 17.25 267 VAL B N 1
ATOM 4585 C CA . VAL B 1 267 ? 54.100 50.407 110.144 1.00 18.04 267 VAL B CA 1
ATOM 4586 C C . VAL B 1 267 ? 53.602 49.107 110.776 1.00 17.17 267 VAL B C 1
ATOM 4587 O O . VAL B 1 267 ? 52.413 48.795 110.705 1.00 17.42 267 VAL B O 1
ATOM 4591 N N . LEU B 1 268 ? 54.494 48.355 111.414 1.00 18.25 268 LEU B N 1
ATOM 4592 C CA . LEU B 1 268 ? 54.073 47.111 112.040 1.00 19.17 268 LEU B CA 1
ATOM 4593 C C . LEU B 1 268 ? 52.982 47.362 113.086 1.00 19.11 268 LEU B C 1
ATOM 4594 O O . LEU B 1 268 ? 52.004 46.625 113.148 1.00 19.54 268 LEU B O 1
ATOM 4599 N N . GLU B 1 269 ? 53.140 48.404 113.898 1.00 20.86 269 GLU B N 1
ATOM 4600 C CA . GLU B 1 269 ? 52.130 48.705 114.911 1.00 23.40 269 GLU B CA 1
ATOM 4601 C C . GLU B 1 269 ? 50.816 49.098 114.237 1.00 21.91 269 GLU B C 1
ATOM 4602 O O . GLU B 1 269 ? 49.744 48.677 114.667 1.00 20.30 269 GLU B O 1
ATOM 4608 N N . GLU B 1 270 ? 50.898 49.902 113.179 1.00 21.28 270 GLU B N 1
ATOM 4609 C CA . GLU B 1 270 ? 49.692 50.322 112.462 1.00 21.97 270 GLU B CA 1
ATOM 4610 C C . GLU B 1 270 ? 48.969 49.100 111.900 1.00 21.77 270 GLU B C 1
ATOM 4611 O O . GLU B 1 270 ? 47.735 49.025 111.923 1.00 21.27 270 GLU B O 1
ATOM 4617 N N . LEU B 1 271 ? 49.747 48.144 111.401 1.00 20.56 271 LEU B N 1
ATOM 4618 C CA . LEU B 1 271 ? 49.201 46.920 110.822 1.00 21.59 271 LEU B CA 1
ATOM 4619 C C . LEU B 1 271 ? 48.630 45.984 111.881 1.00 22.72 271 LEU B C 1
ATOM 4620 O O . LEU B 1 271 ? 47.559 45.402 111.691 1.00 22.86 271 LEU B O 1
ATOM 4625 N N . LYS B 1 272 ? 49.347 45.830 112.991 1.00 22.79 272 LYS B N 1
ATOM 4626 C CA . LYS B 1 272 ? 48.872 44.980 114.072 1.00 23.87 272 LYS B CA 1
ATOM 4627 C C . LYS B 1 272 ? 47.573 45.561 114.620 1.00 23.96 272 LYS B C 1
ATOM 4628 O O . LYS B 1 272 ? 46.680 44.828 115.050 1.00 23.85 272 LYS B O 1
ATOM 4634 N N . ALA B 1 273 ? 47.473 46.884 114.602 1.00 24.05 273 ALA B N 1
ATOM 4635 C CA . ALA B 1 273 ? 46.276 47.558 115.080 1.00 24.87 273 ALA B CA 1
ATOM 4636 C C . ALA B 1 273 ? 45.091 47.264 114.155 1.00 25.28 273 ALA B C 1
ATOM 4637 O O . ALA B 1 273 ? 43.932 47.434 114.544 1.00 24.89 273 ALA B O 1
ATOM 4639 N N . ARG B 1 274 ? 45.386 46.810 112.940 1.00 23.85 274 ARG B N 1
ATOM 4640 C CA . ARG B 1 274 ? 44.347 46.489 111.964 1.00 22.87 274 ARG B CA 1
ATOM 4641 C C . ARG B 1 274 ? 44.151 44.983 111.818 1.00 22.97 274 ARG B C 1
ATOM 4642 O O . ARG B 1 274 ? 43.501 44.523 110.874 1.00 22.97 274 ARG B O 1
ATOM 4650 N N . GLY B 1 275 ? 44.732 44.215 112.736 1.00 22.78 275 GLY B N 1
ATOM 4651 C CA . GLY B 1 275 ? 44.575 42.771 112.691 1.00 22.13 275 GLY B CA 1
ATOM 4652 C C . GLY B 1 275 ? 45.672 41.981 112.001 1.00 21.53 275 GLY B C 1
ATOM 4653 O O . GLY B 1 275 ? 45.599 40.755 111.929 1.00 20.47 275 GLY B O 1
ATOM 4654 N N . PHE B 1 276 ? 46.676 42.674 111.478 1.00 20.57 276 PHE B N 1
ATOM 4655 C CA . PHE B 1 276 ? 47.784 42.001 110.817 1.00 20.58 276 PHE B CA 1
ATOM 4656 C C . PHE B 1 276 ? 48.701 41.393 111.870 1.00 20.29 276 PHE B C 1
ATOM 4657 O O . PHE B 1 276 ? 48.785 41.888 113.000 1.00 20.08 276 PHE B O 1
ATOM 4665 N N . ARG B 1 277 ? 49.379 40.316 111.491 1.00 20.31 277 ARG B N 1
ATOM 4666 C CA . ARG B 1 277 ? 50.311 39.628 112.373 1.00 20.50 277 ARG B CA 1
ATOM 4667 C C . ARG B 1 277 ? 51.631 39.446 111.627 1.00 19.95 277 ARG B C 1
ATOM 4668 O O . ARG B 1 277 ? 51.647 39.040 110.466 1.00 19.80 277 ARG B O 1
ATOM 4670 N N . PRO B 1 278 ? 52.758 39.750 112.282 1.00 20.65 278 PRO B N 1
ATOM 4671 C CA . PRO B 1 278 ? 54.052 39.589 111.612 1.00 19.71 278 PRO B CA 1
ATOM 4672 C C . PRO B 1 278 ? 54.311 38.124 111.275 1.00 19.54 278 PRO B C 1
ATOM 4673 O O . PRO B 1 278 ? 53.830 37.225 111.971 1.00 20.76 278 PRO B O 1
ATOM 4677 N N . TYR B 1 279 ? 55.065 37.885 110.209 1.00 16.33 279 TYR B N 1
ATOM 4678 C CA . TYR B 1 279 ? 55.373 36.525 109.807 1.00 16.50 279 TYR B CA 1
ATOM 4679 C C . TYR B 1 279 ? 56.637 35.982 110.485 1.00 17.19 279 TYR B C 1
ATOM 4680 O O . TYR B 1 279 ? 56.620 34.894 111.048 1.00 15.10 279 TYR B O 1
ATOM 4689 N N . PRO B 1 280 ? 57.748 36.736 110.440 1.00 17.79 280 PRO B N 1
ATOM 4690 C CA . PRO B 1 280 ? 58.955 36.213 111.086 1.00 17.42 280 PRO B CA 1
ATOM 4691 C C . PRO B 1 280 ? 58.722 35.901 112.559 1.00 18.13 280 PRO B C 1
ATOM 4692 O O . PRO B 1 280 ? 58.114 36.685 113.286 1.00 18.22 280 PRO B O 1
ATOM 4696 N N . LYS B 1 281 ? 59.205 34.741 112.980 1.00 17.32 281 LYS B N 1
ATOM 4697 C CA . LYS B 1 281 ? 59.063 34.289 114.357 1.00 18.52 281 LYS B CA 1
ATOM 4698 C C . LYS B 1 281 ? 60.154 34.895 115.232 1.00 18.30 281 LYS B C 1
ATOM 4699 O O . LYS B 1 281 ? 59.985 35.046 116.445 1.00 18.32 281 LYS B O 1
ATOM 4705 N N . ALA B 1 282 ? 61.263 35.256 114.595 1.00 17.63 282 ALA B N 1
ATOM 4706 C CA . ALA B 1 282 ? 62.409 35.854 115.266 1.00 17.04 282 ALA B CA 1
ATOM 4707 C C . ALA B 1 282 ? 63.330 36.482 114.224 1.00 16.52 282 ALA B C 1
ATOM 4708 O O . ALA B 1 282 ? 63.261 36.141 113.048 1.00 15.61 282 ALA B O 1
ATOM 4710 N N . SER B 1 283 ? 64.189 37.394 114.668 1.00 16.58 283 SER B N 1
ATOM 4711 C CA . SER B 1 283 ? 65.151 38.062 113.787 1.00 17.73 283 SER B CA 1
ATOM 4712 C C . SER B 1 283 ? 64.519 38.679 112.537 1.00 17.78 283 SER B C 1
ATOM 4713 O O . SER B 1 283 ? 64.894 38.349 111.406 1.00 17.73 283 SER B O 1
ATOM 4716 N N . PRO B 1 284 ? 63.563 39.597 112.724 1.00 17.08 284 PRO B N 1
ATOM 4717 C CA . PRO B 1 284 ? 62.901 40.243 111.586 1.00 16.80 284 PRO B CA 1
ATOM 4718 C C . PRO B 1 284 ? 63.847 41.131 110.770 1.00 17.53 284 PRO B C 1
ATOM 4719 O O . PRO B 1 284 ? 64.653 41.879 111.327 1.00 18.69 284 PRO B O 1
ATOM 4723 N N . LEU B 1 285 ? 63.744 41.028 109.448 1.00 15.34 285 LEU B N 1
ATOM 4724 C CA . LEU B 1 285 ? 64.563 41.806 108.518 1.00 14.88 285 LEU B CA 1
ATOM 4725 C C . LEU B 1 285 ? 63.929 43.192 108.405 1.00 14.91 285 LEU B C 1
ATOM 4726 O O . LEU B 1 285 ? 62.814 43.330 107.912 1.00 14.11 285 LEU B O 1
ATOM 4731 N N . PRO B 1 286 ? 64.641 44.242 108.849 1.00 14.93 286 PRO B N 1
ATOM 4732 C CA . PRO B 1 286 ? 64.107 45.608 108.791 1.00 16.23 286 PRO B CA 1
ATOM 4733 C C . PRO B 1 286 ? 63.823 46.194 107.407 1.00 16.09 286 PRO B C 1
ATOM 4734 O O . PRO B 1 286 ? 63.074 47.161 107.290 1.00 14.82 286 PRO B O 1
ATOM 4738 N N . THR B 1 287 ? 64.408 45.607 106.368 1.00 15.04 287 THR B N 1
ATOM 4739 C CA . THR B 1 287 ? 64.221 46.101 105.007 1.00 15.09 287 THR B CA 1
ATOM 4740 C C . THR B 1 287 ? 63.025 45.492 104.272 1.00 14.61 287 THR B C 1
ATOM 4741 O O . THR B 1 287 ? 62.705 45.901 103.157 1.00 13.80 287 THR B O 1
ATOM 4745 N N . VAL B 1 288 ? 62.371 44.516 104.898 1.00 15.21 288 VAL B N 1
ATOM 4746 C CA . VAL B 1 288 ? 61.211 43.850 104.310 1.00 15.91 288 VAL B CA 1
ATOM 4747 C C . VAL B 1 288 ? 60.218 43.463 105.405 1.00 17.01 288 VAL B C 1
ATOM 4748 O O . VAL B 1 288 ? 60.504 42.600 106.226 1.00 18.03 288 VAL B O 1
ATOM 4752 N N . LEU B 1 289 ? 59.057 44.103 105.418 1.00 16.00 289 LEU B N 1
ATOM 4753 C CA . LEU B 1 289 ? 58.040 43.796 106.416 1.00 18.74 289 LEU B CA 1
ATOM 4754 C C . LEU B 1 289 ? 57.096 42.748 105.837 1.00 17.28 289 LEU B C 1
ATOM 4755 O O . LEU B 1 289 ? 56.405 43.000 104.849 1.00 18.08 289 LEU B O 1
ATOM 4760 N N . VAL B 1 290 ? 57.087 41.568 106.445 1.00 17.44 290 VAL B N 1
ATOM 4761 C CA . VAL B 1 290 ? 56.243 40.471 105.986 1.00 15.66 290 VAL B CA 1
ATOM 4762 C C . VAL B 1 290 ? 55.172 40.207 107.042 1.00 16.93 290 VAL B C 1
ATOM 4763 O O . VAL B 1 290 ? 55.483 39.886 108.195 1.00 16.48 290 VAL B O 1
ATOM 4767 N N . VAL B 1 291 ? 53.913 40.350 106.642 1.00 16.20 291 VAL B N 1
ATOM 4768 C CA . VAL B 1 291 ? 52.797 40.173 107.565 1.00 17.03 291 VAL B CA 1
ATOM 4769 C C . VAL B 1 291 ? 51.682 39.287 107.024 1.00 19.21 291 VAL B C 1
ATOM 4770 O O . VAL B 1 291 ? 51.460 39.223 105.812 1.00 17.30 291 VAL B O 1
ATOM 4774 N N . ARG B 1 292 ? 50.987 38.592 107.926 1.00 20.93 292 ARG B N 1
ATOM 4775 C CA . ARG B 1 292 ? 49.856 37.765 107.522 1.00 22.19 292 ARG B CA 1
ATOM 4776 C C . ARG B 1 292 ? 48.661 38.710 107.638 1.00 21.80 292 ARG B C 1
ATOM 4777 O O . ARG B 1 292 ? 48.616 39.546 108.539 1.00 20.90 292 ARG B O 1
ATOM 4785 N N . PRO B 1 293 ? 47.684 38.601 106.725 1.00 21.88 293 PRO B N 1
ATOM 4786 C CA . PRO B 1 293 ? 46.496 39.462 106.737 1.00 22.99 293 PRO B CA 1
ATOM 4787 C C . PRO B 1 293 ? 45.524 39.192 107.884 1.00 23.43 293 PRO B C 1
ATOM 4788 O O . PRO B 1 293 ? 45.573 38.134 108.518 1.00 23.99 293 PRO B O 1
ATOM 4792 N N . PRO B 1 294 ? 44.633 40.155 108.171 1.00 23.90 294 PRO B N 1
ATOM 4793 C CA . PRO B 1 294 ? 43.649 39.997 109.247 1.00 24.14 294 PRO B CA 1
ATOM 4794 C C . PRO B 1 294 ? 42.830 38.735 108.990 1.00 25.18 294 PRO B C 1
ATOM 4795 O O . PRO B 1 294 ? 42.771 38.250 107.858 1.00 24.24 294 PRO B O 1
ATOM 4799 N N . GLU B 1 295 ? 42.205 38.199 110.036 1.00 28.16 295 GLU B N 1
ATOM 4800 C CA . GLU B 1 295 ? 41.388 36.996 109.899 1.00 31.22 295 GLU B CA 1
ATOM 4801 C C . GLU B 1 295 ? 40.321 37.165 108.819 1.00 30.41 295 GLU B C 1
ATOM 4802 O O . GLU B 1 295 ? 39.655 38.192 108.749 1.00 30.85 295 GLU B O 1
ATOM 4808 N N . GLY B 1 296 ? 40.176 36.154 107.970 1.00 31.74 296 GLY B N 1
ATOM 4809 C CA . GLY B 1 296 ? 39.175 36.215 106.920 1.00 31.40 296 GLY B CA 1
ATOM 4810 C C . GLY B 1 296 ? 39.597 36.957 105.668 1.00 31.36 296 GLY B C 1
ATOM 4811 O O . GLY B 1 296 ? 38.898 36.906 104.657 1.00 32.19 296 GLY B O 1
ATOM 4812 N N . VAL B 1 297 ? 40.728 37.656 105.731 1.00 29.80 297 VAL B N 1
ATOM 4813 C CA . VAL B 1 297 ? 41.226 38.403 104.583 1.00 27.96 297 VAL B CA 1
ATOM 4814 C C . VAL B 1 297 ? 42.255 37.581 103.816 1.00 27.39 297 VAL B C 1
ATOM 4815 O O . VAL B 1 297 ? 43.249 37.128 104.391 1.00 26.98 297 VAL B O 1
ATOM 4819 N N . ASP B 1 298 ? 42.010 37.382 102.520 1.00 25.40 298 ASP B N 1
ATOM 4820 C CA . ASP B 1 298 ? 42.924 36.622 101.674 1.00 25.01 298 ASP B CA 1
ATOM 4821 C C . ASP B 1 2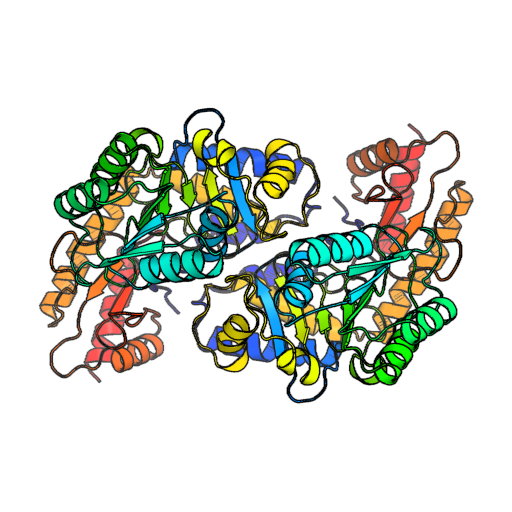98 ? 44.096 37.512 101.248 1.00 24.85 298 ASP B C 1
ATOM 4822 O O . ASP B 1 298 ? 43.894 38.599 100.715 1.00 23.68 298 ASP B O 1
ATOM 4827 N N . ALA B 1 299 ? 45.318 37.035 101.474 1.00 24.75 299 ALA B N 1
ATOM 4828 C CA . ALA B 1 299 ? 46.522 37.800 101.153 1.00 24.29 299 ALA B CA 1
ATOM 4829 C C . ALA B 1 299 ? 46.621 38.270 99.707 1.00 24.55 299 ALA B C 1
ATOM 4830 O O . ALA B 1 299 ? 46.821 39.461 99.454 1.00 23.16 299 ALA B O 1
ATOM 4832 N N . ASP B 1 300 ? 46.495 37.339 98.766 1.00 24.29 300 ASP B N 1
ATOM 4833 C CA . ASP B 1 300 ? 46.589 37.686 97.355 1.00 25.25 300 ASP B CA 1
ATOM 4834 C C . ASP B 1 300 ? 45.456 38.602 96.905 1.00 25.23 300 ASP B C 1
ATOM 4835 O O . ASP B 1 300 ? 45.672 39.511 96.104 1.00 23.39 300 ASP B O 1
ATOM 4840 N N . ARG B 1 301 ? 44.251 38.371 97.416 1.00 24.65 301 ARG B N 1
ATOM 4841 C CA . ARG B 1 301 ? 43.131 39.227 97.053 1.00 25.19 301 ARG B CA 1
ATOM 4842 C C . ARG B 1 301 ? 43.408 40.642 97.550 1.00 23.55 301 ARG B C 1
ATOM 4843 O O . ARG B 1 301 ? 43.096 41.619 96.868 1.00 23.91 301 ARG B O 1
ATOM 4851 N N . LEU B 1 302 ? 44.016 40.746 98.731 1.00 22.74 302 LEU B N 1
ATOM 4852 C CA . LEU B 1 302 ? 44.334 42.044 99.318 1.00 20.52 302 LEU B CA 1
ATOM 4853 C C . LEU B 1 302 ? 45.391 42.755 98.482 1.00 20.84 302 LEU B C 1
ATOM 4854 O O . LEU B 1 302 ? 45.349 43.974 98.319 1.00 20.28 302 LEU B O 1
ATOM 4859 N N . VAL B 1 303 ? 46.340 41.988 97.960 1.00 20.37 303 VAL B N 1
ATOM 4860 C CA . VAL B 1 303 ? 47.389 42.550 97.122 1.00 20.85 303 VAL B CA 1
ATOM 4861 C C . VAL B 1 303 ? 46.746 43.191 95.894 1.00 21.30 303 VAL B C 1
ATOM 4862 O O . VAL B 1 303 ? 47.140 44.279 95.471 1.00 19.19 303 VAL B O 1
ATOM 4866 N N . ARG B 1 304 ? 45.750 42.509 95.334 1.00 21.78 304 ARG B N 1
ATOM 4867 C CA . ARG B 1 304 ? 45.054 43.006 94.147 1.00 22.52 304 ARG B CA 1
ATOM 4868 C C . ARG B 1 304 ? 44.241 44.253 94.459 1.00 21.80 304 ARG B C 1
ATOM 4869 O O . ARG B 1 304 ? 44.201 45.195 93.659 1.00 21.45 304 ARG B O 1
ATOM 4877 N N . ALA B 1 305 ? 43.587 44.251 95.617 1.00 20.64 305 ALA B N 1
ATOM 4878 C CA . ALA B 1 305 ? 42.775 45.385 96.041 1.00 20.03 305 ALA B CA 1
ATOM 4879 C C . ALA B 1 305 ? 43.667 46.604 96.236 1.00 18.88 305 ALA B C 1
ATOM 4880 O O . ALA B 1 305 ? 43.292 47.721 95.877 1.00 18.70 305 ALA B O 1
ATOM 4882 N N . LEU B 1 306 ? 44.848 46.386 96.810 1.00 16.40 306 LEU B N 1
ATOM 4883 C CA . LEU B 1 306 ? 45.793 47.478 97.030 1.00 16.82 306 LEU B CA 1
ATOM 4884 C C . LEU B 1 306 ? 46.193 48.091 95.688 1.00 15.77 306 LEU B C 1
ATOM 4885 O O . LEU B 1 306 ? 46.261 49.310 95.537 1.00 16.53 306 LEU B O 1
ATOM 4890 N N . TYR B 1 307 ? 46.467 47.234 94.716 1.00 15.88 307 TYR B N 1
ATOM 4891 C CA . TYR B 1 307 ? 46.840 47.702 93.386 1.00 17.86 307 TYR B CA 1
ATOM 4892 C C . TYR B 1 307 ? 45.729 48.592 92.819 1.00 18.28 307 TYR B C 1
ATOM 4893 O O . TYR B 1 307 ? 45.997 49.638 92.217 1.00 17.61 307 TYR B O 1
ATOM 4902 N N . ALA B 1 308 ? 44.484 48.170 93.014 1.00 18.79 308 ALA B N 1
ATOM 4903 C CA . ALA B 1 308 ? 43.335 48.934 92.533 1.00 19.31 308 ALA B CA 1
ATOM 4904 C C . ALA B 1 308 ? 43.278 50.288 93.239 1.00 20.28 308 ALA B C 1
ATOM 4905 O O . ALA B 1 308 ? 42.767 51.262 92.684 1.00 20.69 308 ALA B O 1
ATOM 4907 N N . GLU B 1 309 ? 43.815 50.345 94.458 1.00 19.62 309 GLU B N 1
ATOM 4908 C CA . GLU B 1 309 ? 43.829 51.584 95.229 1.00 19.13 309 GLU B CA 1
ATOM 4909 C C . GLU B 1 309 ? 45.082 52.411 94.941 1.00 19.85 309 GLU B C 1
ATOM 4910 O O . GLU B 1 309 ? 45.330 53.428 95.589 1.00 20.46 309 GLU B O 1
ATOM 4916 N N . GLY B 1 310 ? 45.882 51.963 93.978 1.00 19.07 310 GLY B N 1
ATOM 4917 C CA . GLY B 1 310 ? 47.074 52.707 93.615 1.00 18.72 310 GLY B CA 1
ATOM 4918 C C . GLY B 1 310 ? 48.376 52.363 94.315 1.00 17.40 310 GLY B C 1
ATOM 4919 O O . GLY B 1 310 ? 49.318 53.157 94.286 1.00 18.14 310 GLY B O 1
ATOM 4920 N N . VAL B 1 311 ? 48.453 51.192 94.934 1.00 16.78 311 VAL B N 1
ATOM 4921 C CA . VAL B 1 311 ? 49.678 50.806 95.623 1.00 15.89 311 VAL B CA 1
ATOM 4922 C C . VAL B 1 311 ? 50.123 49.399 95.243 1.00 16.43 311 VAL B C 1
ATOM 4923 O O . VAL B 1 311 ? 49.329 48.461 95.249 1.00 16.55 311 VAL B O 1
ATOM 4927 N N . ALA B 1 312 ? 51.403 49.261 94.914 1.00 16.45 312 ALA B N 1
ATOM 4928 C CA . ALA B 1 312 ? 51.952 47.967 94.539 1.00 15.19 312 ALA B CA 1
ATOM 4929 C C . ALA B 1 312 ? 52.791 47.367 95.666 1.00 16.10 312 ALA B C 1
ATOM 4930 O O . ALA B 1 312 ? 53.751 47.979 96.130 1.00 16.02 312 ALA B O 1
ATOM 4932 N N . VAL B 1 313 ? 52.404 46.178 96.117 1.00 15.82 313 VAL B N 1
ATOM 4933 C CA . VAL B 1 313 ? 53.146 45.466 97.151 1.00 16.03 313 VAL B CA 1
ATOM 4934 C C . VAL B 1 313 ? 53.267 44.041 96.635 1.00 16.18 313 VAL B C 1
ATOM 4935 O O . VAL B 1 313 ? 52.647 43.699 95.628 1.00 16.16 313 VAL B O 1
ATOM 4939 N N . ALA B 1 314 ? 54.056 43.211 97.304 1.00 15.60 314 ALA B N 1
ATOM 4940 C CA . ALA B 1 314 ? 54.208 41.835 96.857 1.00 16.09 314 ALA B CA 1
ATOM 4941 C C . ALA B 1 314 ? 53.419 40.878 97.730 1.00 16.96 314 ALA B C 1
ATOM 4942 O O . ALA B 1 314 ? 53.123 41.168 98.895 1.00 17.23 314 ALA B O 1
ATOM 4944 N N . GLY B 1 315 ? 53.063 39.742 97.146 1.00 17.57 315 GLY B N 1
ATOM 4945 C CA . GLY B 1 315 ? 52.354 38.720 97.887 1.00 18.80 315 GLY B CA 1
ATOM 4946 C C . GLY B 1 315 ? 53.459 37.783 98.337 1.00 19.58 315 GLY B C 1
ATOM 4947 O O . GLY B 1 315 ? 54.636 38.110 98.176 1.00 18.69 315 GLY B O 1
ATOM 4948 N N . GLY B 1 316 ? 53.109 36.631 98.894 1.00 19.94 316 GLY B N 1
ATOM 4949 C CA . GLY B 1 316 ? 54.139 35.702 99.328 1.00 19.14 316 GLY B CA 1
ATOM 4950 C C . GLY B 1 316 ? 54.898 35.105 98.151 1.00 19.69 316 GLY B C 1
ATOM 4951 O O . GLY B 1 316 ? 54.545 35.329 96.992 1.00 20.17 316 GLY B O 1
ATOM 4952 N N . ILE B 1 317 ? 55.950 34.351 98.444 1.00 18.53 317 ILE B N 1
ATOM 4953 C CA . ILE B 1 317 ? 56.742 33.701 97.405 1.00 19.96 317 ILE B CA 1
ATOM 4954 C C . ILE B 1 317 ? 57.458 32.507 98.021 1.00 19.54 317 ILE B C 1
ATOM 4955 O O . ILE B 1 317 ? 57.912 32.564 99.168 1.00 18.88 317 ILE B O 1
ATOM 4960 N N . GLY B 1 318 ? 57.545 31.422 97.264 1.00 19.49 318 GLY B N 1
ATOM 4961 C CA . GLY B 1 318 ? 58.194 30.231 97.774 1.00 20.22 318 GLY B CA 1
ATOM 4962 C C . GLY B 1 318 ? 57.414 29.714 98.969 1.00 19.42 318 GLY B C 1
ATOM 4963 O O . GLY B 1 318 ? 56.222 29.444 98.851 1.00 18.63 318 GLY B O 1
ATOM 4964 N N . PRO B 1 319 ? 58.058 29.573 100.140 1.00 19.62 319 PRO B N 1
ATOM 4965 C CA . PRO B 1 319 ? 57.363 29.079 101.336 1.00 18.92 319 PRO B CA 1
ATOM 4966 C C . PRO B 1 319 ? 56.214 29.966 101.829 1.00 18.79 319 PRO B C 1
ATOM 4967 O O . PRO B 1 319 ? 55.333 29.492 102.543 1.00 19.41 319 PRO B O 1
ATOM 4971 N N . THR B 1 320 ? 56.209 31.244 101.456 1.00 17.81 320 THR B N 1
ATOM 4972 C CA . THR B 1 320 ? 55.135 32.132 101.910 1.00 18.56 320 THR B CA 1
ATOM 4973 C C . THR B 1 320 ? 54.057 32.434 100.869 1.00 18.49 320 THR B C 1
ATOM 4974 O O . THR B 1 320 ? 53.215 33.317 101.066 1.00 18.28 320 THR B O 1
ATOM 4978 N N . ARG B 1 321 ? 54.065 31.685 99.775 1.00 16.78 321 ARG B N 1
ATOM 4979 C CA . ARG B 1 321 ? 53.086 31.891 98.713 1.00 18.80 321 ARG B CA 1
ATOM 4980 C C . ARG B 1 321 ? 51.659 31.949 99.238 1.00 20.23 321 ARG B C 1
ATOM 4981 O O . ARG B 1 321 ? 51.237 31.088 100.016 1.00 19.80 321 ARG B O 1
ATOM 4983 N N . GLY B 1 322 ? 50.936 32.986 98.817 1.00 20.77 322 GLY B N 1
ATOM 4984 C CA . GLY B 1 322 ? 49.546 33.173 99.195 1.00 21.21 322 GLY B CA 1
ATOM 4985 C C . GLY B 1 322 ? 49.209 33.333 100.665 1.00 22.49 322 GLY B C 1
ATOM 4986 O O . GLY B 1 322 ? 48.033 33.370 101.028 1.00 23.17 322 GLY B O 1
ATOM 4987 N N . GLN B 1 323 ? 50.227 33.447 101.510 1.00 22.74 323 GLN B N 1
ATOM 4988 C CA . GLN B 1 323 ? 50.008 33.571 102.946 1.00 21.90 323 GLN B CA 1
ATOM 4989 C C . GLN B 1 323 ? 50.312 34.949 103.510 1.00 21.38 323 GLN B C 1
ATOM 4990 O O . GLN B 1 323 ? 49.930 35.250 104.642 1.00 19.77 323 GLN B O 1
ATOM 4996 N N . VAL B 1 324 ? 50.985 35.796 102.739 1.00 19.65 324 VAL B N 1
ATOM 4997 C CA . VAL B 1 324 ? 51.349 37.103 103.269 1.00 20.59 324 VAL B CA 1
ATOM 4998 C C . VAL B 1 324 ? 51.410 38.239 102.264 1.00 20.38 324 VAL B C 1
ATOM 4999 O O . VAL B 1 324 ? 51.127 38.076 101.074 1.00 20.10 324 VAL B O 1
ATOM 5003 N N . LEU B 1 325 ? 51.775 39.402 102.798 1.00 19.43 325 LEU B N 1
ATOM 5004 C CA . LEU B 1 325 ? 52.006 40.613 102.030 1.00 19.51 325 LEU B CA 1
ATOM 5005 C C . LEU B 1 325 ? 53.463 40.895 102.376 1.00 17.93 325 LEU B C 1
ATOM 5006 O O . LEU B 1 325 ? 53.878 40.710 103.525 1.00 17.24 325 LEU B O 1
ATOM 5011 N N . ARG B 1 326 ? 54.243 41.317 101.393 1.00 17.83 326 ARG B N 1
ATOM 5012 C CA . ARG B 1 326 ? 55.639 41.643 101.631 1.00 17.59 326 ARG B CA 1
ATOM 5013 C C . ARG B 1 326 ? 55.802 43.102 101.228 1.00 16.34 326 ARG B C 1
ATOM 5014 O O . ARG B 1 326 ? 55.635 43.466 100.064 1.00 15.99 326 ARG B O 1
ATOM 5022 N N . LEU B 1 327 ? 56.115 43.933 10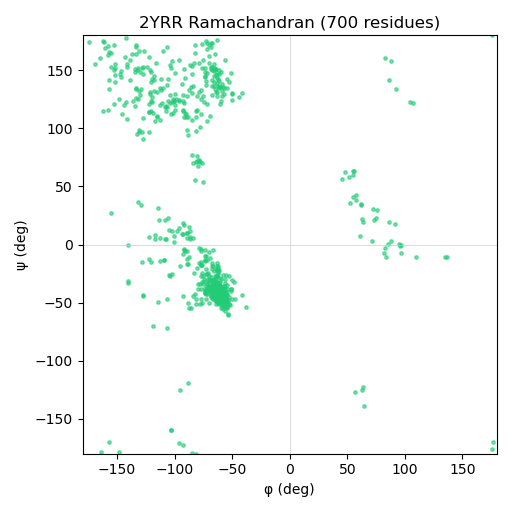2.215 1.00 17.14 327 LEU B N 1
ATOM 5023 C CA . LEU B 1 327 ? 56.254 45.368 102.011 1.00 17.10 327 LEU B CA 1
ATOM 5024 C C . LEU B 1 327 ? 57.706 45.831 101.979 1.00 17.28 327 LEU B C 1
ATOM 5025 O O . LEU B 1 327 ? 58.493 45.522 102.876 1.00 16.36 327 LEU B O 1
ATOM 5030 N N . GLY B 1 328 ? 58.054 46.584 100.941 1.00 15.44 328 GLY B N 1
ATOM 5031 C CA . GLY B 1 328 ? 59.417 47.064 100.808 1.00 15.18 328 GLY B CA 1
ATOM 5032 C C . GLY B 1 328 ? 59.816 48.205 101.729 1.00 15.88 328 GLY B C 1
ATOM 5033 O O . GLY B 1 328 ? 59.130 49.223 101.806 1.00 16.15 328 GLY B O 1
ATOM 5034 N N . LEU B 1 329 ? 60.927 48.015 102.440 1.00 15.57 329 LEU B N 1
ATOM 5035 C CA . LEU B 1 329 ? 61.477 49.023 103.340 1.00 17.21 329 LEU B CA 1
ATOM 5036 C C . LEU B 1 329 ? 62.947 49.210 103.019 1.00 18.91 329 LEU B C 1
ATOM 5037 O O . LEU B 1 329 ? 63.768 49.454 103.905 1.00 18.68 329 LEU B O 1
ATOM 5042 N N . MET B 1 330 ? 63.283 49.071 101.743 1.00 21.13 330 MET B N 1
ATOM 5043 C CA . MET B 1 330 ? 64.658 49.248 101.325 1.00 22.08 330 MET B CA 1
ATOM 5044 C C . MET B 1 330 ? 64.731 50.404 100.352 1.00 20.63 330 MET B C 1
ATOM 5045 O O . MET B 1 330 ? 63.830 50.600 99.532 1.00 18.43 330 MET B O 1
ATOM 5050 N N . GLY B 1 331 ? 65.792 51.191 100.475 1.00 19.04 331 GLY B N 1
ATOM 5051 C CA . GLY B 1 331 ? 65.948 52.339 99.608 1.00 19.28 331 GLY B CA 1
ATOM 5052 C C . GLY B 1 331 ? 64.837 53.333 99.870 1.00 20.52 331 GLY B C 1
ATOM 5053 O O . GLY B 1 331 ? 64.457 53.564 101.022 1.00 18.90 331 GLY B O 1
ATOM 5054 N N . GLU B 1 332 ? 64.304 53.915 98.802 1.00 19.95 332 GLU B N 1
ATOM 5055 C CA . GLU B 1 332 ? 63.239 54.899 98.920 1.00 20.45 332 GLU B CA 1
ATOM 5056 C C . GLU B 1 332 ? 61.930 54.325 99.442 1.00 19.89 332 GLU B C 1
ATOM 5057 O O . GLU B 1 332 ? 60.977 55.064 99.667 1.00 21.12 332 GLU B O 1
ATOM 5063 N N . GLY B 1 333 ? 61.880 53.011 99.633 1.00 19.15 333 GLY B N 1
ATOM 5064 C CA . GLY B 1 333 ? 60.666 52.407 100.154 1.00 19.18 333 GLY B CA 1
ATOM 5065 C C . GLY B 1 333 ? 60.494 52.767 101.622 1.00 20.10 333 GLY B C 1
ATOM 5066 O O . GLY B 1 333 ? 59.373 52.899 102.122 1.00 19.54 333 GLY B O 1
ATOM 5067 N N . ALA B 1 334 ? 61.617 52.945 102.311 1.00 19.15 334 ALA B N 1
ATOM 5068 C CA . ALA B 1 334 ? 61.604 53.277 103.735 1.00 18.89 334 ALA B CA 1
ATOM 5069 C C . ALA B 1 334 ? 61.363 54.765 104.000 1.00 19.65 334 ALA B C 1
ATOM 5070 O O . ALA B 1 334 ? 62.266 55.479 104.435 1.00 19.48 334 ALA B O 1
ATOM 5072 N N . ARG B 1 335 ? 60.138 55.222 103.753 1.00 18.98 335 ARG B N 1
ATOM 5073 C CA . ARG B 1 335 ? 59.784 56.625 103.958 1.00 20.68 335 ARG B CA 1
ATOM 5074 C C . ARG B 1 335 ? 58.405 56.772 104.596 1.00 21.40 335 ARG B C 1
ATOM 5075 O O . ARG B 1 335 ? 57.473 56.040 104.265 1.00 19.92 335 ARG B O 1
ATOM 5083 N N . ARG B 1 336 ? 58.287 57.745 105.495 1.00 21.47 336 ARG B N 1
ATOM 5084 C CA . ARG B 1 336 ? 57.040 58.024 106.193 1.00 23.52 336 ARG B CA 1
ATOM 5085 C C . ARG B 1 336 ? 55.896 58.384 105.246 1.00 23.05 336 ARG B C 1
ATOM 5086 O O . ARG B 1 336 ? 54.809 57.806 105.325 1.00 24.59 336 ARG B O 1
ATOM 5088 N N . GLU B 1 337 ? 56.138 59.341 104.359 1.00 22.79 337 GLU B N 1
ATOM 5089 C CA . GLU B 1 337 ? 55.115 59.766 103.412 1.00 22.44 337 GLU B CA 1
ATOM 5090 C C . GLU B 1 337 ? 54.596 58.575 102.608 1.00 22.09 337 GLU B C 1
ATOM 5091 O O . GLU B 1 337 ? 53.390 58.419 102.419 1.00 21.93 337 GLU B O 1
ATOM 5093 N N . ALA B 1 338 ? 55.515 57.732 102.148 1.00 21.08 338 ALA B N 1
ATOM 5094 C CA . ALA B 1 338 ? 55.150 56.567 101.360 1.00 20.86 338 ALA B CA 1
ATOM 5095 C C . ALA B 1 338 ? 54.214 55.626 102.108 1.00 18.96 338 ALA B C 1
ATOM 5096 O O . ALA B 1 338 ? 53.192 55.205 101.573 1.00 18.80 338 ALA B O 1
ATOM 5098 N N . TYR B 1 339 ? 54.548 55.286 103.346 1.00 17.83 339 TYR B N 1
ATOM 5099 C CA . TYR B 1 339 ? 53.673 54.384 104.064 1.00 17.10 339 TYR B CA 1
ATOM 5100 C C . TYR B 1 339 ? 52.393 55.018 104.602 1.00 18.36 339 TYR B C 1
ATOM 5101 O O . TYR B 1 339 ? 51.435 54.310 104.904 1.00 18.45 339 TYR B O 1
ATOM 5110 N N . GLN B 1 340 ? 52.350 56.343 104.695 1.00 20.16 340 GLN B N 1
ATOM 5111 C CA . GLN B 1 340 ? 51.120 56.994 105.146 1.00 21.60 340 GLN B CA 1
ATOM 5112 C C . GLN B 1 340 ? 50.107 56.816 104.020 1.00 21.66 340 GLN B C 1
ATOM 5113 O O . GLN B 1 340 ? 48.918 56.595 104.261 1.00 22.79 340 GLN B O 1
ATOM 5119 N N . ALA B 1 341 ? 50.596 56.884 102.784 1.00 21.60 341 ALA B N 1
ATOM 5120 C CA . ALA B 1 341 ? 49.752 56.697 101.612 1.00 20.89 341 ALA B CA 1
ATOM 5121 C C . ALA B 1 341 ? 49.304 55.238 101.584 1.00 20.44 341 ALA B C 1
ATOM 5122 O O . ALA B 1 341 ? 48.143 54.938 101.314 1.00 19.61 341 ALA B O 1
ATOM 5124 N N . PHE B 1 342 ? 50.239 54.334 101.862 1.00 19.52 342 PHE B N 1
ATOM 5125 C CA . PHE B 1 342 ? 49.942 52.908 101.887 1.00 19.56 342 PHE B CA 1
ATOM 5126 C C . PHE B 1 342 ? 48.775 52.649 102.834 1.00 19.34 342 PHE B C 1
ATOM 5127 O O . PHE B 1 342 ? 47.776 52.042 102.453 1.00 19.09 342 PHE B O 1
ATOM 5135 N N . LEU B 1 343 ? 48.912 53.114 104.071 1.00 18.50 343 LEU B N 1
ATOM 5136 C CA . LEU B 1 343 ? 47.870 52.917 105.072 1.00 19.46 343 LEU 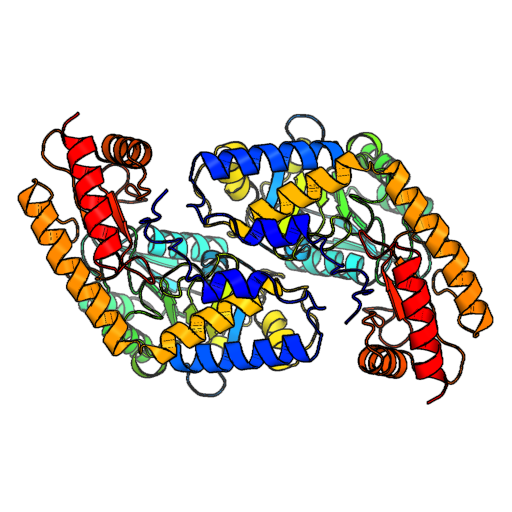B CA 1
ATOM 5137 C C . LEU B 1 343 ? 46.509 53.457 104.629 1.00 19.16 343 LEU B C 1
ATOM 5138 O O . LEU B 1 343 ? 45.479 52.848 104.910 1.00 19.46 343 LEU B O 1
ATOM 5143 N N . LYS B 1 344 ? 46.500 54.598 103.946 1.00 18.91 344 LYS B N 1
ATOM 5144 C CA . LYS B 1 344 ? 45.244 55.182 103.482 1.00 20.54 344 LYS B CA 1
ATOM 5145 C C . LYS B 1 344 ? 44.630 54.260 102.441 1.00 21.30 344 LYS B C 1
ATOM 5146 O O . LYS B 1 344 ? 43.437 53.964 102.479 1.00 20.19 344 LYS B O 1
ATOM 5148 N N . ALA B 1 345 ? 45.467 53.796 101.518 1.00 19.43 345 ALA B N 1
ATOM 5149 C CA . ALA B 1 345 ? 45.028 52.891 100.470 1.00 19.84 345 ALA B CA 1
ATOM 5150 C C . ALA B 1 345 ? 44.607 51.561 101.079 1.00 19.98 345 ALA B C 1
ATOM 5151 O O . ALA B 1 345 ? 43.622 50.958 100.653 1.00 20.14 345 ALA B O 1
ATOM 5153 N N . LEU B 1 346 ? 45.358 51.105 102.078 1.00 19.72 346 LEU B N 1
ATOM 5154 C CA . LEU B 1 346 ? 45.052 49.841 102.730 1.00 20.75 346 LEU B CA 1
ATOM 5155 C C . LEU B 1 346 ? 43.671 49.873 103.360 1.00 21.63 346 LEU B C 1
ATOM 5156 O O . LEU B 1 346 ? 42.896 48.931 103.211 1.00 22.90 346 LEU B O 1
ATOM 5161 N N . ASP B 1 347 ? 43.366 50.957 104.068 1.00 22.87 347 ASP B N 1
ATOM 5162 C CA . ASP B 1 347 ? 42.068 51.085 104.718 1.00 23.26 347 ASP B CA 1
ATOM 5163 C C . ASP B 1 347 ? 40.932 51.108 103.703 1.00 24.64 347 ASP B C 1
ATOM 5164 O O . ASP B 1 347 ? 39.849 50.588 103.978 1.00 25.68 347 ASP B O 1
ATOM 5169 N N . ARG B 1 348 ? 41.172 51.701 102.535 1.00 25.07 348 ARG B N 1
ATOM 5170 C CA . ARG B 1 348 ? 40.153 51.734 101.486 1.00 26.09 348 ARG B CA 1
ATOM 5171 C C . ARG B 1 348 ? 39.894 50.305 101.018 1.00 26.69 348 ARG B C 1
ATOM 5172 O O . ARG B 1 348 ? 38.750 49.902 100.803 1.00 26.37 348 ARG B O 1
ATOM 5180 N N . ALA B 1 349 ? 40.968 49.542 100.857 1.00 26.38 349 ALA B N 1
ATOM 5181 C CA . ALA B 1 349 ? 40.858 48.155 100.425 1.00 27.40 349 ALA B CA 1
ATOM 5182 C C . ALA B 1 349 ? 40.137 47.318 101.484 1.00 28.28 349 ALA B C 1
ATOM 5183 O O . ALA B 1 349 ? 39.223 46.553 101.165 1.00 29.45 349 ALA B O 1
ATOM 5185 N N . LEU B 1 350 ? 40.548 47.464 102.742 1.00 27.80 350 LEU B N 1
ATOM 5186 C CA . LEU B 1 350 ? 39.931 46.710 103.831 1.00 28.57 350 LEU B CA 1
ATOM 5187 C C . LEU B 1 350 ? 38.462 47.074 104.014 1.00 30.09 350 LEU B C 1
ATOM 5188 O O . LEU B 1 350 ? 37.672 46.254 104.481 1.00 30.16 350 LEU B O 1
ATOM 5193 N N . ALA B 1 351 ? 38.099 48.299 103.642 1.00 30.84 351 ALA B N 1
ATOM 5194 C CA . ALA B 1 351 ? 36.723 48.759 103.771 1.00 34.00 351 ALA B CA 1
ATOM 5195 C C . ALA B 1 351 ? 35.793 47.976 102.850 1.00 35.73 351 ALA B C 1
ATOM 5196 O O . ALA B 1 351 ? 34.617 47.794 103.164 1.00 36.94 351 ALA B O 1
ATOM 5198 N N . LEU B 1 352 ? 36.319 47.519 101.717 1.00 37.59 352 LEU B N 1
ATOM 5199 C CA . LEU B 1 352 ? 35.538 46.741 100.749 1.00 39.53 352 LEU B CA 1
ATOM 5200 C C . LEU B 1 352 ? 35.462 45.274 101.157 1.00 41.79 352 LEU B C 1
ATOM 5201 O O . LEU B 1 352 ? 35.921 44.944 102.274 1.00 43.61 352 LEU B O 1
#

Secondary structure (DSSP, 8-state):
-EE-SSSS-PPPHHHHGGGGS----TT-HHHHHHHHHHHHHHHHHH---TT-EEEEESS-HHHHHHHHHHT-S---EEEEE-SHHHHHHHHHHHHTT--EEEEE--TTS---HHHHHHHHHHS--SEEEEESEETTTTEE--HHHHHHHHHHHT-EEEEE-TTTTTTS---HHHHT-SEEE--TTSTT---SS-EEEEE-HHHHHH----S-STT-HHHHHHHHTT---SS---HHHHHHHHHHHHHHHHH-HHHHHHHHHHHHHHHHHHHHHTT-EES-SSSB-TTEEEEEPPTT--HHHHHHHHHHTTEE-EE--GGGTTT-EEEE-SGGGS-HHHHHHHHHHHHHHHH-/-EE-SSSS----HHHHHGGGSPP--TT-HHHHHHHHHHHHHHHHHH---TT-EEEEESS-HHHHHHHHHHT-S---EEEEESSHHHHHHHHHHHHTT--EEEEE--TTS---HHHHHHHHHHS--SEEEEESEETTTTEE--HHHHHHHHHHTT-EEEEE-TTTTTTS---HHHHT-SEEE--TTSTT---SS-EEEEE-HHHHHH------STT-HHHHHHHHHH---SS---HHHHHHHHHHHHHHHHH-HHHHHHHHHHHHHHHHHHHHTTT-EE--SSSB-TTEEEEEPPTT--HHHHHHHHHHTTEE-EE--GGGTTT-EEEE-SGGGS-HHHHHHHHHHHHHHHH-